Protein AF-A0A961BHJ2-F1 (afdb_monomer)

Sequence (379 aa):
MWKVFLVISMVVLGGAGFLGYQNQEKLKETYGARVSTEKSLGLARDDLEKTKGEVVQIVKAIEDVVVEIEKVQTQKSGLETTKQDDMIKLTELKNQLEGSNAELAKAKEFLALVPEIEKVKEDLMKNEQRILELQQAVANAEASIAQANLQQQKVEEFANEKAALLADIAAGRIRGEFASSIKKAFNDWGFVIIEGGSEQGVVKLAQLDVVRGGQPICKLLVTSVEPGEAAAEVIPGSLTPGQIIQEGDTVTKAAVPNVPVAPAAPAGGEAPAGAPPAEGAAPAGAPAMDPFGAPAAPAAPAAPAGAPAMDPFGAPPAAAPAGAAPAAMDPFGAPAAPAAPATPATPPAAGAPADPFAPAPGAPATPTPPAKPADPFAP

Mean predicted aligned error: 23.76 Å

Foldseek 3Di:
DVVVVVVVVVVVVVVVVVVVVVVVVVVVVVVVVVVVVVVVVVVVVVVVVVVVVVVVVVVVVVVVVVVVVVVVVVVVVVVVVVVVVVVVVVVVVVVVVVVVVVVVVVVVVVVVCVVVVVVVVVVVVVVVVVVVVVVVVVVVVVVVVVVVVVVVVVVVVVVVVVVVVVVCLVVQPQPDKAKWWFAADPQVQQKTKTQAFVCRRGGQQFKKFWDDPRHTAFIWGWHAGDNGMTMTGTDPPRGDPPDDDDGGTMIIGDDPPPDDDDDDDDDDDDDDDDDDDDDDDDDDDDDDDDDDDDDDDDDDDDDDDDDDDDDDDDDDDDDDDDDDDDDDDDDDDDDDDDDDDDDDDDDDDDDDDDDPDDDDDDDDDDDDDDDDDDDPDDD

Secondary structure (DSSP, 8-state):
-HHHHHHHHHHHHHHHHHHHHHHHHHHHHHHHHHHHHHHHHHHHHHHHHHHHHHHHHHHHHHHHHHHHHHHHHHHHHHHHHHHHHHHHHHHHHHHHHHHHHHHHHHHHHHHHHHHHHHHHHHHHHHHHHHHHHHHHHHHHHHHHHHHHHHHHHHHHHHHHHHHHHHHHHHTT---S--EEEEEEEETTTTEEEES--GGGT--TT-EEEEEETTEEEEEEEEEEE-SS-EEEEEPTT-SPTT----TT-EEEE--------PPPP----------------------PPP---PPPP------------------------------PPP---PPPP--------------PPPPTTPPPP-------PPPPPPPS---

Radius of gyration: 78.84 Å; Cα contacts (8 Å, |Δi|>4): 216; chains: 1; bounding box: 160×83×234 Å

Structure (mmCIF, N/CA/C/O backbone):
data_AF-A0A961BHJ2-F1
#
_entry.id   AF-A0A961BHJ2-F1
#
loop_
_atom_site.group_PDB
_atom_site.id
_atom_site.type_symbol
_atom_site.label_atom_id
_atom_site.label_alt_id
_atom_site.label_comp_id
_atom_site.label_asym_id
_atom_site.label_entity_id
_atom_site.label_seq_id
_atom_site.pdbx_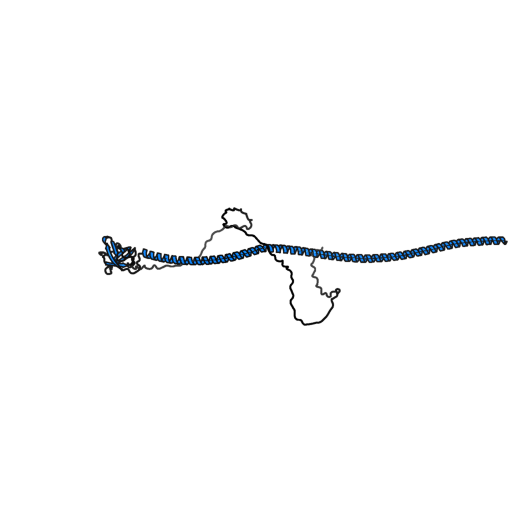PDB_ins_code
_atom_site.Cartn_x
_atom_site.Cartn_y
_atom_site.Cartn_z
_atom_site.occupancy
_atom_site.B_iso_or_equiv
_atom_site.auth_seq_id
_atom_site.auth_comp_id
_atom_site.auth_asym_id
_atom_site.auth_atom_id
_atom_site.pdbx_PDB_model_num
ATOM 1 N N . MET A 1 1 ? 97.255 7.649 -136.079 1.00 62.53 1 MET A N 1
ATOM 2 C CA . MET A 1 1 ? 97.137 8.483 -134.860 1.00 62.53 1 MET A CA 1
ATOM 3 C C . MET A 1 1 ? 95.678 8.705 -134.432 1.00 62.53 1 MET A C 1
ATOM 5 O O . MET A 1 1 ? 95.341 8.278 -133.341 1.00 62.53 1 MET A O 1
ATOM 9 N N . TRP A 1 2 ? 94.785 9.261 -135.267 1.00 65.94 2 TRP A N 1
ATOM 10 C CA . TRP A 1 2 ? 93.367 9.553 -134.923 1.00 65.94 2 TRP A CA 1
ATOM 11 C C . TRP A 1 2 ? 92.574 8.390 -134.285 1.00 65.94 2 TRP A C 1
ATOM 13 O O . TRP A 1 2 ? 91.906 8.573 -133.273 1.00 65.94 2 TRP A O 1
ATOM 23 N N . LYS A 1 3 ? 92.688 7.167 -134.827 1.00 64.75 3 LYS A N 1
ATOM 24 C CA . LYS A 1 3 ? 91.979 5.983 -134.300 1.00 64.75 3 LYS A CA 1
ATOM 25 C C . LYS A 1 3 ? 92.398 5.609 -132.866 1.00 64.75 3 LYS A C 1
ATOM 27 O O . LYS A 1 3 ? 91.571 5.118 -132.113 1.00 64.75 3 LYS A O 1
ATOM 32 N N . VAL A 1 4 ? 93.650 5.877 -132.477 1.00 68.62 4 VAL A N 1
ATOM 33 C CA . VAL A 1 4 ? 94.181 5.574 -131.131 1.00 68.62 4 VAL A CA 1
ATOM 34 C C . VAL A 1 4 ? 93.634 6.563 -130.097 1.00 68.62 4 VAL A C 1
ATOM 36 O O . VAL A 1 4 ? 93.212 6.149 -129.022 1.00 68.62 4 VAL A O 1
ATOM 39 N N . PHE A 1 5 ? 93.543 7.851 -130.447 1.00 71.19 5 PHE A N 1
ATOM 40 C CA . PHE A 1 5 ? 92.918 8.869 -129.593 1.00 71.19 5 PHE A CA 1
ATOM 41 C C . PHE A 1 5 ? 91.423 8.608 -129.351 1.00 71.19 5 PHE A C 1
ATOM 43 O O . PHE A 1 5 ? 90.938 8.826 -128.244 1.00 71.19 5 PHE A O 1
ATOM 50 N N . LEU A 1 6 ? 90.705 8.088 -130.351 1.00 72.75 6 LEU A N 1
ATOM 51 C CA . LEU A 1 6 ? 89.279 7.764 -130.234 1.00 72.75 6 LEU A CA 1
ATOM 52 C C . LEU A 1 6 ? 89.038 6.577 -129.282 1.00 72.75 6 LEU A C 1
ATOM 54 O O . LEU A 1 6 ? 88.152 6.640 -128.435 1.00 72.75 6 LEU A O 1
ATOM 58 N N . VAL A 1 7 ? 89.881 5.539 -129.351 1.00 73.44 7 VAL A N 1
ATOM 59 C CA . VAL A 1 7 ? 89.824 4.391 -128.426 1.00 73.44 7 VAL A CA 1
ATOM 60 C C . VAL A 1 7 ? 90.133 4.819 -126.988 1.00 73.44 7 VAL A C 1
ATOM 62 O O . VAL A 1 7 ? 89.395 4.456 -126.077 1.00 73.44 7 VAL A O 1
ATOM 65 N N . ILE A 1 8 ? 91.165 5.645 -126.776 1.00 75.19 8 ILE A N 1
ATOM 66 C CA . ILE A 1 8 ? 91.504 6.174 -125.443 1.00 75.19 8 ILE A CA 1
ATOM 67 C C . ILE A 1 8 ? 90.361 7.039 -124.893 1.00 75.19 8 ILE A C 1
ATOM 69 O O . ILE A 1 8 ? 89.979 6.886 -123.736 1.00 75.19 8 ILE A O 1
ATOM 73 N N . SER A 1 9 ? 89.762 7.900 -125.720 1.00 74.44 9 SER A N 1
ATOM 74 C CA . SER A 1 9 ? 88.609 8.718 -125.325 1.00 74.44 9 SER A CA 1
ATOM 75 C C . SER A 1 9 ? 87.400 7.864 -124.933 1.00 74.44 9 SER A C 1
ATOM 77 O O . SER A 1 9 ? 86.757 8.154 -123.927 1.00 74.44 9 SER A O 1
ATOM 79 N N . MET A 1 10 ? 87.129 6.769 -125.650 1.00 75.44 10 MET A N 1
ATOM 80 C CA . MET A 1 10 ? 86.037 5.854 -125.312 1.00 75.44 10 MET A CA 1
ATOM 81 C C . MET A 1 10 ? 86.281 5.122 -123.981 1.00 75.44 10 MET A C 1
ATOM 83 O O . MET A 1 10 ? 85.350 4.968 -123.195 1.00 75.44 10 MET A O 1
ATOM 87 N N . VAL A 1 11 ? 87.526 4.726 -123.691 1.00 78.88 11 VAL A N 1
ATOM 88 C CA . VAL A 1 11 ? 87.904 4.113 -122.403 1.00 78.88 11 VAL A CA 1
ATOM 89 C C . VAL A 1 11 ? 87.775 5.115 -121.254 1.00 78.88 11 VAL A C 1
ATOM 91 O O . VAL A 1 11 ? 87.250 4.770 -120.198 1.00 78.88 11 VAL A O 1
ATOM 94 N N . VAL A 1 12 ? 88.189 6.369 -121.460 1.00 78.69 12 VAL A N 1
ATOM 95 C CA . VAL A 1 12 ? 88.048 7.440 -120.459 1.00 78.69 12 VAL A CA 1
ATOM 96 C C . VAL A 1 12 ? 86.574 7.772 -120.206 1.00 78.69 12 VAL A C 1
ATOM 98 O O . VAL A 1 12 ? 86.173 7.899 -119.051 1.00 78.69 12 VAL A O 1
ATOM 101 N N . LEU A 1 13 ? 85.744 7.848 -121.251 1.00 79.94 13 LEU A N 1
ATOM 102 C CA . LEU A 1 13 ? 84.300 8.065 -121.119 1.00 79.94 13 LEU A CA 1
ATOM 103 C C . LEU A 1 13 ? 83.593 6.874 -120.456 1.00 79.94 13 LEU A C 1
ATOM 105 O O . LEU A 1 13 ? 82.729 7.079 -119.609 1.00 79.94 13 LEU A O 1
ATOM 109 N N . GLY A 1 14 ? 83.989 5.639 -120.779 1.00 77.75 14 GLY A N 1
ATOM 110 C CA . GLY A 1 14 ? 83.483 4.431 -120.122 1.00 77.75 14 GLY A CA 1
ATOM 111 C C . GLY A 1 14 ? 83.860 4.367 -118.638 1.00 77.75 14 GLY A C 1
ATOM 112 O O . GLY A 1 14 ? 83.008 4.084 -117.798 1.00 77.75 14 GLY A O 1
ATOM 113 N N . GLY A 1 15 ? 85.109 4.708 -118.298 1.00 78.88 15 GLY A N 1
ATOM 114 C CA . GLY A 1 15 ? 85.586 4.793 -116.915 1.00 78.88 15 GLY A CA 1
ATOM 115 C C . GLY A 1 15 ? 84.893 5.897 -116.112 1.00 78.88 15 GLY A C 1
ATOM 116 O O . GLY A 1 15 ? 84.471 5.658 -114.982 1.00 78.88 15 GLY A O 1
ATOM 117 N N . ALA A 1 16 ? 84.697 7.076 -116.709 1.00 81.56 16 ALA A N 1
ATOM 118 C CA . ALA A 1 16 ? 83.933 8.169 -116.107 1.00 81.56 16 ALA A CA 1
ATOM 119 C C . ALA A 1 16 ? 82.450 7.803 -115.921 1.00 81.56 16 ALA A C 1
ATOM 121 O O . ALA A 1 16 ? 81.873 8.109 -114.880 1.00 81.56 16 ALA A O 1
ATOM 122 N N . GLY A 1 17 ? 81.848 7.095 -116.883 1.00 82.56 17 GLY A N 1
ATOM 123 C CA . GLY A 1 17 ? 80.489 6.564 -116.773 1.00 82.56 17 GLY A CA 1
ATOM 124 C C . GLY A 1 17 ? 80.341 5.541 -115.643 1.00 82.56 17 GLY A C 1
ATOM 125 O O . GLY A 1 17 ? 79.384 5.613 -114.877 1.00 82.56 17 GLY A O 1
ATOM 126 N N . PHE A 1 18 ? 81.313 4.640 -115.473 1.00 83.75 18 PHE A N 1
ATOM 127 C CA . PHE A 1 18 ? 81.322 3.644 -114.395 1.00 83.75 18 PHE A CA 1
ATOM 128 C C . PHE A 1 18 ? 81.534 4.267 -113.008 1.00 83.75 18 PHE A C 1
ATOM 130 O O . PHE A 1 18 ? 80.818 3.934 -112.065 1.00 83.75 18 PHE A O 1
ATOM 137 N N . LEU A 1 19 ? 82.469 5.214 -112.882 1.00 84.56 19 LEU A N 1
ATOM 138 C CA . LEU A 1 19 ? 82.672 5.994 -111.654 1.00 84.56 19 LEU A CA 1
ATOM 139 C C . LEU A 1 19 ? 81.435 6.837 -111.317 1.00 84.56 19 LEU A C 1
ATOM 141 O O . LEU A 1 19 ? 81.037 6.905 -110.156 1.00 84.56 19 LEU A O 1
ATOM 145 N N . GLY A 1 20 ? 80.800 7.434 -112.329 1.00 86.12 20 GLY A N 1
ATOM 146 C CA . GLY A 1 20 ? 79.534 8.150 -112.193 1.00 86.12 20 GLY A CA 1
ATOM 147 C C . GLY A 1 20 ? 78.407 7.242 -111.702 1.00 86.12 20 GLY A C 1
ATOM 148 O O . GLY A 1 20 ? 77.694 7.618 -110.777 1.00 86.12 20 GLY A O 1
ATOM 149 N N . TYR A 1 21 ? 78.301 6.028 -112.248 1.00 84.94 21 TYR A N 1
ATOM 150 C CA . TYR A 1 21 ? 77.329 5.022 -111.819 1.00 84.94 21 TYR A CA 1
ATOM 151 C C . TYR A 1 21 ? 77.564 4.573 -110.367 1.00 84.94 21 TYR A C 1
ATOM 153 O O . TYR A 1 21 ? 76.637 4.629 -109.563 1.00 84.94 21 TYR A O 1
ATOM 161 N N . GLN A 1 22 ? 78.802 4.233 -109.984 1.00 85.81 22 GLN A N 1
ATOM 162 C CA . GLN A 1 22 ? 79.121 3.864 -108.596 1.00 85.81 22 GLN A CA 1
ATOM 163 C C . GLN A 1 22 ? 78.873 5.008 -107.606 1.00 85.81 22 GLN A C 1
ATOM 165 O O . GLN A 1 22 ? 78.408 4.785 -106.488 1.00 85.81 22 GLN A O 1
ATOM 170 N N . ASN A 1 23 ? 79.185 6.246 -107.998 1.00 87.69 23 ASN A N 1
ATOM 171 C CA . ASN A 1 23 ? 78.919 7.411 -107.163 1.00 87.69 23 ASN A CA 1
ATOM 172 C C . ASN A 1 23 ? 77.410 7.674 -107.041 1.00 87.69 23 ASN A C 1
ATOM 174 O O . ASN A 1 23 ? 76.925 8.001 -105.963 1.00 87.69 23 ASN A O 1
ATOM 178 N N . GLN A 1 24 ? 76.650 7.472 -108.120 1.00 82.38 24 GLN A N 1
ATOM 179 C CA . GLN A 1 24 ? 75.192 7.564 -108.113 1.00 82.38 24 GLN A CA 1
ATOM 180 C C . GLN A 1 24 ? 74.555 6.483 -107.227 1.00 82.38 24 GLN A C 1
ATOM 182 O O . GLN A 1 24 ? 73.568 6.758 -106.548 1.00 82.38 24 GLN A O 1
ATOM 187 N N . GLU A 1 25 ? 75.112 5.274 -107.203 1.00 83.25 25 GLU A N 1
ATOM 188 C CA . GLU A 1 25 ? 74.649 4.166 -106.364 1.00 83.25 25 GLU A CA 1
ATOM 189 C C . GLU A 1 25 ? 74.902 4.449 -104.871 1.00 83.25 25 GLU A C 1
ATOM 191 O O . GLU A 1 25 ? 73.967 4.389 -104.074 1.00 83.25 25 GLU A O 1
ATOM 196 N N . LYS A 1 26 ? 76.102 4.927 -104.507 1.00 83.12 26 LYS A N 1
ATOM 197 C CA . LYS A 1 26 ? 76.424 5.383 -103.137 1.00 83.12 26 LYS A CA 1
ATOM 198 C C . LYS A 1 26 ? 75.623 6.614 -102.704 1.00 83.12 26 LYS A C 1
ATOM 200 O O . LYS A 1 26 ? 75.233 6.726 -101.541 1.00 83.12 26 LYS A O 1
ATOM 205 N N . LEU A 1 27 ? 75.351 7.552 -103.615 1.00 82.19 27 LEU A N 1
ATOM 206 C CA . LEU A 1 27 ? 74.475 8.697 -103.343 1.00 82.19 27 LEU A CA 1
ATOM 207 C C . LEU A 1 27 ? 73.036 8.248 -103.077 1.00 82.19 27 LEU A C 1
ATOM 209 O O . LEU A 1 27 ? 72.411 8.745 -102.145 1.00 82.19 27 LEU A O 1
ATOM 213 N N . LYS A 1 28 ? 72.515 7.282 -103.843 1.00 84.19 28 LYS A N 1
ATOM 214 C CA . LYS A 1 28 ? 71.192 6.691 -103.590 1.00 84.19 28 LYS A CA 1
ATOM 215 C C . LYS A 1 28 ? 71.146 5.944 -102.258 1.00 84.19 28 LYS A C 1
ATOM 217 O O . LYS A 1 28 ? 70.163 6.083 -101.538 1.00 84.19 28 LYS A O 1
ATOM 222 N N . GLU A 1 29 ? 72.195 5.205 -101.908 1.00 85.44 29 GLU A N 1
ATOM 223 C CA . GLU A 1 29 ? 72.293 4.478 -100.638 1.00 85.44 29 GLU A CA 1
ATOM 224 C C . GLU A 1 29 ? 72.372 5.429 -99.436 1.00 85.44 29 GLU A C 1
ATOM 226 O O . GLU A 1 29 ? 71.609 5.287 -98.487 1.00 85.44 29 GLU A O 1
ATOM 231 N N . THR A 1 30 ? 73.229 6.452 -99.489 1.00 80.00 30 THR A N 1
ATOM 232 C CA . THR A 1 30 ? 73.352 7.460 -98.417 1.00 80.00 30 THR A CA 1
ATOM 233 C C . THR A 1 30 ? 72.104 8.328 -98.281 1.00 80.00 30 THR A C 1
ATOM 235 O O . THR A 1 30 ? 71.711 8.656 -97.160 1.00 80.00 30 THR A O 1
ATOM 238 N N . TYR A 1 31 ? 71.442 8.667 -99.391 1.00 84.19 31 TYR A N 1
ATOM 239 C CA . TYR A 1 31 ? 70.138 9.326 -99.371 1.00 84.19 31 TYR A CA 1
ATOM 240 C C . TYR A 1 31 ? 69.072 8.407 -98.764 1.00 84.19 31 TYR A C 1
ATOM 242 O O . TYR A 1 31 ? 68.369 8.818 -97.846 1.00 84.19 31 TYR A O 1
ATOM 250 N N . GLY A 1 32 ? 69.004 7.142 -99.189 1.00 83.56 32 GLY A N 1
ATOM 251 C CA . GLY A 1 32 ? 68.096 6.141 -98.625 1.00 83.56 32 GLY A CA 1
ATOM 252 C C . GLY A 1 32 ? 68.318 5.908 -97.126 1.00 83.56 32 GLY A C 1
ATOM 253 O O . GLY A 1 32 ? 67.356 5.866 -96.361 1.00 83.56 32 GLY A O 1
ATOM 254 N N . ALA A 1 33 ? 69.575 5.849 -96.680 1.00 84.44 33 ALA A N 1
ATOM 255 C CA . ALA A 1 33 ? 69.951 5.715 -95.275 1.00 84.44 33 ALA A CA 1
ATOM 256 C C . ALA A 1 33 ? 69.580 6.957 -94.449 1.00 84.44 33 ALA A C 1
ATOM 258 O O . ALA A 1 33 ? 69.050 6.818 -93.345 1.00 84.44 33 ALA A O 1
ATOM 259 N N . ARG A 1 34 ? 69.791 8.174 -94.978 1.00 83.62 34 ARG A N 1
ATOM 260 C CA . ARG A 1 34 ? 69.335 9.418 -94.333 1.00 83.62 34 ARG A CA 1
ATOM 261 C C . ARG A 1 34 ? 67.818 9.471 -94.224 1.00 83.62 34 ARG A C 1
ATOM 263 O O . ARG A 1 34 ? 67.323 9.705 -93.132 1.00 83.62 34 ARG A O 1
ATOM 270 N N . VAL A 1 35 ? 67.097 9.171 -95.302 1.00 85.94 35 VAL A N 1
ATOM 271 C CA . VAL A 1 35 ? 65.626 9.125 -95.310 1.00 85.94 35 VAL A CA 1
ATOM 272 C C . VAL A 1 35 ? 65.105 8.086 -94.311 1.00 85.94 35 VAL A C 1
ATOM 274 O O . VAL A 1 35 ? 64.168 8.361 -93.565 1.00 85.94 35 VAL A O 1
ATOM 277 N N . SER A 1 36 ? 65.735 6.909 -94.225 1.00 82.44 36 SER A N 1
ATOM 278 C CA . SER A 1 36 ? 65.386 5.888 -93.227 1.00 82.44 36 SER A CA 1
ATOM 279 C C . SER A 1 36 ? 65.659 6.356 -91.796 1.00 82.44 36 SER A C 1
ATOM 281 O O . SER A 1 36 ? 64.851 6.109 -90.902 1.00 82.44 36 SER A O 1
ATOM 283 N N . THR A 1 37 ? 66.779 7.047 -91.577 1.00 85.88 37 THR A N 1
ATOM 284 C CA . THR A 1 37 ? 67.158 7.583 -90.263 1.00 85.88 37 THR A CA 1
ATOM 285 C C . THR A 1 37 ? 66.204 8.698 -89.839 1.00 85.88 37 THR A C 1
ATOM 287 O O . THR A 1 37 ? 65.692 8.668 -88.725 1.00 85.88 37 THR A O 1
ATOM 290 N N . GLU A 1 38 ? 65.882 9.635 -90.734 1.00 85.38 38 GLU A N 1
ATOM 291 C CA . GLU A 1 38 ? 64.894 10.694 -90.499 1.00 85.38 38 GLU A CA 1
ATOM 292 C C . GLU A 1 38 ? 63.515 10.111 -90.189 1.00 85.38 38 GLU A C 1
ATOM 294 O O . GLU A 1 38 ? 62.869 10.551 -89.239 1.00 85.38 38 GLU A O 1
ATOM 299 N N . LYS A 1 39 ? 63.099 9.058 -90.905 1.00 90.00 39 LYS A N 1
ATOM 300 C CA . LYS A 1 39 ? 61.855 8.338 -90.612 1.00 90.00 39 LYS A CA 1
ATOM 301 C C . LYS A 1 39 ? 61.882 7.678 -89.232 1.00 90.00 39 LYS A C 1
ATOM 303 O O . LYS A 1 39 ? 60.921 7.819 -88.484 1.00 90.00 39 LYS A O 1
ATOM 308 N N . SER A 1 40 ? 62.969 6.994 -88.866 1.00 86.25 40 SER A N 1
ATOM 309 C CA . SER A 1 40 ? 63.105 6.387 -87.532 1.00 86.25 40 SER A CA 1
ATOM 310 C C . SER A 1 40 ? 63.160 7.424 -86.409 1.00 86.25 40 SER A C 1
ATOM 312 O O . SER A 1 40 ? 62.630 7.184 -85.331 1.00 86.25 40 SER A O 1
ATOM 314 N N . LEU A 1 41 ? 63.747 8.594 -86.670 1.00 90.56 41 LEU A N 1
ATOM 315 C CA . LEU A 1 41 ? 63.820 9.697 -85.719 1.00 90.56 41 LEU A CA 1
ATOM 316 C C . LEU A 1 41 ? 62.445 10.356 -85.551 1.00 90.56 41 LEU A C 1
ATOM 318 O O . LEU A 1 41 ? 62.072 10.683 -84.429 1.00 90.56 41 LEU A O 1
ATOM 322 N N . GLY A 1 42 ? 61.677 10.493 -86.637 1.00 91.69 42 GLY A N 1
ATOM 323 C CA . GLY A 1 42 ? 60.269 10.890 -86.595 1.00 91.69 42 GLY A CA 1
ATOM 324 C C . GLY A 1 42 ? 59.435 9.940 -85.735 1.00 91.69 42 GLY A C 1
ATOM 325 O O . GLY A 1 42 ? 58.832 10.383 -84.768 1.00 91.69 42 GLY A O 1
ATOM 326 N N . LEU A 1 43 ? 59.507 8.629 -85.996 1.00 91.25 43 LEU A N 1
ATOM 327 C CA . LEU A 1 43 ? 58.799 7.615 -85.201 1.00 91.25 43 LEU A CA 1
ATOM 328 C C . LEU A 1 43 ? 59.215 7.628 -83.723 1.00 91.25 43 LEU A C 1
ATOM 330 O O . LEU A 1 43 ? 58.360 7.604 -82.845 1.00 91.25 43 LEU A O 1
ATOM 334 N N . ALA A 1 44 ? 60.516 7.728 -83.436 1.00 89.44 44 ALA A N 1
ATOM 335 C CA . ALA A 1 44 ? 61.011 7.818 -82.064 1.00 89.44 44 ALA A CA 1
ATOM 336 C C . ALA A 1 44 ? 60.533 9.093 -81.350 1.00 89.44 44 ALA A C 1
ATOM 338 O O . ALA A 1 44 ? 60.314 9.069 -80.140 1.00 89.44 44 ALA A O 1
ATOM 339 N N . ARG A 1 45 ? 60.362 10.210 -82.072 1.00 91.31 45 ARG A N 1
ATOM 340 C CA . ARG A 1 45 ? 59.760 11.431 -81.517 1.00 91.31 45 ARG A CA 1
ATOM 341 C C . ARG A 1 45 ? 58.271 11.256 -81.246 1.00 91.31 45 ARG A C 1
ATOM 343 O O . ARG A 1 45 ? 57.844 11.619 -80.155 1.00 91.31 45 ARG A O 1
ATOM 350 N N . ASP A 1 46 ? 57.529 10.664 -82.177 1.00 93.50 46 ASP A N 1
ATOM 351 C CA . ASP A 1 46 ? 56.096 10.398 -82.018 1.00 93.50 46 ASP A CA 1
ATOM 352 C C . ASP A 1 46 ? 55.833 9.461 -80.827 1.00 93.50 46 ASP A C 1
ATOM 354 O O . ASP A 1 46 ? 54.933 9.702 -80.025 1.00 93.50 46 ASP A O 1
ATOM 358 N N . ASP A 1 47 ? 56.644 8.413 -80.661 1.00 91.00 47 ASP A N 1
ATOM 359 C CA . ASP A 1 47 ? 56.528 7.480 -79.536 1.00 91.00 47 ASP A CA 1
ATOM 360 C C . ASP A 1 47 ? 56.925 8.129 -78.203 1.00 91.00 47 ASP A C 1
ATOM 362 O O . ASP A 1 47 ? 56.298 7.868 -77.175 1.00 91.00 47 ASP A O 1
ATOM 366 N N . LEU A 1 48 ? 57.916 9.026 -78.201 1.00 91.75 48 LEU A N 1
ATOM 367 C CA . LEU A 1 48 ? 58.282 9.813 -77.020 1.00 91.75 48 LEU A CA 1
ATOM 368 C C . LEU A 1 48 ? 57.144 10.769 -76.629 1.00 91.75 48 LEU A C 1
ATOM 370 O O . LEU A 1 48 ? 56.834 10.902 -75.445 1.00 91.75 48 LEU A O 1
ATOM 374 N N . GLU A 1 49 ? 56.496 11.409 -77.603 1.00 92.94 49 GLU A N 1
ATOM 375 C CA . GLU A 1 49 ? 55.344 12.282 -77.371 1.00 92.94 49 GLU A CA 1
ATOM 376 C C . GLU A 1 49 ? 54.130 11.504 -76.842 1.00 92.94 49 GLU A C 1
ATOM 378 O O . GLU A 1 49 ? 53.539 11.921 -75.843 1.00 92.94 49 GLU A O 1
ATOM 383 N N . LYS A 1 50 ? 53.829 10.323 -77.402 1.00 93.38 50 LYS A N 1
ATOM 384 C CA . LYS A 1 50 ? 52.807 9.408 -76.858 1.00 93.38 50 LYS A CA 1
ATOM 385 C C . LYS A 1 50 ? 53.125 8.972 -75.433 1.00 93.38 50 LYS A C 1
ATOM 387 O O . LYS A 1 50 ? 52.276 9.108 -74.561 1.00 93.38 50 LYS A O 1
ATOM 392 N N . THR A 1 51 ? 54.355 8.523 -75.176 1.00 89.94 51 THR A N 1
ATOM 393 C CA . THR A 1 51 ? 54.778 8.061 -73.844 1.00 89.94 51 THR A CA 1
ATOM 394 C C . THR A 1 51 ? 54.683 9.190 -72.817 1.00 89.94 51 THR A C 1
ATOM 396 O O . THR A 1 51 ? 54.228 8.980 -71.698 1.00 89.94 51 THR A O 1
ATOM 399 N N . LYS A 1 52 ? 55.058 10.424 -73.183 1.00 92.94 52 LYS A N 1
ATOM 400 C CA . LYS A 1 52 ? 54.853 11.596 -72.318 1.00 92.94 52 LYS A CA 1
ATOM 401 C C . LYS A 1 52 ? 53.371 11.851 -72.048 1.00 92.94 52 LYS A C 1
ATOM 403 O O . LYS A 1 52 ? 53.020 12.147 -70.910 1.00 92.94 52 LYS A O 1
ATOM 408 N N . GLY A 1 53 ? 52.520 11.728 -73.066 1.00 92.94 53 GLY A N 1
ATOM 409 C CA . GLY A 1 53 ? 51.068 11.826 -72.919 1.00 92.94 53 GLY A CA 1
ATOM 410 C C . GLY A 1 53 ? 50.501 10.779 -71.955 1.00 92.94 53 GLY A C 1
ATOM 411 O O . GLY A 1 53 ? 49.742 11.129 -71.053 1.00 92.94 53 GLY A O 1
ATOM 412 N N . GLU A 1 54 ? 50.919 9.520 -72.087 1.00 92.44 54 GLU A N 1
ATOM 413 C CA . GLU A 1 54 ? 50.531 8.420 -71.196 1.00 92.44 54 GLU A CA 1
ATOM 414 C C . GLU A 1 54 ? 51.021 8.639 -69.762 1.00 92.44 54 GLU A C 1
ATOM 416 O O . GLU A 1 54 ? 50.252 8.460 -68.822 1.00 92.44 54 GLU A O 1
ATOM 421 N N . VAL A 1 55 ? 52.261 9.102 -69.568 1.00 92.56 55 VAL A N 1
ATOM 422 C CA . VAL A 1 55 ? 52.788 9.431 -68.233 1.00 92.56 55 VAL A CA 1
ATOM 423 C C . VAL A 1 55 ? 51.959 10.532 -67.575 1.00 92.56 55 VAL A C 1
ATOM 425 O O . VAL A 1 55 ? 51.617 10.407 -66.404 1.00 92.56 55 VAL A O 1
ATOM 428 N N . VAL A 1 56 ? 51.577 11.581 -68.310 1.00 94.31 56 VAL A N 1
ATOM 429 C CA . VAL A 1 56 ? 50.701 12.640 -67.776 1.00 94.31 56 VAL A CA 1
ATOM 430 C C . VAL A 1 56 ? 49.327 12.084 -67.391 1.00 94.31 56 VAL A C 1
ATOM 432 O O . VAL A 1 56 ? 48.796 12.445 -66.342 1.00 94.31 56 VAL A O 1
ATOM 435 N N . GLN A 1 57 ? 48.756 11.183 -68.196 1.00 94.12 57 GLN A N 1
ATOM 436 C CA . GLN A 1 57 ? 47.484 10.532 -67.868 1.00 94.12 57 GLN A CA 1
ATOM 437 C C . GLN A 1 57 ? 47.589 9.626 -66.638 1.00 94.12 57 GLN A C 1
ATOM 439 O O . GLN A 1 57 ? 46.706 9.666 -65.787 1.00 94.12 57 GLN A O 1
ATOM 444 N N . ILE A 1 58 ? 48.668 8.849 -66.511 1.00 89.81 58 ILE A N 1
ATOM 445 C CA . ILE A 1 58 ? 48.915 7.983 -65.352 1.00 89.81 58 ILE A CA 1
ATOM 446 C C . ILE A 1 58 ? 49.112 8.822 -64.090 1.00 89.81 58 ILE A C 1
ATOM 448 O O . ILE A 1 58 ? 48.531 8.499 -63.060 1.00 89.81 58 ILE A O 1
ATOM 452 N N . VAL A 1 59 ? 49.881 9.914 -64.158 1.00 93.31 59 VAL A N 1
ATOM 453 C CA . VAL A 1 59 ? 50.064 10.830 -63.021 1.00 93.31 59 VAL A CA 1
ATOM 454 C C . VAL A 1 59 ? 48.722 11.408 -62.580 1.00 93.31 59 VAL A C 1
ATOM 456 O O . VAL A 1 59 ? 48.406 11.356 -61.396 1.00 93.31 59 VAL A O 1
ATOM 459 N N . LYS A 1 60 ? 47.892 11.858 -63.527 1.00 95.00 60 LYS A N 1
ATOM 460 C CA . LYS A 1 60 ? 46.546 12.349 -63.217 1.00 95.00 60 LYS A CA 1
ATOM 461 C C . LYS A 1 60 ? 45.657 11.267 -62.591 1.00 95.00 60 LYS A C 1
ATOM 463 O O . LYS A 1 60 ? 44.986 11.528 -61.603 1.00 95.00 60 LYS A O 1
ATOM 468 N N . ALA A 1 61 ? 45.689 10.045 -63.120 1.00 92.12 61 ALA A N 1
ATOM 469 C CA . ALA A 1 61 ? 44.940 8.926 -62.554 1.00 92.12 61 ALA A CA 1
ATOM 470 C C . ALA A 1 61 ? 45.415 8.561 -61.134 1.00 92.12 61 ALA A C 1
ATOM 472 O O . ALA A 1 61 ? 44.598 8.206 -60.291 1.00 92.12 61 ALA A O 1
ATOM 473 N N . ILE A 1 62 ? 46.718 8.667 -60.846 1.00 92.06 62 ILE A N 1
ATOM 474 C CA . ILE A 1 62 ? 47.263 8.474 -59.494 1.00 92.06 62 ILE A CA 1
ATOM 475 C C . ILE A 1 62 ? 46.752 9.568 -58.550 1.00 92.06 62 ILE A C 1
ATOM 477 O O . ILE A 1 62 ? 46.332 9.244 -57.443 1.00 92.06 62 ILE A O 1
ATOM 481 N N . GLU A 1 63 ? 46.756 10.834 -58.974 1.00 93.81 63 GLU A N 1
ATOM 482 C CA . GLU A 1 63 ? 46.210 11.947 -58.183 1.00 93.81 63 GLU A CA 1
ATOM 483 C C . GLU A 1 63 ? 44.720 11.737 -57.866 1.00 93.81 63 GLU A C 1
ATOM 485 O O . GLU A 1 63 ? 44.326 11.842 -56.704 1.00 93.81 63 GLU A O 1
ATOM 490 N N . ASP A 1 64 ? 43.911 11.352 -58.859 1.00 92.62 64 ASP A N 1
ATOM 491 C CA . ASP A 1 64 ? 42.481 11.066 -58.674 1.00 92.62 64 ASP A CA 1
ATOM 492 C C . ASP A 1 64 ? 42.258 9.906 -57.679 1.00 92.62 64 ASP A C 1
ATOM 494 O O . ASP A 1 64 ? 41.435 10.010 -56.765 1.00 92.62 64 ASP A O 1
ATOM 498 N N . VAL A 1 65 ? 43.037 8.822 -57.788 1.00 93.19 65 VAL A N 1
ATOM 499 C CA . VAL A 1 65 ? 42.968 7.677 -56.860 1.00 93.19 65 VAL A CA 1
ATOM 500 C C . VAL A 1 65 ? 43.382 8.069 -55.437 1.00 93.19 65 VAL A C 1
ATOM 502 O O . VAL A 1 65 ? 42.778 7.595 -54.476 1.00 93.19 65 VAL A O 1
ATOM 505 N N . VAL A 1 66 ? 44.379 8.942 -55.266 1.00 92.75 66 VAL A N 1
ATOM 506 C CA . VAL A 1 66 ? 44.782 9.441 -53.938 1.00 92.75 66 VAL A CA 1
ATOM 507 C C . VAL A 1 66 ? 43.644 10.229 -53.286 1.00 92.75 66 VAL A C 1
ATOM 509 O O . VAL A 1 66 ? 43.329 9.984 -52.120 1.00 92.75 66 VAL A O 1
ATOM 512 N N . VAL A 1 67 ? 42.963 11.097 -54.041 1.00 95.19 67 VAL A N 1
ATOM 513 C CA . VAL A 1 67 ? 41.791 11.843 -53.551 1.00 95.19 67 VAL A CA 1
ATOM 514 C C . VAL A 1 67 ? 40.649 10.897 -53.158 1.00 95.19 67 VAL A C 1
ATOM 516 O O . VAL A 1 67 ? 39.998 11.091 -52.127 1.00 95.19 67 VAL A O 1
ATOM 519 N N . GLU A 1 68 ? 40.403 9.840 -53.937 1.00 93.12 68 GLU A N 1
ATOM 520 C CA . GLU A 1 68 ? 39.406 8.822 -53.589 1.00 93.12 68 GLU A CA 1
ATOM 521 C C . GLU A 1 68 ? 39.774 8.048 -52.316 1.00 93.12 68 GLU A C 1
ATOM 523 O O . GLU A 1 68 ? 38.901 7.823 -51.473 1.00 93.12 68 GLU A O 1
ATOM 528 N N . ILE A 1 69 ? 41.049 7.692 -52.126 1.00 91.50 69 ILE A N 1
ATOM 529 C CA . ILE A 1 69 ? 41.534 7.034 -50.903 1.00 91.50 69 ILE A CA 1
ATOM 530 C C . ILE A 1 69 ? 41.292 7.925 -49.680 1.00 91.50 69 ILE A C 1
ATOM 532 O O . ILE A 1 69 ? 40.739 7.448 -48.686 1.00 91.50 69 ILE A O 1
ATOM 536 N N . GLU A 1 70 ? 41.633 9.214 -49.747 1.00 93.50 70 GLU A N 1
ATOM 537 C CA . GLU A 1 70 ? 41.405 10.164 -48.648 1.00 93.50 70 GLU A CA 1
ATOM 538 C C . GLU A 1 70 ? 39.913 10.307 -48.309 1.00 93.50 70 GLU A C 1
ATOM 540 O O . GLU A 1 70 ? 39.515 10.311 -47.135 1.00 93.50 70 GLU A O 1
ATOM 545 N N . LYS A 1 71 ? 39.058 10.354 -49.337 1.00 93.38 71 LYS A N 1
ATOM 546 C CA . LYS A 1 71 ? 37.601 10.403 -49.176 1.00 93.38 71 LYS A CA 1
ATOM 547 C C . LYS A 1 71 ? 37.059 9.135 -48.517 1.00 93.38 71 LYS A C 1
ATOM 549 O O . LYS A 1 71 ? 36.283 9.232 -47.565 1.00 93.38 71 LYS A O 1
ATOM 554 N N . VAL A 1 72 ? 37.470 7.955 -48.982 1.00 92.69 72 VAL A N 1
ATOM 555 C CA . VAL A 1 72 ? 37.068 6.663 -48.400 1.00 92.69 72 VAL A CA 1
ATOM 556 C C . VAL A 1 72 ? 37.570 6.537 -46.962 1.00 92.69 72 VAL A C 1
ATOM 558 O O . VAL A 1 72 ? 36.846 6.043 -46.098 1.00 92.69 72 VAL A O 1
ATOM 561 N N . GLN A 1 73 ? 38.774 7.024 -46.666 1.00 90.81 73 GLN A N 1
ATOM 562 C CA . GLN A 1 73 ? 39.338 6.998 -45.320 1.00 90.81 73 GLN A CA 1
ATOM 563 C C . GLN A 1 73 ? 38.567 7.911 -44.355 1.00 90.81 73 GLN A C 1
ATOM 565 O O . GLN A 1 73 ? 38.287 7.504 -43.226 1.00 90.81 73 GLN A O 1
ATOM 570 N N . THR A 1 74 ? 38.134 9.084 -44.821 1.00 92.62 74 THR A N 1
ATOM 571 C CA . THR A 1 74 ? 37.281 10.003 -44.051 1.00 92.62 74 THR A CA 1
ATOM 572 C C . THR A 1 74 ? 35.881 9.422 -43.836 1.00 92.62 74 THR A C 1
ATOM 574 O O . THR A 1 74 ? 35.344 9.477 -42.731 1.00 92.62 74 THR A O 1
ATOM 577 N N . GLN A 1 75 ? 35.288 8.799 -44.859 1.00 91.12 75 GLN A N 1
ATOM 578 C CA . GLN A 1 75 ? 34.013 8.090 -44.710 1.00 91.12 75 GLN A CA 1
ATOM 579 C C . GLN A 1 75 ? 34.127 6.943 -43.704 1.00 91.12 75 GLN A C 1
ATOM 581 O O . GLN A 1 75 ? 33.270 6.804 -42.835 1.00 91.12 75 GLN A O 1
ATOM 586 N N . LYS A 1 76 ? 35.204 6.155 -43.769 1.00 90.94 76 LYS A N 1
ATOM 587 C CA . LYS A 1 76 ? 35.455 5.060 -42.830 1.00 90.94 76 LYS A CA 1
ATOM 588 C C . LYS A 1 76 ? 35.567 5.560 -41.390 1.00 90.94 76 LYS A C 1
ATOM 590 O O . LYS A 1 76 ? 34.958 4.954 -40.514 1.00 90.94 76 LYS A O 1
ATOM 595 N N . SER A 1 77 ? 36.297 6.651 -41.136 1.00 88.75 77 SER A N 1
ATOM 596 C CA . SER A 1 77 ? 36.379 7.202 -39.778 1.00 88.75 77 SER A CA 1
ATOM 597 C C . SER A 1 77 ? 35.024 7.727 -39.302 1.00 88.75 77 SER A C 1
ATOM 599 O O . SER A 1 77 ? 34.659 7.487 -38.158 1.00 88.75 77 SER A O 1
ATOM 601 N N . GLY A 1 78 ? 34.250 8.375 -40.182 1.00 90.56 78 GLY A N 1
ATOM 602 C CA . GLY A 1 78 ? 32.894 8.833 -39.874 1.00 90.56 78 GLY A CA 1
ATOM 603 C C . GLY A 1 78 ? 31.953 7.689 -39.489 1.00 90.56 78 GLY A C 1
ATOM 604 O O . GLY A 1 78 ? 31.294 7.766 -38.455 1.00 90.56 78 GLY A O 1
ATOM 605 N N . LEU A 1 79 ? 31.936 6.600 -40.268 1.00 89.50 79 LEU A N 1
ATOM 606 C CA . LEU A 1 79 ? 31.133 5.413 -39.955 1.00 89.50 79 LEU A CA 1
ATOM 607 C C . LEU A 1 79 ? 31.567 4.735 -38.650 1.00 89.50 79 LEU A C 1
ATOM 609 O O . LEU A 1 79 ? 30.708 4.262 -37.910 1.00 89.50 79 LEU A O 1
ATOM 613 N N . GLU A 1 80 ? 32.869 4.672 -38.357 1.00 90.50 80 GLU A N 1
ATOM 614 C CA . GLU A 1 80 ? 33.359 4.083 -37.104 1.00 90.50 80 GLU A CA 1
ATOM 615 C C . GLU A 1 80 ? 32.902 4.906 -35.889 1.00 90.50 80 GLU A C 1
ATOM 617 O O . GLU A 1 80 ? 32.439 4.328 -34.906 1.00 90.50 80 GLU A O 1
ATOM 622 N N . THR A 1 81 ? 32.932 6.241 -35.983 1.00 93.00 81 THR A N 1
ATOM 623 C CA . THR A 1 81 ? 32.380 7.133 -34.951 1.00 93.00 81 THR A CA 1
ATOM 624 C C . THR A 1 81 ? 30.877 6.920 -34.777 1.00 93.00 81 THR A C 1
ATOM 626 O O . THR A 1 81 ? 30.423 6.681 -33.663 1.00 93.00 81 THR A O 1
ATOM 629 N N . THR A 1 82 ? 30.094 6.912 -35.864 1.00 90.69 82 THR A N 1
ATOM 630 C CA . THR A 1 82 ? 28.640 6.670 -35.784 1.00 90.69 82 THR A CA 1
ATOM 631 C C . THR A 1 82 ? 28.321 5.305 -35.175 1.00 90.69 82 THR A C 1
ATOM 633 O O . THR A 1 82 ? 27.414 5.181 -34.358 1.00 90.69 82 THR A O 1
ATOM 636 N N . LYS A 1 83 ? 29.092 4.271 -35.520 1.00 91.75 83 LYS A N 1
ATOM 637 C CA . LYS A 1 83 ? 28.933 2.928 -34.956 1.00 91.75 83 LYS A CA 1
ATOM 638 C C . LYS A 1 83 ? 29.248 2.888 -33.458 1.00 91.75 83 LYS A C 1
ATOM 640 O O . LYS A 1 83 ? 28.568 2.167 -32.726 1.00 91.75 83 LYS A O 1
ATOM 645 N N . GLN A 1 84 ? 30.255 3.632 -32.996 1.00 90.38 84 GLN A N 1
ATOM 646 C CA . GLN A 1 84 ? 30.530 3.780 -31.565 1.00 90.38 84 GLN A CA 1
ATOM 647 C C . GLN A 1 84 ? 29.389 4.510 -30.851 1.00 90.38 84 GLN A C 1
ATOM 649 O O . GLN A 1 84 ? 28.904 4.006 -29.839 1.00 90.38 84 GLN A O 1
ATOM 654 N N . ASP A 1 85 ? 28.902 5.621 -31.407 1.00 91.12 85 ASP A N 1
ATOM 655 C CA . ASP A 1 85 ? 27.771 6.370 -30.848 1.00 91.12 85 ASP A CA 1
ATOM 656 C C . ASP A 1 85 ? 26.513 5.501 -30.741 1.00 91.12 85 ASP A C 1
ATOM 658 O O . ASP A 1 85 ? 25.830 5.500 -29.717 1.00 91.12 85 ASP A O 1
ATOM 662 N N . ASP A 1 86 ? 26.212 4.714 -31.774 1.00 91.25 86 ASP A N 1
ATOM 663 C CA . ASP A 1 86 ? 25.053 3.826 -31.771 1.00 91.25 86 ASP A CA 1
ATOM 664 C C . ASP A 1 86 ? 25.231 2.638 -30.813 1.00 91.25 86 ASP A C 1
ATOM 666 O O . ASP A 1 86 ? 24.259 2.229 -30.180 1.00 91.25 86 ASP A O 1
ATOM 670 N N . MET A 1 87 ? 26.450 2.119 -30.616 1.00 90.12 87 MET A N 1
ATOM 671 C CA . MET A 1 87 ? 26.726 1.136 -29.555 1.00 90.12 87 MET A CA 1
ATOM 672 C C . MET A 1 87 ? 26.515 1.714 -28.151 1.00 90.12 87 MET A C 1
ATOM 674 O O . MET A 1 87 ? 25.967 1.024 -27.285 1.00 90.12 87 MET A O 1
ATOM 678 N N . ILE A 1 88 ? 26.929 2.963 -27.922 1.00 93.69 88 ILE A N 1
ATOM 679 C CA . ILE A 1 88 ? 26.716 3.662 -26.649 1.00 93.69 88 ILE A CA 1
ATOM 680 C C . ILE A 1 88 ? 25.214 3.834 -26.409 1.00 93.69 88 ILE A C 1
ATOM 682 O O . ILE A 1 88 ? 24.714 3.391 -25.376 1.00 93.69 88 ILE A O 1
ATOM 686 N N . LYS A 1 89 ? 24.470 4.359 -27.394 1.00 93.94 89 LYS A N 1
ATOM 687 C CA . LYS A 1 89 ? 23.005 4.488 -27.311 1.00 93.94 89 LYS A CA 1
ATOM 688 C C . LYS A 1 89 ? 22.331 3.143 -27.069 1.00 93.94 89 LYS A C 1
ATOM 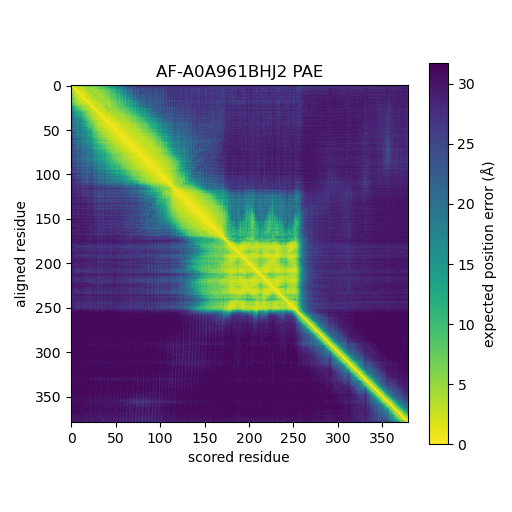690 O O . LYS A 1 89 ? 21.445 3.054 -26.234 1.00 93.94 89 LYS A O 1
ATOM 695 N N . LEU A 1 90 ? 22.739 2.082 -27.764 1.00 90.75 90 LEU A N 1
ATOM 696 C CA . LEU A 1 90 ? 22.155 0.749 -27.594 1.00 90.75 90 LEU A CA 1
ATOM 697 C C . LEU A 1 90 ? 22.384 0.219 -26.173 1.00 90.75 90 LEU A C 1
ATOM 699 O O . LEU A 1 90 ? 21.479 -0.369 -25.583 1.00 90.75 90 LEU A O 1
ATOM 703 N N . THR A 1 91 ? 23.568 0.454 -25.611 1.00 93.50 91 THR A N 1
ATOM 704 C CA . THR A 1 91 ? 23.883 0.102 -24.219 1.00 93.50 91 THR A CA 1
ATOM 705 C C . THR A 1 91 ? 23.022 0.898 -23.241 1.00 93.50 91 THR A C 1
ATOM 707 O O . THR A 1 91 ? 22.447 0.322 -22.321 1.00 93.50 91 THR A O 1
ATOM 710 N N . GLU A 1 92 ? 22.858 2.199 -23.471 1.00 94.12 92 GLU A N 1
ATOM 711 C CA . GLU A 1 92 ? 22.010 3.051 -22.640 1.00 94.12 92 GLU A CA 1
ATOM 712 C C . GLU A 1 92 ? 20.528 2.662 -22.726 1.00 94.12 92 GLU A C 1
ATOM 714 O O . GLU A 1 92 ? 19.887 2.483 -21.692 1.00 94.12 92 GLU A O 1
ATOM 719 N N . LEU A 1 93 ? 19.998 2.416 -23.929 1.00 92.88 93 LEU A N 1
ATOM 720 C CA . LEU A 1 93 ? 18.634 1.917 -24.116 1.00 92.88 93 LEU A CA 1
ATOM 721 C C . LEU A 1 93 ? 18.428 0.550 -23.455 1.00 92.88 93 LEU A C 1
ATOM 723 O O . LEU A 1 93 ? 17.358 0.306 -22.906 1.00 92.88 93 LEU A O 1
ATOM 727 N N . LYS A 1 94 ? 19.423 -0.347 -23.481 1.00 92.31 94 LYS A N 1
ATOM 728 C CA . LYS A 1 94 ? 19.345 -1.629 -22.763 1.00 92.31 94 LYS A CA 1
ATOM 729 C C . LYS A 1 94 ? 19.268 -1.429 -21.254 1.00 92.31 94 LYS A C 1
ATOM 731 O O . LYS A 1 94 ? 18.402 -2.027 -20.625 1.00 92.31 94 LYS A O 1
ATOM 736 N N . ASN A 1 95 ? 20.104 -0.558 -20.695 1.00 92.69 95 ASN A N 1
ATOM 737 C CA . ASN A 1 95 ? 20.070 -0.244 -19.266 1.00 92.69 95 ASN A CA 1
ATOM 738 C C . ASN A 1 95 ? 18.737 0.405 -18.863 1.00 92.69 95 ASN A C 1
ATOM 740 O O . ASN A 1 95 ? 18.168 0.056 -17.831 1.00 92.69 95 ASN A O 1
ATOM 744 N N . GLN A 1 96 ? 18.200 1.308 -19.691 1.00 89.94 96 GLN A N 1
ATOM 745 C CA . GLN A 1 96 ? 16.873 1.892 -19.481 1.00 89.94 96 GLN A CA 1
ATOM 746 C C . GLN A 1 96 ? 15.769 0.833 -19.557 1.00 89.94 96 GLN A C 1
ATOM 748 O O . GLN A 1 96 ? 14.889 0.821 -18.704 1.00 89.94 96 GLN A O 1
ATOM 753 N N . LEU A 1 97 ? 15.826 -0.085 -20.527 1.00 90.31 97 LEU A N 1
ATOM 754 C CA . LEU A 1 97 ? 14.862 -1.177 -20.656 1.00 90.31 97 LEU A CA 1
ATOM 755 C C . LEU A 1 97 ? 14.890 -2.095 -19.427 1.00 90.31 97 LEU A C 1
ATOM 757 O O . LEU A 1 97 ? 13.833 -2.447 -18.911 1.00 90.31 97 LEU A O 1
ATOM 761 N N . GLU A 1 98 ? 16.076 -2.468 -18.941 1.00 92.75 98 GLU A N 1
ATOM 762 C CA . GLU A 1 98 ? 16.231 -3.266 -17.720 1.00 92.75 98 GLU A CA 1
ATOM 763 C C . GLU A 1 98 ? 15.688 -2.527 -16.489 1.00 92.75 98 GLU A C 1
ATOM 765 O O . GLU A 1 98 ? 14.930 -3.113 -15.712 1.00 92.75 98 GLU A O 1
ATOM 770 N N . GLY A 1 99 ? 15.993 -1.232 -16.352 1.00 89.19 99 GLY A N 1
ATOM 771 C CA . GLY A 1 99 ? 15.458 -0.374 -15.293 1.00 89.19 99 GLY A CA 1
ATOM 772 C C . GLY A 1 99 ? 13.930 -0.283 -15.324 1.00 89.19 99 GLY A C 1
ATOM 773 O O . GLY A 1 99 ? 13.272 -0.592 -14.331 1.00 89.19 99 GLY A O 1
ATOM 774 N N . SER A 1 100 ? 13.347 0.047 -16.479 1.00 83.44 100 SER A N 1
ATOM 775 C CA . SER A 1 100 ? 11.893 0.112 -16.656 1.00 83.44 100 SER A CA 1
ATOM 776 C C . SER A 1 100 ? 11.220 -1.240 -16.435 1.00 83.44 100 SER A C 1
ATOM 778 O O . SER A 1 100 ? 10.134 -1.291 -15.867 1.00 83.44 100 SER A O 1
ATOM 780 N N . ASN A 1 101 ? 11.841 -2.354 -16.831 1.00 87.56 101 ASN A N 1
ATOM 781 C CA . ASN A 1 101 ? 11.273 -3.682 -16.598 1.00 87.56 101 ASN A CA 1
ATOM 782 C C . ASN A 1 101 ? 11.306 -4.060 -15.103 1.00 87.56 101 ASN A C 1
ATOM 784 O O . ASN A 1 101 ? 10.363 -4.676 -14.605 1.00 87.56 101 ASN A O 1
ATOM 788 N N . ALA A 1 102 ? 12.339 -3.636 -14.365 1.00 91.56 102 ALA A N 1
ATOM 789 C CA . ALA A 1 102 ? 12.398 -3.777 -12.909 1.00 91.56 102 ALA A CA 1
ATOM 790 C C . ALA A 1 102 ? 11.341 -2.911 -12.197 1.00 91.56 102 ALA A C 1
ATOM 792 O O . ALA A 1 102 ? 10.700 -3.370 -11.250 1.00 91.56 102 ALA A O 1
ATOM 793 N N . GLU A 1 103 ? 11.108 -1.682 -12.662 1.00 88.62 103 GLU A N 1
ATOM 794 C CA . GLU A 1 103 ? 10.016 -0.831 -12.169 1.00 88.62 103 GLU A CA 1
ATOM 795 C C . GLU A 1 103 ? 8.640 -1.432 -12.470 1.00 88.62 103 GLU A C 1
ATOM 797 O O . GLU A 1 103 ? 7.771 -1.438 -11.601 1.00 88.62 103 GLU A O 1
ATOM 802 N N . LEU A 1 104 ? 8.448 -2.009 -13.658 1.00 87.50 104 LEU A N 1
ATOM 803 C CA . LEU A 1 104 ? 7.209 -2.682 -14.048 1.00 87.50 104 LEU A CA 1
ATOM 804 C C . LEU A 1 104 ? 6.965 -3.937 -13.191 1.00 87.50 104 LEU A C 1
ATOM 806 O O . LEU A 1 104 ? 5.829 -4.208 -12.805 1.00 87.50 104 LEU A O 1
ATOM 810 N N . ALA A 1 105 ? 8.017 -4.685 -12.842 1.00 90.94 105 ALA A N 1
ATOM 811 C CA . ALA A 1 105 ? 7.921 -5.803 -11.905 1.00 90.94 105 ALA A CA 1
ATOM 812 C C . ALA A 1 105 ? 7.463 -5.336 -10.512 1.00 90.94 105 ALA A C 1
ATOM 814 O O . ALA A 1 105 ? 6.483 -5.868 -9.993 1.00 90.94 105 ALA A O 1
ATOM 815 N N . LYS A 1 106 ? 8.076 -4.278 -9.962 1.00 88.50 106 LYS A N 1
ATOM 816 C CA . LYS A 1 106 ? 7.638 -3.669 -8.692 1.00 88.50 106 LYS A CA 1
ATOM 817 C C . LYS A 1 106 ? 6.199 -3.156 -8.770 1.00 88.50 106 LYS A C 1
ATOM 819 O O . LYS A 1 106 ? 5.407 -3.393 -7.866 1.00 88.50 106 LYS A O 1
ATOM 824 N N . ALA A 1 107 ? 5.828 -2.484 -9.860 1.00 80.00 107 ALA A N 1
ATOM 825 C CA . ALA A 1 107 ? 4.469 -1.991 -10.069 1.00 80.00 107 ALA A CA 1
ATOM 826 C C . ALA A 1 107 ? 3.446 -3.137 -10.129 1.00 80.00 107 ALA A C 1
ATOM 828 O O . ALA A 1 107 ? 2.353 -3.005 -9.584 1.00 80.00 107 ALA A O 1
ATOM 829 N N . LYS A 1 108 ? 3.799 -4.279 -10.736 1.00 82.38 108 LYS A N 1
ATOM 830 C CA . LYS A 1 108 ? 2.972 -5.496 -10.729 1.00 82.38 108 LYS A CA 1
ATOM 831 C C . LYS A 1 108 ? 2.832 -6.100 -9.332 1.00 82.38 108 LYS A C 1
ATOM 833 O O . LYS A 1 108 ? 1.733 -6.525 -8.992 1.00 82.38 108 LYS A O 1
ATOM 838 N N . GLU A 1 109 ? 3.892 -6.116 -8.524 1.00 87.81 109 GLU A N 1
ATOM 839 C CA . GLU A 1 109 ? 3.821 -6.548 -7.118 1.00 87.81 109 GLU A CA 1
ATOM 840 C C . GLU A 1 109 ? 2.893 -5.641 -6.298 1.00 87.81 109 GLU A C 1
ATOM 842 O O . GLU A 1 109 ? 2.015 -6.136 -5.593 1.00 87.81 109 GLU A O 1
ATOM 847 N N . PHE A 1 110 ? 2.997 -4.316 -6.456 1.00 74.69 110 PHE A N 1
ATOM 848 C CA . PHE A 1 110 ? 2.058 -3.374 -5.837 1.00 74.69 110 PHE A CA 1
ATOM 849 C C . PHE A 1 110 ? 0.620 -3.571 -6.325 1.00 74.69 110 PHE A C 1
ATOM 851 O O . PHE A 1 110 ? -0.308 -3.511 -5.522 1.00 74.69 110 PHE A O 1
ATOM 858 N N . LEU A 1 111 ? 0.415 -3.854 -7.615 1.00 74.06 111 LEU A N 1
ATOM 859 C CA . LEU A 1 111 ? -0.911 -4.151 -8.156 1.00 74.06 111 LEU A CA 1
ATOM 860 C C . LEU A 1 111 ? -1.491 -5.454 -7.574 1.00 74.06 111 LEU A C 1
ATOM 862 O O . LEU A 1 111 ? -2.694 -5.544 -7.351 1.00 74.06 111 LEU A O 1
ATOM 866 N N . ALA A 1 112 ? -0.648 -6.451 -7.293 1.00 81.88 112 ALA A N 1
ATOM 867 C CA . ALA A 1 112 ? -1.062 -7.704 -6.660 1.00 81.88 112 ALA A CA 1
ATOM 868 C C . ALA A 1 112 ? -1.481 -7.527 -5.187 1.00 81.88 112 ALA A C 1
ATOM 870 O O . ALA A 1 112 ? -2.280 -8.320 -4.692 1.00 81.88 112 ALA A O 1
ATOM 871 N N . LEU A 1 113 ? -1.003 -6.476 -4.512 1.00 82.00 113 LEU A N 1
ATOM 872 C CA . LEU A 1 113 ? -1.410 -6.096 -3.150 1.00 82.00 113 LEU A CA 1
ATOM 873 C C . LEU A 1 113 ? -2.752 -5.338 -3.108 1.00 82.00 113 LEU A C 1
ATOM 875 O O . LEU A 1 113 ? -3.393 -5.282 -2.062 1.00 82.00 113 LEU A O 1
ATOM 879 N N . VAL A 1 114 ? -3.225 -4.783 -4.229 1.00 79.31 114 VAL A N 1
ATOM 880 C CA . VAL A 1 114 ? -4.526 -4.083 -4.321 1.00 79.31 114 VAL A CA 1
ATOM 881 C C . VAL A 1 114 ? -5.715 -4.921 -3.816 1.00 79.31 114 VAL A C 1
ATOM 883 O O . VAL A 1 114 ? -6.474 -4.400 -2.999 1.00 79.31 114 VAL A O 1
ATOM 886 N N . PRO A 1 115 ? -5.898 -6.201 -4.198 1.00 81.00 115 PRO A N 1
ATOM 887 C CA . PRO A 1 115 ? -6.982 -7.019 -3.646 1.00 81.00 115 PRO A CA 1
ATOM 888 C C . PRO A 1 115 ? -6.848 -7.275 -2.137 1.00 81.00 115 PRO A C 1
ATOM 890 O O . PRO A 1 115 ? -7.850 -7.491 -1.459 1.00 81.00 115 PRO A O 1
ATOM 893 N N . GLU A 1 116 ? -5.634 -7.253 -1.581 1.00 80.56 116 GLU A N 1
ATOM 894 C CA . GLU A 1 116 ? -5.429 -7.346 -0.131 1.00 80.56 116 GLU A CA 1
ATOM 895 C C . GLU A 1 116 ? -5.846 -6.044 0.567 1.00 80.56 116 GLU A C 1
ATOM 897 O O . GLU A 1 116 ? -6.516 -6.087 1.595 1.00 80.56 116 GLU A O 1
ATOM 902 N N . ILE A 1 117 ? -5.574 -4.887 -0.047 1.00 77.50 117 ILE A N 1
ATOM 903 C CA . ILE A 1 117 ? -6.061 -3.579 0.420 1.00 77.50 117 ILE A CA 1
ATOM 904 C C . ILE A 1 117 ? -7.597 -3.509 0.378 1.00 77.50 117 ILE A C 1
ATOM 906 O O . ILE A 1 117 ? -8.215 -2.988 1.308 1.00 77.50 117 ILE A O 1
ATOM 910 N N . GLU A 1 118 ? -8.238 -4.056 -0.659 1.00 81.19 118 GLU A N 1
ATOM 911 C CA . GLU A 1 118 ? -9.703 -4.141 -0.733 1.00 81.19 118 GLU A CA 1
ATOM 912 C C . GLU A 1 118 ? -10.287 -5.024 0.378 1.00 81.19 118 GLU A C 1
ATOM 914 O O . GLU A 1 118 ? -11.253 -4.617 1.027 1.00 81.19 118 GLU A O 1
ATOM 919 N N . LYS A 1 119 ? -9.664 -6.174 0.671 1.00 86.75 119 LYS A N 1
ATOM 920 C CA . LYS A 1 119 ? -10.049 -7.023 1.812 1.00 86.75 119 LYS A CA 1
ATOM 921 C C . LYS A 1 119 ? -9.887 -6.302 3.147 1.00 86.75 119 LYS A C 1
ATOM 923 O O . LYS A 1 119 ? -10.800 -6.335 3.962 1.00 86.75 119 LYS A O 1
ATOM 928 N N . VAL A 1 120 ? -8.773 -5.596 3.352 1.00 84.81 120 VAL A N 1
ATOM 929 C CA . VAL A 1 120 ? -8.545 -4.798 4.569 1.00 84.81 120 VAL A CA 1
ATOM 930 C C . VAL A 1 120 ? -9.620 -3.719 4.727 1.00 84.81 120 VAL A C 1
ATOM 932 O O . VAL A 1 120 ? -10.103 -3.495 5.834 1.00 84.81 120 VAL A O 1
ATOM 935 N N . LYS A 1 121 ? -10.049 -3.075 3.635 1.00 82.94 121 LYS A N 1
ATOM 936 C CA . LYS A 1 121 ? -11.150 -2.100 3.663 1.00 82.94 121 LYS A CA 1
ATOM 937 C C . LYS A 1 121 ? -12.491 -2.750 4.017 1.00 82.94 121 LYS A C 1
ATOM 939 O O . LYS A 1 121 ? -13.265 -2.171 4.777 1.00 82.94 121 LYS A O 1
ATOM 944 N N . GLU A 1 122 ? -12.773 -3.936 3.482 1.00 89.88 122 GLU A N 1
ATOM 945 C CA . GLU A 1 122 ? -13.976 -4.702 3.820 1.00 89.88 122 GLU A CA 1
ATOM 946 C C . GLU A 1 122 ? -13.983 -5.116 5.301 1.00 89.88 122 GLU A C 1
ATOM 948 O O . GLU A 1 122 ? -14.989 -4.935 5.990 1.00 89.88 122 GLU A O 1
ATOM 953 N N . ASP A 1 123 ? -12.852 -5.602 5.816 1.00 83.38 123 ASP A N 1
ATOM 954 C CA . ASP A 1 123 ? -12.685 -5.966 7.224 1.00 83.38 123 ASP A CA 1
ATOM 955 C C . ASP A 1 123 ? -12.801 -4.751 8.150 1.00 83.38 123 ASP A C 1
ATOM 957 O O . ASP A 1 123 ? -13.386 -4.855 9.229 1.00 83.38 123 ASP A O 1
ATOM 961 N N . LEU A 1 124 ? -12.321 -3.580 7.720 1.00 83.81 124 LEU A N 1
ATOM 962 C CA . LEU A 1 124 ? -12.491 -2.329 8.456 1.00 83.81 124 LEU A CA 1
ATOM 963 C C . LEU A 1 124 ? -13.975 -1.959 8.565 1.00 83.81 124 LEU A C 1
ATOM 965 O O . LEU A 1 124 ? -14.445 -1.714 9.673 1.00 83.81 124 LEU A O 1
ATOM 969 N N . MET A 1 125 ? -14.743 -2.028 7.471 1.00 89.44 125 MET A N 1
ATOM 970 C CA . MET A 1 125 ? -16.190 -1.771 7.524 1.00 89.44 125 MET A CA 1
ATOM 971 C C . MET A 1 125 ? -16.946 -2.795 8.385 1.00 89.44 125 MET A C 1
ATOM 973 O O . MET A 1 125 ? -17.853 -2.426 9.133 1.00 89.44 125 MET A O 1
ATOM 977 N N . LYS A 1 126 ? -16.569 -4.081 8.337 1.00 92.00 126 LYS A N 1
ATOM 978 C CA . LYS A 1 126 ? -17.143 -5.114 9.222 1.00 92.00 126 LYS A CA 1
ATOM 979 C C . LYS A 1 126 ? -16.814 -4.849 10.690 1.00 92.00 126 LYS A C 1
ATOM 981 O O . LYS A 1 126 ? -17.664 -5.048 11.556 1.00 92.00 126 LYS A O 1
ATOM 986 N N . ASN A 1 127 ? -15.593 -4.409 10.983 1.00 86.06 127 ASN A N 1
ATOM 987 C CA . ASN A 1 127 ? -15.182 -4.072 12.340 1.00 86.06 127 ASN A CA 1
ATOM 988 C C . ASN A 1 127 ? -15.884 -2.809 12.847 1.00 86.06 127 ASN A C 1
ATOM 990 O O . ASN A 1 127 ? -16.320 -2.803 13.992 1.00 86.06 127 ASN A O 1
ATOM 994 N N . GLU A 1 128 ? -16.080 -1.788 12.011 1.00 87.75 128 GLU A N 1
ATOM 995 C CA . GLU A 1 128 ? -16.892 -0.614 12.359 1.00 87.75 128 GLU A CA 1
ATOM 996 C C . GLU A 1 128 ? -18.341 -1.002 12.686 1.00 87.75 128 GLU A C 1
ATOM 998 O O . GLU A 1 128 ? -18.879 -0.571 13.707 1.00 87.75 128 GLU A O 1
ATOM 1003 N N . GLN A 1 129 ? -18.956 -1.880 11.885 1.00 92.25 129 GLN A N 1
ATOM 1004 C CA . GLN A 1 129 ? -20.293 -2.412 12.177 1.00 92.25 129 GLN A CA 1
ATOM 1005 C C . GLN A 1 129 ? -20.329 -3.185 13.502 1.00 92.25 129 GLN A C 1
ATOM 1007 O O . GLN A 1 129 ? -21.220 -2.949 14.318 1.00 92.25 129 GLN A O 1
ATOM 1012 N N . ARG A 1 130 ? -19.337 -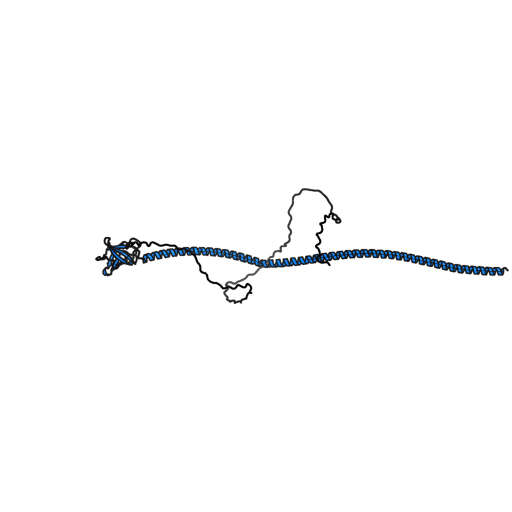4.047 13.761 1.00 91.06 130 ARG A N 1
ATOM 1013 C CA . ARG A 1 130 ? -19.212 -4.766 15.041 1.00 91.06 130 ARG A CA 1
ATOM 1014 C C . ARG A 1 130 ? -1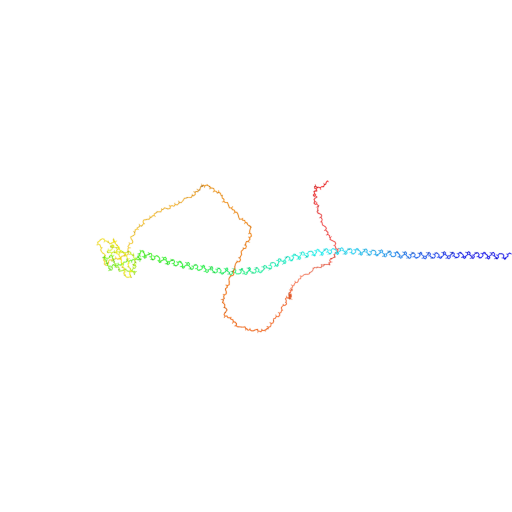9.017 -3.827 16.225 1.00 91.06 130 ARG A C 1
ATOM 1016 O O . ARG A 1 130 ? -19.575 -4.085 17.283 1.00 91.06 130 ARG A O 1
ATOM 1023 N N . ILE A 1 131 ? -18.244 -2.751 16.074 1.00 91.19 131 ILE A N 1
ATOM 1024 C CA . ILE A 1 131 ? -18.054 -1.750 17.132 1.00 91.19 131 ILE A CA 1
ATOM 1025 C C . ILE A 1 131 ? -19.388 -1.081 17.471 1.00 91.19 131 ILE A C 1
ATOM 1027 O O . ILE A 1 131 ? -19.697 -0.914 18.649 1.00 91.19 131 ILE A O 1
ATOM 1031 N N . LEU A 1 132 ? -20.195 -0.737 16.463 1.00 90.81 132 LEU A N 1
ATOM 1032 C CA . LEU A 1 132 ? -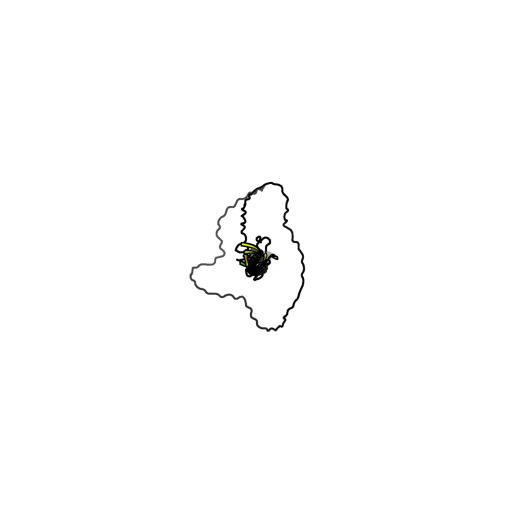21.504 -0.118 16.671 1.00 90.81 132 LEU A CA 1
ATOM 1033 C C . LEU A 1 132 ? -22.496 -1.086 17.335 1.00 90.81 132 LEU A C 1
ATOM 1035 O O . LEU A 1 132 ? -23.188 -0.706 18.280 1.00 90.81 132 LEU A O 1
ATOM 1039 N N . GLU A 1 133 ? -22.523 -2.346 16.895 1.00 93.06 133 GLU A N 1
ATOM 1040 C CA . GLU A 1 133 ? -23.329 -3.404 17.515 1.00 93.06 133 GLU A CA 1
ATOM 1041 C C . GLU A 1 133 ? -22.912 -3.649 18.974 1.00 93.06 133 GLU A C 1
ATOM 1043 O O . GLU A 1 133 ? -23.759 -3.693 19.866 1.00 93.06 133 GLU A O 1
ATOM 1048 N N . LEU A 1 134 ? -21.605 -3.730 19.246 1.00 91.56 134 LEU A N 1
ATOM 1049 C CA . LEU A 1 134 ? -21.074 -3.889 20.600 1.00 91.56 134 LEU A CA 1
ATOM 1050 C C . LEU A 1 134 ? -21.380 -2.676 21.483 1.00 91.56 134 LEU A C 1
ATOM 1052 O O . LEU A 1 134 ? -21.729 -2.864 22.644 1.00 91.56 134 LEU A O 1
ATOM 1056 N N . GLN A 1 135 ? -21.313 -1.448 20.963 1.00 90.12 135 GLN A N 1
ATOM 1057 C CA . GLN A 1 135 ? -21.730 -0.258 21.714 1.00 90.12 135 GLN A CA 1
ATOM 1058 C C . GLN A 1 135 ? -23.211 -0.312 22.092 1.00 90.12 135 GLN A C 1
ATOM 1060 O O . GLN A 1 135 ? -23.558 -0.015 23.235 1.00 90.12 135 GLN A O 1
ATOM 1065 N N . GLN A 1 136 ? -24.086 -0.729 21.172 1.00 91.62 136 GLN A N 1
ATOM 1066 C CA . GLN A 1 136 ? -25.505 -0.919 21.480 1.00 91.62 136 GLN A CA 1
ATOM 1067 C C . GLN A 1 136 ? -25.720 -2.041 22.504 1.00 91.62 136 GLN A C 1
ATOM 1069 O O . GLN A 1 136 ? -26.517 -1.881 23.428 1.00 91.62 136 GLN A O 1
ATOM 1074 N N . ALA A 1 137 ? -24.991 -3.154 22.388 1.00 89.06 137 ALA A N 1
ATOM 1075 C CA . ALA A 1 137 ? -25.059 -4.255 23.345 1.00 89.06 137 ALA A CA 1
ATOM 1076 C C . ALA A 1 137 ? -24.598 -3.831 24.749 1.00 89.06 137 ALA A C 1
ATOM 1078 O O . ALA A 1 137 ? -25.260 -4.171 25.729 1.00 89.06 137 ALA A O 1
ATOM 1079 N N . VAL A 1 138 ? -23.517 -3.050 24.850 1.00 91.69 138 VAL A N 1
ATOM 1080 C CA . VAL A 1 138 ? -23.032 -2.486 26.119 1.00 91.69 138 VAL A CA 1
ATOM 1081 C C . VAL A 1 138 ? -24.065 -1.535 26.716 1.00 91.69 138 VAL A C 1
ATOM 1083 O O . VAL A 1 138 ? -24.428 -1.712 27.874 1.00 91.69 138 VAL A O 1
ATOM 1086 N N . ALA A 1 139 ? -24.619 -0.604 25.933 1.00 91.81 139 ALA A N 1
ATOM 1087 C CA . ALA A 1 139 ? -25.653 0.314 26.418 1.00 91.81 139 ALA A CA 1
ATOM 1088 C C . ALA A 1 139 ? -26.903 -0.432 26.932 1.00 91.81 139 ALA A C 1
ATOM 1090 O O . ALA A 1 139 ? -27.456 -0.094 27.981 1.00 91.81 139 ALA A O 1
ATOM 1091 N N . ASN A 1 140 ? -27.325 -1.491 26.233 1.00 89.25 140 ASN A N 1
ATOM 1092 C CA . ASN A 1 140 ? -28.439 -2.338 26.661 1.00 89.25 140 ASN A CA 1
ATOM 1093 C C . ASN A 1 140 ? -28.112 -3.125 27.941 1.00 89.25 140 ASN A C 1
ATOM 1095 O O . ASN A 1 140 ? -28.956 -3.235 28.834 1.00 89.25 140 ASN A O 1
ATOM 1099 N N . ALA A 1 141 ? -26.893 -3.659 28.053 1.00 87.62 141 ALA A N 1
ATOM 1100 C CA . ALA A 1 141 ? -26.438 -4.373 29.242 1.00 87.62 141 ALA A CA 1
ATOM 1101 C C . ALA A 1 141 ? -26.345 -3.441 30.460 1.00 87.62 141 ALA A C 1
ATOM 1103 O O . ALA A 1 141 ? -26.828 -3.798 31.533 1.00 87.62 141 ALA A O 1
ATOM 1104 N N . GLU A 1 142 ? -25.809 -2.230 30.297 1.00 90.19 142 GLU A N 1
ATOM 1105 C CA . GLU A 1 142 ? -25.761 -1.206 31.346 1.00 90.19 142 GLU A CA 1
ATOM 1106 C C . GLU A 1 142 ? -27.164 -0.820 31.823 1.00 90.19 142 GLU A C 1
ATOM 1108 O O . GLU A 1 142 ? -27.417 -0.778 33.029 1.00 90.19 142 GLU A O 1
ATOM 1113 N N . ALA A 1 143 ? -28.110 -0.623 30.898 1.00 90.00 143 ALA A N 1
ATOM 1114 C CA . ALA A 1 143 ? -29.504 -0.360 31.243 1.00 90.00 143 ALA A CA 1
ATOM 1115 C C . ALA A 1 143 ? -30.136 -1.529 32.024 1.00 90.00 143 ALA A C 1
ATOM 1117 O O . ALA A 1 143 ? -30.826 -1.305 33.023 1.00 90.00 143 ALA A O 1
ATOM 1118 N N . SER A 1 144 ? -29.867 -2.776 31.622 1.00 86.81 144 SER A N 1
ATOM 1119 C CA . SER A 1 144 ? -30.345 -3.968 32.333 1.00 86.81 144 SER A CA 1
ATOM 1120 C C . SER A 1 144 ? -29.730 -4.098 33.730 1.00 86.81 144 SER A C 1
ATOM 1122 O O . SER A 1 144 ? -30.437 -4.459 34.670 1.00 86.81 144 SER A O 1
ATOM 1124 N N . ILE A 1 145 ? -28.438 -3.800 33.892 1.00 90.81 145 ILE A N 1
ATOM 1125 C CA . ILE A 1 145 ? -27.754 -3.820 35.194 1.00 90.81 145 ILE A CA 1
ATOM 1126 C C . ILE A 1 145 ? -28.323 -2.730 36.106 1.00 90.81 145 ILE A C 1
ATOM 1128 O O . ILE A 1 145 ? -28.606 -2.993 37.273 1.00 90.81 145 ILE A O 1
ATOM 1132 N N . ALA A 1 146 ? -28.558 -1.523 35.584 1.00 89.44 146 ALA A N 1
ATOM 1133 C CA . ALA A 1 146 ? -29.181 -0.444 36.345 1.00 89.44 146 ALA A CA 1
ATOM 1134 C C . ALA A 1 146 ? -30.587 -0.833 36.835 1.00 89.44 146 ALA A C 1
ATOM 1136 O O . ALA A 1 146 ? -30.920 -0.623 38.003 1.00 89.44 146 ALA A O 1
ATOM 1137 N N . GLN A 1 147 ? -31.397 -1.461 35.978 1.00 87.94 147 GLN A N 1
ATOM 1138 C CA . GLN A 1 147 ? -32.712 -1.975 36.366 1.00 87.94 147 GLN A CA 1
ATOM 1139 C C . GLN A 1 147 ? -32.619 -3.095 37.409 1.00 87.94 147 GLN A C 1
ATOM 1141 O O . GLN A 1 147 ? -33.373 -3.075 38.383 1.00 87.94 147 GLN A O 1
ATOM 1146 N N . ALA A 1 148 ? -31.694 -4.042 37.240 1.00 86.38 148 ALA A N 1
ATOM 1147 C CA . ALA A 1 148 ? -31.481 -5.130 38.190 1.00 86.38 148 ALA A CA 1
ATOM 1148 C C . ALA A 1 148 ? -31.038 -4.608 39.568 1.00 86.38 148 ALA A C 1
ATOM 1150 O O . ALA A 1 148 ? -31.573 -5.052 40.579 1.00 86.38 148 ALA A O 1
ATOM 1151 N N . ASN A 1 149 ? -30.148 -3.613 39.619 1.00 84.81 149 ASN A N 1
ATOM 1152 C CA . ASN A 1 149 ? -29.728 -2.969 40.868 1.00 84.81 149 ASN A CA 1
ATOM 1153 C C . ASN A 1 149 ? -30.893 -2.260 41.574 1.00 84.81 149 ASN A C 1
ATOM 1155 O O . ASN A 1 149 ? -31.046 -2.386 42.786 1.00 84.81 149 ASN A O 1
ATOM 1159 N N . LEU A 1 150 ? -31.760 -1.561 40.831 1.00 91.44 150 LEU A N 1
ATOM 1160 C CA . LEU A 1 150 ? -32.966 -0.951 41.407 1.00 91.44 150 LEU A CA 1
ATOM 1161 C C . LEU A 1 150 ? -33.944 -2.001 41.951 1.00 91.44 150 LEU A C 1
ATOM 1163 O O . LEU A 1 150 ? -34.597 -1.770 42.967 1.00 91.44 150 LEU A O 1
ATOM 1167 N N . GLN A 1 151 ? -34.070 -3.149 41.283 1.00 87.75 151 GLN A N 1
ATOM 1168 C CA . GLN A 1 151 ? -34.886 -4.256 41.782 1.00 87.75 151 GLN A CA 1
ATOM 1169 C C . GLN A 1 151 ? -34.271 -4.884 43.035 1.00 87.75 151 GLN A C 1
ATOM 1171 O O . GLN A 1 151 ? -35.001 -5.114 43.995 1.00 87.75 151 GLN A O 1
ATOM 1176 N N . GLN A 1 152 ? -32.953 -5.102 43.058 1.00 87.50 152 GLN A N 1
ATOM 1177 C CA . GLN A 1 152 ? -32.246 -5.597 44.240 1.00 87.50 152 GLN A CA 1
ATOM 1178 C C . GLN A 1 152 ? -32.447 -4.670 45.439 1.00 87.50 152 GLN A C 1
ATOM 1180 O O . GLN A 1 152 ? -32.889 -5.150 46.475 1.00 87.50 152 GLN A O 1
ATOM 1185 N N . GLN A 1 153 ? -32.253 -3.355 45.283 1.00 90.69 153 GLN A N 1
ATOM 1186 C CA . GLN A 1 153 ? -32.476 -2.391 46.370 1.00 90.69 153 GLN A CA 1
ATOM 1187 C C . GLN A 1 153 ? -33.905 -2.456 46.919 1.00 90.69 153 GLN A C 1
ATOM 1189 O O . GLN A 1 153 ? -34.098 -2.533 48.127 1.00 90.69 153 GLN A O 1
ATOM 1194 N N . LYS A 1 154 ? -34.921 -2.516 46.048 1.00 90.75 154 LYS A N 1
ATOM 1195 C CA . LYS A 1 154 ? -36.323 -2.645 46.483 1.00 90.75 154 LYS A CA 1
ATOM 1196 C C . LYS A 1 154 ? -36.596 -3.950 47.226 1.00 90.75 154 LYS A C 1
ATOM 1198 O O . LYS A 1 154 ? -37.356 -3.963 48.192 1.00 90.75 154 LYS A O 1
ATOM 1203 N N . VAL A 1 155 ? -36.017 -5.056 46.760 1.00 89.44 155 VAL A N 1
ATOM 1204 C CA . VAL A 1 155 ? -36.169 -6.366 47.406 1.00 89.44 155 VAL A CA 1
ATOM 1205 C C . VAL A 1 155 ? -35.449 -6.386 48.751 1.00 89.44 155 VAL A C 1
ATOM 1207 O O . VAL A 1 155 ? -36.004 -6.914 49.709 1.00 89.44 155 VAL A O 1
ATOM 1210 N N . GLU A 1 156 ? -34.264 -5.786 48.853 1.00 87.19 156 GLU A N 1
ATOM 1211 C CA . GLU A 1 156 ? -33.517 -5.653 50.106 1.00 87.19 156 GLU A CA 1
ATOM 1212 C C . GLU A 1 156 ? -34.239 -4.759 51.115 1.00 87.19 156 GLU A C 1
ATOM 1214 O O . GLU A 1 156 ? -34.366 -5.140 52.276 1.00 87.19 156 GLU A O 1
ATOM 1219 N N . GLU A 1 157 ? -34.773 -3.610 50.695 1.00 90.81 157 GLU A N 1
ATOM 1220 C CA . GLU A 1 157 ? -35.593 -2.740 51.548 1.00 90.81 157 GLU A CA 1
ATOM 1221 C C . GLU A 1 157 ? -36.819 -3.486 52.081 1.00 90.81 157 GLU A C 1
ATOM 1223 O O . GLU A 1 157 ? -37.070 -3.493 53.288 1.00 90.81 157 GLU A O 1
ATOM 1228 N N . PHE A 1 158 ? -37.536 -4.193 51.204 1.00 86.62 158 PHE A N 1
ATOM 1229 C CA . PHE A 1 158 ? -38.684 -5.004 51.597 1.00 86.62 158 PHE A CA 1
ATOM 1230 C C . PHE A 1 158 ? -38.284 -6.153 52.534 1.00 86.62 158 PHE A C 1
ATOM 1232 O O . PHE A 1 158 ? -38.960 -6.411 53.531 1.00 86.62 158 PHE A O 1
ATOM 1239 N N . ALA A 1 159 ? -37.176 -6.842 52.252 1.00 84.81 159 ALA A N 1
ATOM 1240 C CA . ALA A 1 159 ? -36.666 -7.917 53.096 1.00 84.81 159 ALA A CA 1
ATOM 1241 C C . ALA A 1 159 ? -36.269 -7.399 54.485 1.00 84.81 159 ALA A C 1
ATOM 1243 O O . ALA A 1 159 ? -36.637 -8.013 55.487 1.00 84.81 159 ALA A O 1
ATOM 1244 N N . ASN A 1 160 ? -35.594 -6.250 54.560 1.00 86.38 160 ASN A N 1
ATOM 1245 C CA . ASN A 1 160 ? -35.214 -5.602 55.813 1.00 86.38 160 ASN A CA 1
ATOM 1246 C C . ASN A 1 160 ? -36.440 -5.150 56.615 1.00 86.38 160 ASN A C 1
ATOM 1248 O O . ASN A 1 160 ? -36.492 -5.368 57.826 1.00 86.38 160 ASN A O 1
ATOM 1252 N N . GLU A 1 161 ? -37.461 -4.591 55.960 1.00 86.31 161 GLU A N 1
ATOM 1253 C CA . GLU A 1 161 ? -38.720 -4.217 56.611 1.00 86.31 161 GLU A CA 1
ATOM 1254 C C . GLU A 1 161 ? -39.423 -5.444 57.217 1.00 86.31 161 GLU A C 1
ATOM 1256 O O . GLU A 1 161 ? -39.856 -5.423 58.375 1.00 86.31 161 GLU A O 1
ATOM 1261 N N . LYS A 1 162 ? -39.499 -6.554 56.469 1.00 81.69 162 LYS A N 1
ATOM 1262 C CA . LYS A 1 162 ? -40.089 -7.806 56.967 1.00 81.69 162 LYS A CA 1
ATOM 1263 C C . LYS A 1 162 ? -39.259 -8.439 58.075 1.00 81.69 162 LYS A C 1
ATOM 1265 O O . LYS A 1 162 ? -39.838 -8.909 59.053 1.00 81.69 162 LYS A O 1
ATOM 1270 N N . ALA A 1 163 ? -37.934 -8.420 57.967 1.00 83.00 163 ALA A N 1
ATOM 1271 C CA . ALA A 1 163 ? -37.045 -8.910 59.013 1.00 83.00 163 ALA A CA 1
ATOM 1272 C C . ALA A 1 163 ? -37.210 -8.101 60.310 1.00 83.00 163 ALA A C 1
ATOM 1274 O O . ALA A 1 163 ? -37.322 -8.693 61.382 1.00 83.00 163 ALA A O 1
ATOM 1275 N N . ALA A 1 164 ? -37.321 -6.772 60.223 1.00 81.00 164 ALA A N 1
ATOM 1276 C CA . ALA A 1 164 ? -37.582 -5.909 61.375 1.00 81.00 164 ALA A CA 1
ATOM 1277 C C . ALA A 1 164 ? -38.956 -6.186 62.014 1.00 81.00 164 ALA A C 1
ATOM 1279 O O . ALA A 1 164 ? -39.080 -6.220 63.238 1.00 81.00 164 ALA A O 1
ATOM 1280 N N . LEU A 1 165 ? -39.989 -6.435 61.202 1.00 76.00 165 LEU A N 1
ATOM 1281 C CA . LEU A 1 165 ? -41.319 -6.813 61.687 1.00 76.00 165 LEU A CA 1
ATOM 1282 C C . LEU A 1 165 ? -41.277 -8.161 62.425 1.00 76.00 165 LEU A C 1
ATOM 1284 O O . LEU A 1 165 ? -41.787 -8.268 63.539 1.00 76.00 165 LEU A O 1
ATOM 1288 N N . LEU A 1 166 ? -40.625 -9.170 61.844 1.00 78.81 166 LEU A N 1
ATOM 1289 C CA . LEU A 1 166 ? -40.459 -10.476 62.483 1.00 78.81 166 LEU A CA 1
ATOM 1290 C C . LEU A 1 166 ? -39.634 -10.391 63.769 1.00 78.81 166 LEU A C 1
ATOM 1292 O O . LEU A 1 166 ? -39.979 -11.064 64.735 1.00 78.81 166 LEU A O 1
ATOM 1296 N N . ALA A 1 167 ? -38.595 -9.555 63.813 1.00 78.38 167 ALA A N 1
ATOM 1297 C CA . ALA A 1 167 ? -37.810 -9.326 65.022 1.00 78.38 167 ALA A CA 1
ATOM 1298 C C . ALA A 1 167 ? -38.657 -8.705 66.145 1.00 78.38 167 ALA A C 1
ATOM 1300 O O . ALA A 1 167 ? -38.569 -9.151 67.286 1.00 78.38 167 ALA A O 1
ATOM 1301 N N . ASP A 1 168 ? -39.520 -7.735 65.832 1.00 69.62 168 ASP A N 1
ATOM 1302 C CA . ASP A 1 168 ? -40.429 -7.140 66.820 1.00 69.62 168 ASP A CA 1
ATOM 1303 C C . ASP A 1 168 ? -41.503 -8.131 67.309 1.00 69.62 168 ASP A C 1
ATOM 1305 O O . ASP A 1 168 ? -41.820 -8.143 68.501 1.00 69.62 168 ASP A O 1
ATOM 1309 N N . ILE A 1 169 ? -42.016 -9.006 66.431 1.00 71.00 169 ILE A N 1
ATOM 1310 C CA . ILE A 1 169 ? -42.917 -10.106 66.826 1.00 71.00 169 ILE A CA 1
ATOM 1311 C C . ILE A 1 169 ? -42.178 -11.118 67.710 1.00 71.00 169 ILE A C 1
ATOM 1313 O O . ILE A 1 169 ? -42.690 -11.502 68.758 1.00 71.00 169 ILE A O 1
ATOM 1317 N N . ALA A 1 170 ? -40.973 -11.541 67.316 1.00 71.69 170 ALA A N 1
ATOM 1318 C CA . ALA A 1 170 ? -40.168 -12.506 68.064 1.00 71.69 170 ALA A CA 1
ATOM 1319 C C . ALA A 1 170 ? -39.737 -11.965 69.437 1.00 71.69 170 ALA A C 1
ATOM 1321 O O . ALA A 1 170 ? -39.635 -12.727 70.394 1.00 71.69 170 ALA A O 1
ATOM 1322 N N . ALA A 1 171 ? -39.531 -10.650 69.548 1.00 72.31 171 ALA A N 1
ATOM 1323 C CA . ALA A 1 171 ? -39.256 -9.964 70.805 1.00 72.31 171 ALA A CA 1
ATOM 1324 C C . ALA A 1 171 ? -40.513 -9.725 71.669 1.00 72.31 171 ALA A C 1
ATOM 1326 O O . ALA A 1 171 ? -40.389 -9.180 72.766 1.00 72.31 171 ALA A O 1
ATOM 1327 N N . GLY A 1 172 ? -41.714 -10.087 71.197 1.00 66.12 172 GLY A N 1
ATOM 1328 C CA . GLY A 1 172 ? -42.969 -9.917 71.937 1.00 66.12 172 GLY A CA 1
ATOM 1329 C C . GLY A 1 172 ? -43.336 -8.452 72.205 1.00 66.12 172 GLY A C 1
ATOM 1330 O O . GLY A 1 172 ? -44.023 -8.153 73.183 1.00 66.12 172 GLY A O 1
ATOM 1331 N N . ARG A 1 173 ? -42.856 -7.506 71.387 1.00 69.56 173 ARG A N 1
ATOM 1332 C CA . ARG A 1 173 ? -43.070 -6.071 71.619 1.00 69.56 173 ARG A CA 1
ATOM 1333 C C . ARG A 1 173 ? -44.424 -5.632 71.059 1.00 69.56 173 ARG A C 1
ATOM 1335 O O . ARG A 1 173 ? -44.628 -5.601 69.849 1.00 69.56 173 ARG A O 1
ATOM 1342 N N . ILE A 1 174 ? -45.324 -5.205 71.941 1.00 70.94 174 ILE A N 1
ATOM 1343 C CA . ILE A 1 174 ? -46.603 -4.593 71.559 1.00 70.94 174 ILE A CA 1
ATOM 1344 C C . ILE A 1 174 ? -46.338 -3.169 71.050 1.00 70.94 174 ILE A C 1
ATOM 1346 O O . ILE A 1 174 ? -45.836 -2.320 71.792 1.00 70.94 174 ILE A O 1
ATOM 1350 N N . ARG A 1 175 ? -46.655 -2.895 69.778 1.00 63.22 175 ARG A N 1
ATOM 1351 C CA . ARG A 1 175 ? -46.566 -1.544 69.198 1.00 63.22 175 ARG A CA 1
ATOM 1352 C C . ARG A 1 175 ? -47.849 -0.771 69.534 1.00 63.22 175 ARG A C 1
ATOM 1354 O O . ARG A 1 175 ? -48.898 -1.074 68.984 1.00 63.22 175 ARG A O 1
ATOM 1361 N N . GLY A 1 176 ? -47.759 0.218 70.430 1.00 70.50 176 GLY A N 1
ATOM 1362 C CA . GLY A 1 176 ? -48.882 1.084 70.824 1.00 70.50 176 GLY A CA 1
ATOM 1363 C C . GLY A 1 176 ? -49.087 1.200 72.339 1.00 70.50 176 GLY A C 1
ATOM 1364 O O . GLY A 1 176 ? -48.204 0.885 73.144 1.00 70.50 176 GLY A O 1
ATOM 1365 N N . GLU A 1 177 ? -50.251 1.698 72.746 1.00 70.62 177 GLU A N 1
ATOM 1366 C CA . GLU A 1 177 ? -50.723 1.666 74.131 1.00 70.62 177 GLU A CA 1
ATOM 1367 C C . GLU A 1 177 ? -51.836 0.622 74.224 1.00 70.62 177 GLU A C 1
ATOM 1369 O O . GLU A 1 177 ? -52.834 0.721 73.520 1.00 70.62 177 GLU A O 1
ATOM 1374 N N . PHE A 1 178 ? -51.615 -0.419 75.029 1.00 81.25 178 PHE A N 1
ATOM 1375 C CA . PHE A 1 178 ? -52.574 -1.501 75.235 1.00 81.25 178 PHE A CA 1
ATOM 1376 C C . PHE A 1 178 ? -53.095 -1.424 76.664 1.00 81.25 178 PHE A C 1
ATOM 1378 O O . PHE A 1 178 ? -52.299 -1.466 77.609 1.00 81.25 178 PHE A O 1
ATOM 1385 N N . ALA A 1 179 ? -54.414 -1.320 76.792 1.00 82.00 179 ALA A N 1
ATOM 1386 C CA . ALA A 1 179 ? -55.145 -1.428 78.041 1.00 82.00 179 ALA A CA 1
ATOM 1387 C C . ALA A 1 179 ? -56.388 -2.290 77.788 1.00 82.00 179 ALA A C 1
ATOM 1389 O O . ALA A 1 179 ? -57.209 -1.968 76.933 1.00 82.00 179 ALA A O 1
ATOM 1390 N N . SER A 1 180 ? -56.508 -3.395 78.511 1.00 86.50 180 SER A N 1
ATOM 1391 C CA . SER A 1 180 ? -57.651 -4.311 78.451 1.00 86.50 180 SER A CA 1
ATOM 1392 C C . SER A 1 180 ? -57.991 -4.791 79.865 1.00 86.50 180 SER A C 1
ATOM 1394 O O . SER A 1 180 ? -57.371 -4.350 80.831 1.00 86.50 180 SER A O 1
ATOM 1396 N N . SER A 1 181 ? -58.986 -5.660 80.016 1.00 89.19 181 SER A N 1
ATOM 1397 C CA . SER A 1 181 ? -59.352 -6.259 81.294 1.00 89.19 181 SER A CA 1
ATOM 1398 C C . SER A 1 181 ? -59.336 -7.785 81.234 1.00 89.19 181 SER A C 1
ATOM 1400 O O . SER A 1 181 ? -59.408 -8.395 80.161 1.00 89.19 181 SER A O 1
ATOM 1402 N N . ILE A 1 182 ? -59.199 -8.418 82.396 1.00 90.75 182 ILE A N 1
ATOM 1403 C CA . ILE A 1 182 ? -59.259 -9.874 82.508 1.00 90.75 182 ILE A CA 1
ATOM 1404 C C . ILE A 1 182 ? -60.712 -10.321 82.389 1.00 90.75 182 ILE A C 1
ATOM 1406 O O . ILE A 1 182 ? -61.534 -10.027 83.255 1.00 90.75 182 ILE A O 1
ATOM 1410 N N . LYS A 1 183 ? -61.008 -11.085 81.335 1.00 89.75 183 LYS A N 1
ATOM 1411 C CA . LYS A 1 183 ? -62.338 -11.639 81.080 1.00 89.75 183 LYS A CA 1
ATOM 1412 C C . LYS A 1 183 ? -62.639 -12.815 81.998 1.00 89.75 183 LYS A C 1
ATOM 1414 O O . LYS A 1 183 ? -63.736 -12.904 82.535 1.00 89.75 183 LYS A O 1
ATOM 1419 N N . LYS A 1 184 ? -61.675 -13.731 82.139 1.00 89.69 184 LYS A N 1
ATOM 1420 C CA . LYS A 1 184 ? -61.754 -14.915 83.009 1.00 89.69 184 LYS A CA 1
ATOM 1421 C C . LYS A 1 184 ? -60.380 -15.267 83.559 1.00 89.69 184 LYS A C 1
ATOM 1423 O O . LYS A 1 184 ? -59.404 -15.277 82.810 1.00 89.69 184 LYS A O 1
ATOM 1428 N N . ALA A 1 185 ? -60.313 -15.611 84.842 1.00 88.62 185 ALA A N 1
ATOM 1429 C CA . ALA A 1 185 ? -59.080 -16.037 85.499 1.00 88.62 185 ALA A CA 1
ATOM 1430 C C . ALA A 1 185 ? -59.171 -17.506 85.936 1.00 88.62 185 ALA A C 1
ATOM 1432 O O . ALA A 1 185 ? -60.036 -17.864 86.734 1.00 88.62 185 ALA A O 1
ATOM 1433 N N . PHE A 1 186 ? -58.260 -18.353 85.448 1.00 89.69 186 PHE A N 1
ATOM 1434 C CA . PHE A 1 186 ? -58.145 -19.757 85.852 1.00 89.69 186 PHE A CA 1
ATOM 1435 C C . PHE A 1 186 ? -56.943 -19.927 86.782 1.00 89.69 186 PHE A C 1
ATOM 1437 O O . PHE A 1 186 ? -55.894 -20.449 86.404 1.00 89.69 186 PHE A O 1
ATOM 1444 N N . ASN A 1 187 ? -57.105 -19.457 88.020 1.00 84.69 187 ASN A N 1
ATOM 1445 C CA . ASN A 1 187 ? -56.031 -19.417 89.017 1.00 84.69 187 ASN A CA 1
ATOM 1446 C C . ASN A 1 187 ? -55.453 -20.809 89.346 1.00 84.69 187 ASN A C 1
ATOM 1448 O O . ASN A 1 187 ? -54.256 -20.914 89.596 1.00 84.69 187 ASN A O 1
ATOM 1452 N N . ASP A 1 188 ? -56.262 -21.872 89.275 1.00 85.06 188 ASP A N 1
ATOM 1453 C CA . ASP A 1 188 ? -55.823 -23.255 89.538 1.00 85.06 188 ASP A CA 1
ATOM 1454 C C . ASP A 1 188 ? -54.854 -23.800 88.476 1.00 85.06 188 ASP A C 1
ATOM 1456 O O . ASP A 1 188 ? -54.054 -24.693 88.752 1.00 85.06 188 ASP A O 1
ATOM 1460 N N . TRP A 1 189 ? -54.919 -23.260 87.256 1.00 85.44 189 TRP A N 1
ATOM 1461 C CA . TRP A 1 189 ? -54.072 -23.654 86.126 1.00 85.44 189 TRP A CA 1
ATOM 1462 C C . TRP A 1 189 ? -53.033 -22.594 85.759 1.00 85.44 189 TRP A C 1
ATOM 1464 O O . TRP A 1 189 ? -52.233 -22.816 84.855 1.00 85.44 189 TRP A O 1
ATOM 1474 N N . GLY A 1 190 ? -53.034 -21.451 86.451 1.00 85.38 190 GLY A N 1
ATOM 1475 C CA . GLY A 1 190 ? -52.050 -20.392 86.251 1.00 85.38 190 GLY A CA 1
ATOM 1476 C C . GLY A 1 190 ? -52.162 -19.676 84.904 1.00 85.38 190 GLY A C 1
ATOM 1477 O O . GLY A 1 190 ? -51.162 -19.148 84.431 1.00 85.38 190 GLY A O 1
ATOM 1478 N N . PHE A 1 191 ? -53.343 -19.629 84.281 1.00 89.88 191 PHE A N 1
ATOM 1479 C CA . PHE A 1 191 ? -53.560 -18.854 83.055 1.00 89.88 191 PHE A CA 1
ATOM 1480 C C . PHE A 1 191 ? -54.832 -18.007 83.124 1.00 89.88 191 PHE A C 1
ATOM 1482 O O . PHE A 1 191 ? -55.755 -18.263 83.901 1.00 89.88 191 PHE A O 1
ATOM 1489 N N . VAL A 1 192 ? -54.880 -16.968 82.298 1.00 90.69 192 VAL A N 1
ATOM 1490 C CA . VAL A 1 192 ? -55.979 -16.005 82.227 1.00 90.69 192 VAL A CA 1
ATOM 1491 C C . VAL A 1 192 ? -56.373 -15.746 80.776 1.00 90.69 192 VAL A C 1
ATOM 1493 O O . VAL A 1 192 ? -55.552 -15.859 79.864 1.00 90.69 192 VAL A O 1
ATOM 1496 N N . ILE A 1 193 ? -57.641 -15.396 80.572 1.00 91.44 193 ILE A N 1
ATOM 1497 C CA . ILE A 1 193 ? -58.176 -14.941 79.289 1.00 91.44 193 ILE A CA 1
ATOM 1498 C C . ILE A 1 193 ? -58.409 -13.436 79.382 1.00 91.44 193 ILE A C 1
ATOM 1500 O O . ILE A 1 193 ? -59.110 -12.959 80.278 1.00 91.44 193 ILE A O 1
ATOM 1504 N N . ILE A 1 194 ? -57.824 -12.699 78.447 1.00 91.75 194 ILE A N 1
ATOM 1505 C CA . ILE A 1 194 ? -57.859 -11.238 78.376 1.00 91.75 194 ILE A CA 1
ATOM 1506 C C . ILE A 1 194 ? -58.843 -10.824 77.278 1.00 91.75 194 ILE A C 1
ATOM 1508 O O . ILE A 1 194 ? -58.867 -11.429 76.205 1.00 91.75 194 ILE A O 1
ATOM 1512 N N . GLU A 1 195 ? -59.630 -9.776 77.528 1.00 89.00 195 GLU A N 1
ATOM 1513 C CA . GLU A 1 195 ? -60.556 -9.164 76.560 1.00 89.00 195 GLU A CA 1
ATOM 1514 C C . GLU A 1 195 ? -59.807 -8.256 75.564 1.00 89.00 195 GLU A C 1
ATOM 1516 O O . GLU A 1 195 ? -60.057 -7.057 75.429 1.00 89.00 195 GLU A O 1
ATOM 1521 N N . GLY A 1 196 ? -58.769 -8.803 74.940 1.00 84.31 196 GLY A N 1
ATOM 1522 C CA . GLY A 1 196 ? -57.890 -8.090 74.028 1.00 84.31 196 GLY A CA 1
ATOM 1523 C C . GLY A 1 196 ? -57.061 -9.082 73.233 1.00 84.31 196 GLY A C 1
ATOM 1524 O O . GLY A 1 196 ? -56.321 -9.874 73.809 1.00 84.31 196 GLY A O 1
ATOM 1525 N N . GLY A 1 197 ? -57.221 -9.049 71.914 1.00 83.56 197 GLY A N 1
ATOM 1526 C CA . GLY A 1 197 ? -56.599 -9.982 70.982 1.00 83.56 197 GLY A CA 1
ATOM 1527 C C . GLY A 1 197 ? -55.661 -9.304 69.986 1.00 83.56 197 GLY A C 1
ATOM 1528 O O . GLY A 1 197 ? -55.173 -8.192 70.217 1.00 83.56 197 GLY A O 1
ATOM 1529 N N . SER A 1 198 ? -55.424 -9.953 68.845 1.00 82.56 198 SER A N 1
ATOM 1530 C CA . SER A 1 198 ? -54.551 -9.416 67.794 1.00 82.56 198 SER A CA 1
ATOM 1531 C C . SER A 1 198 ? -55.072 -8.098 67.216 1.00 82.56 198 SER A C 1
ATOM 1533 O O . SER A 1 198 ? -54.270 -7.275 66.783 1.00 82.56 198 SER A O 1
ATOM 1535 N N . GLU A 1 199 ? -56.391 -7.861 67.242 1.00 83.00 199 GLU A N 1
ATOM 1536 C CA . GLU A 1 199 ? -56.988 -6.586 66.811 1.00 83.00 199 GLU A CA 1
ATOM 1537 C C . GLU A 1 199 ? -56.575 -5.411 67.705 1.00 83.00 199 GLU A C 1
ATOM 1539 O O . GLU A 1 199 ? -56.457 -4.285 67.231 1.00 83.00 199 GLU A O 1
ATOM 1544 N N . GLN A 1 200 ? -56.299 -5.677 68.985 1.00 79.94 200 GLN A N 1
ATOM 1545 C CA . GLN A 1 200 ? -55.841 -4.681 69.959 1.00 79.94 200 GLN A CA 1
ATOM 1546 C C . GLN A 1 200 ? -54.303 -4.608 70.038 1.00 79.94 200 GLN A C 1
ATOM 1548 O O . GLN A 1 200 ? -53.750 -3.952 70.919 1.00 79.94 200 GLN A O 1
ATOM 1553 N N . GLY A 1 201 ? -53.597 -5.283 69.122 1.00 77.25 201 GLY A N 1
ATOM 1554 C CA . GLY A 1 201 ? -52.136 -5.256 69.021 1.00 77.25 201 GLY A CA 1
ATOM 1555 C C . GLY A 1 201 ? -51.399 -6.231 69.944 1.00 77.25 201 GLY A C 1
ATOM 1556 O O . GLY A 1 201 ? -50.176 -6.137 70.065 1.00 77.25 201 GLY A O 1
ATOM 1557 N N . VAL A 1 202 ? -52.099 -7.173 70.587 1.00 83.19 202 VAL A N 1
ATOM 1558 C CA . VAL A 1 202 ? -51.464 -8.211 71.414 1.00 83.19 202 VAL A CA 1
ATOM 1559 C C . VAL A 1 202 ? -50.718 -9.200 70.515 1.00 83.19 202 VAL A C 1
ATOM 1561 O O . VAL A 1 202 ? -51.269 -9.718 69.547 1.00 83.19 202 VAL A O 1
ATOM 1564 N N . VAL A 1 203 ? -49.455 -9.480 70.843 1.00 83.25 203 VAL A N 1
ATOM 1565 C CA . VAL A 1 203 ? -48.598 -10.437 70.124 1.00 83.25 203 VAL A CA 1
ATOM 1566 C C . VAL A 1 203 ? -48.249 -11.626 71.014 1.00 83.25 203 VAL A C 1
ATOM 1568 O O . VAL A 1 203 ? -48.140 -11.507 72.234 1.00 83.25 203 VAL A O 1
ATOM 1571 N N . LYS A 1 204 ? -48.061 -12.796 70.398 1.00 82.12 204 LYS A N 1
ATOM 1572 C CA . LYS A 1 204 ? -47.577 -13.994 71.094 1.00 82.12 204 LYS A CA 1
ATOM 1573 C C . LYS A 1 204 ? -46.202 -13.710 71.714 1.00 82.12 204 LYS A C 1
ATOM 1575 O O . LYS A 1 204 ? -45.398 -13.011 71.107 1.00 82.12 204 LYS A O 1
ATOM 1580 N N . LEU A 1 205 ? -45.937 -14.262 72.899 1.00 82.38 205 LEU A N 1
ATOM 1581 C CA . LEU A 1 205 ? -44.747 -14.010 73.729 1.00 82.38 205 LEU A CA 1
ATOM 1582 C C . LEU A 1 205 ? -44.642 -12.593 74.317 1.00 82.38 205 LEU A C 1
ATOM 1584 O O . LEU A 1 205 ? -43.636 -12.278 74.953 1.00 82.38 205 LEU A O 1
ATOM 1588 N N . ALA A 1 206 ? -45.660 -11.742 74.161 1.00 84.31 206 ALA A N 1
ATOM 1589 C CA . ALA A 1 206 ? -45.675 -10.455 74.840 1.00 84.31 206 ALA A CA 1
ATOM 1590 C C . ALA A 1 206 ? -45.789 -10.626 76.356 1.00 84.31 206 ALA A C 1
ATOM 1592 O O . ALA A 1 206 ? -46.546 -11.469 76.844 1.00 84.31 206 ALA A O 1
ATOM 1593 N N . GLN A 1 207 ? -45.059 -9.787 77.092 1.00 86.81 207 GLN A N 1
ATOM 1594 C CA . GLN A 1 207 ? -45.233 -9.649 78.533 1.00 86.81 207 GLN A CA 1
ATOM 1595 C C . GLN A 1 207 ? -46.228 -8.526 78.822 1.00 86.81 207 GLN A C 1
ATOM 1597 O O . GLN A 1 207 ? -46.109 -7.419 78.288 1.00 86.81 207 GLN A O 1
ATOM 1602 N N . LEU A 1 208 ? -47.208 -8.819 79.667 1.00 88.12 208 LEU A N 1
ATOM 1603 C CA . LEU A 1 208 ? -48.252 -7.893 80.088 1.00 88.12 208 LEU A CA 1
ATOM 1604 C C . LEU A 1 208 ? -48.224 -7.747 81.608 1.00 88.12 208 LEU A C 1
ATOM 1606 O O . LEU A 1 208 ? -47.977 -8.722 82.315 1.00 88.12 208 LEU A O 1
ATOM 1610 N N . ASP A 1 209 ? -48.504 -6.548 82.104 1.00 88.38 209 ASP A N 1
ATOM 1611 C CA . ASP A 1 209 ? -48.627 -6.282 83.535 1.00 88.38 209 ASP A CA 1
ATOM 1612 C C . ASP A 1 209 ? -50.113 -6.234 83.910 1.00 88.38 209 ASP A C 1
ATOM 1614 O O . ASP A 1 209 ? -50.910 -5.561 83.253 1.00 88.38 209 ASP A O 1
ATOM 1618 N N . VAL A 1 210 ? -50.494 -6.938 84.975 1.00 89.62 210 VAL A N 1
ATOM 1619 C CA . VAL A 1 210 ? -51.845 -6.866 85.552 1.00 89.62 210 VAL A CA 1
ATOM 1620 C C . VAL A 1 210 ? -51.830 -5.869 86.689 1.00 89.62 210 VAL A C 1
ATOM 1622 O O . VAL A 1 210 ? -50.999 -5.974 87.586 1.00 89.62 210 VAL A O 1
ATOM 1625 N N . VAL A 1 211 ? -52.768 -4.932 86.690 1.00 88.88 211 VAL A N 1
ATOM 1626 C CA . VAL A 1 211 ? -52.850 -3.816 87.623 1.00 88.88 211 VAL A CA 1
ATOM 1627 C C . VAL A 1 211 ? -54.245 -3.760 88.245 1.00 88.88 211 VAL A C 1
ATOM 1629 O O . VAL A 1 211 ? -55.257 -3.797 87.545 1.00 88.88 211 VAL A O 1
ATOM 1632 N N . ARG A 1 212 ? -54.310 -3.600 89.571 1.00 88.31 212 ARG A N 1
ATOM 1633 C CA . ARG A 1 212 ? -55.553 -3.317 90.310 1.00 88.31 212 ARG A CA 1
ATOM 1634 C C . ARG A 1 212 ? -55.367 -2.058 91.137 1.00 88.31 212 ARG A C 1
ATOM 1636 O O . ARG A 1 212 ? -54.441 -1.968 91.938 1.00 88.31 212 ARG A O 1
ATOM 1643 N N . GLY A 1 213 ? -56.223 -1.060 90.917 1.00 80.50 213 GLY A N 1
ATOM 1644 C CA . GLY A 1 213 ? -56.134 0.224 91.623 1.00 80.50 213 GLY A CA 1
ATOM 1645 C C . GLY A 1 213 ? -54.798 0.958 91.421 1.00 80.50 213 GLY A C 1
ATOM 1646 O O . GLY A 1 213 ? -54.349 1.660 92.321 1.00 80.50 213 GLY A O 1
ATOM 1647 N N . GLY A 1 214 ? -54.138 0.763 90.273 1.00 77.94 214 GLY A N 1
ATOM 1648 C CA . GLY A 1 214 ? -52.845 1.382 89.953 1.00 77.94 214 GLY A CA 1
ATOM 1649 C C . GLY A 1 214 ? -51.604 0.647 90.481 1.00 77.94 214 GLY A C 1
ATOM 1650 O O . GLY A 1 214 ? -50.497 1.113 90.229 1.00 77.94 214 GLY A O 1
ATOM 1651 N N . GLN A 1 215 ? -51.753 -0.486 91.180 1.00 82.06 215 GLN A N 1
ATOM 1652 C CA . GLN A 1 215 ? -50.632 -1.316 91.649 1.00 82.06 215 GLN A CA 1
ATOM 1653 C C . GLN A 1 215 ? -50.488 -2.598 90.806 1.00 82.06 215 GLN A C 1
ATOM 1655 O O . GLN A 1 215 ? -51.504 -3.264 90.575 1.00 82.06 215 GLN A O 1
ATOM 1660 N N . PRO A 1 216 ? -49.272 -2.968 90.353 1.00 84.56 216 PRO A N 1
ATOM 1661 C CA . PRO A 1 216 ? -49.047 -4.191 89.588 1.00 84.56 216 PRO A CA 1
ATOM 1662 C C . PRO A 1 216 ? -49.161 -5.426 90.491 1.00 84.56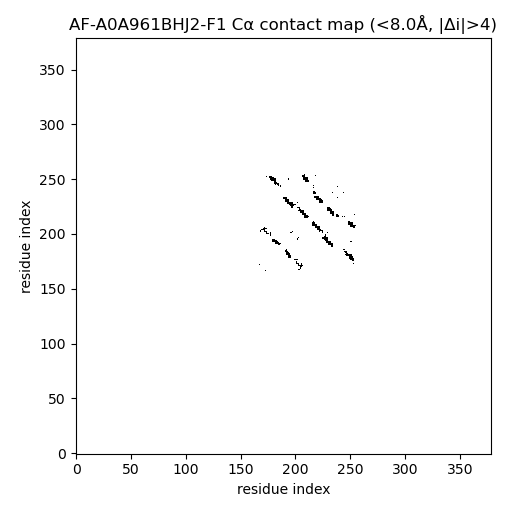 216 PRO A C 1
ATOM 1664 O O . PRO A 1 216 ? -48.477 -5.533 91.504 1.00 84.56 216 PRO A O 1
ATOM 1667 N N . ILE A 1 217 ? -50.026 -6.365 90.117 1.00 87.44 217 ILE A N 1
ATOM 1668 C CA . ILE A 1 217 ? -50.297 -7.602 90.853 1.00 87.44 217 ILE A CA 1
ATOM 1669 C C . ILE A 1 217 ? -49.384 -8.729 90.379 1.00 87.44 217 ILE A C 1
ATOM 1671 O O . ILE A 1 217 ? -48.835 -9.453 91.209 1.00 87.44 217 ILE A O 1
ATOM 1675 N N . CYS A 1 218 ? -49.274 -8.913 89.060 1.00 87.44 218 CYS A N 1
ATOM 1676 C CA . CYS A 1 218 ? -48.481 -9.973 88.443 1.00 87.44 218 CYS A CA 1
ATOM 1677 C C . CYS A 1 218 ? -48.114 -9.647 86.995 1.00 87.44 218 CYS A C 1
ATOM 1679 O O . CYS A 1 218 ? -48.654 -8.710 86.399 1.00 87.44 218 CYS A O 1
ATOM 1681 N N . LYS A 1 219 ? -47.212 -10.457 86.436 1.00 90.00 219 LYS A N 1
ATOM 1682 C CA . LYS A 1 219 ? -46.837 -10.419 85.025 1.00 90.00 219 LYS A CA 1
ATOM 1683 C C . LYS A 1 219 ? -47.408 -11.626 84.300 1.00 90.00 219 LYS A C 1
ATOM 1685 O O . LYS A 1 219 ? -47.368 -12.744 84.813 1.00 90.00 219 LYS A O 1
ATOM 1690 N N . LEU A 1 220 ? -47.890 -11.401 83.090 1.00 89.69 220 LEU A N 1
ATOM 1691 C CA . LEU A 1 220 ? -48.431 -12.425 82.211 1.00 89.69 220 LEU A CA 1
ATOM 1692 C C . LEU A 1 220 ? -47.543 -12.572 80.981 1.00 89.69 220 LEU A C 1
ATOM 1694 O O . LEU A 1 220 ? -47.017 -11.583 80.474 1.00 89.69 220 LEU A O 1
ATOM 1698 N N . LEU A 1 221 ? -47.420 -13.795 80.480 1.00 89.69 221 LEU A N 1
ATOM 1699 C CA . LEU A 1 221 ? -46.804 -14.119 79.204 1.00 89.69 221 LEU A CA 1
ATOM 1700 C C . LEU A 1 221 ? -47.883 -14.627 78.250 1.00 89.69 221 LEU A C 1
ATOM 1702 O O . LEU A 1 221 ? -48.525 -15.641 78.506 1.00 89.69 221 LEU A O 1
ATOM 1706 N N . VAL A 1 222 ? -48.084 -13.940 77.133 1.00 89.88 222 VAL A N 1
ATOM 1707 C CA . VAL A 1 222 ? -49.103 -14.326 76.151 1.00 89.88 222 VAL A CA 1
ATOM 1708 C C . VAL A 1 222 ? -48.667 -15.584 75.394 1.00 89.88 222 VAL A C 1
ATOM 1710 O O . VAL A 1 222 ? -47.623 -15.592 74.739 1.00 89.88 222 VAL A O 1
ATOM 1713 N N . THR A 1 223 ? -49.477 -16.643 75.432 1.00 87.44 223 THR A N 1
ATOM 1714 C CA . THR A 1 223 ? -49.164 -17.941 74.807 1.00 87.44 223 THR A CA 1
ATOM 1715 C C . THR A 1 223 ? -49.951 -18.181 73.520 1.00 87.44 223 THR A C 1
ATOM 1717 O O . THR A 1 223 ? -49.411 -18.763 72.573 1.00 87.44 223 THR A O 1
ATOM 1720 N N . SER A 1 224 ? -51.187 -17.679 73.443 1.00 87.12 224 SER A N 1
ATOM 1721 C CA . SER A 1 224 ? -52.026 -17.725 72.242 1.00 87.12 224 SER A CA 1
ATOM 1722 C C . SER A 1 224 ? -52.819 -16.434 72.075 1.00 87.12 224 SER A C 1
ATOM 1724 O O . SER A 1 224 ? -53.253 -15.834 73.058 1.00 87.12 224 SER A O 1
ATOM 1726 N N . VAL A 1 225 ? -53.016 -16.017 70.827 1.00 88.56 225 VAL A N 1
ATOM 1727 C CA . VAL A 1 225 ? -53.730 -14.787 70.478 1.00 88.56 225 VAL A CA 1
ATOM 1728 C C . VAL A 1 225 ? -54.784 -15.113 69.431 1.00 88.56 225 VAL A C 1
ATOM 1730 O O . VAL A 1 225 ? -54.454 -15.662 68.384 1.00 88.56 225 VAL A O 1
ATOM 1733 N N . GLU A 1 226 ? -56.024 -14.738 69.716 1.00 89.50 226 GLU A N 1
ATOM 1734 C CA . GLU A 1 226 ? -57.156 -14.724 68.788 1.00 89.50 226 GLU A CA 1
ATOM 1735 C C . GLU A 1 226 ? -57.507 -13.261 68.439 1.00 89.50 226 GLU A C 1
ATOM 1737 O O . GLU A 1 226 ? -56.990 -12.344 69.083 1.00 89.50 226 GLU A O 1
ATOM 1742 N N . PRO A 1 227 ? -58.372 -12.975 67.446 1.00 84.38 227 PRO A N 1
ATOM 1743 C CA . PRO A 1 227 ? -58.692 -11.599 67.049 1.00 84.38 227 PRO A CA 1
ATOM 1744 C C . PRO A 1 227 ? -59.210 -10.704 68.186 1.00 84.38 227 PRO A C 1
ATOM 1746 O O . PRO A 1 227 ? -58.713 -9.590 68.356 1.00 84.38 227 PRO A O 1
ATOM 1749 N N . GLY A 1 228 ? -60.131 -11.210 69.013 1.00 84.56 228 GLY A N 1
ATOM 1750 C CA . GLY A 1 228 ? -60.763 -10.455 70.106 1.00 84.56 228 GLY A CA 1
ATOM 1751 C C . GLY A 1 228 ? -60.358 -10.868 71.525 1.00 84.56 228 GLY A C 1
ATOM 1752 O O . GLY A 1 228 ? -60.724 -10.188 72.479 1.00 84.56 228 GLY A O 1
ATOM 1753 N N . GLU A 1 229 ? -59.614 -11.964 71.689 1.00 90.06 229 GLU A N 1
ATOM 1754 C CA . GLU A 1 229 ? -59.231 -12.511 72.998 1.00 90.06 229 GLU A CA 1
ATOM 1755 C C . GLU A 1 229 ? -57.793 -13.040 72.963 1.00 90.06 229 GLU A C 1
ATOM 1757 O O . GLU A 1 229 ? -57.303 -13.472 71.921 1.00 90.06 229 GLU A O 1
ATOM 1762 N N . ALA A 1 230 ? -57.111 -13.044 74.106 1.00 90.12 230 ALA A N 1
ATOM 1763 C CA . ALA A 1 230 ? -55.792 -13.657 74.231 1.00 90.12 230 ALA A CA 1
ATOM 1764 C C . ALA A 1 230 ? -55.712 -14.533 75.480 1.00 90.12 230 ALA A C 1
ATOM 1766 O O . ALA A 1 230 ? -56.231 -14.179 76.541 1.00 90.12 230 ALA A O 1
ATOM 1767 N N . ALA A 1 231 ? -55.028 -15.668 75.347 1.00 90.38 231 ALA A N 1
ATOM 1768 C CA . ALA A 1 231 ? -54.678 -16.534 76.460 1.00 90.38 231 ALA A CA 1
ATOM 1769 C C . ALA A 1 231 ? -53.258 -16.199 76.922 1.00 90.38 231 ALA A C 1
ATOM 1771 O O . ALA A 1 231 ? -52.309 -16.213 76.128 1.00 90.38 231 ALA A O 1
ATOM 1772 N N . ALA A 1 232 ? -53.113 -15.901 78.209 1.00 90.12 232 ALA A N 1
ATOM 1773 C CA . ALA A 1 232 ? -51.832 -15.574 78.811 1.00 90.12 232 ALA A CA 1
ATOM 1774 C C . ALA A 1 232 ? -51.583 -16.414 80.064 1.00 90.12 232 ALA A C 1
ATOM 1776 O O . ALA A 1 232 ? -52.475 -16.621 80.883 1.00 90.12 232 ALA A O 1
ATOM 1777 N N . GLU A 1 233 ? -50.360 -16.903 80.203 1.00 90.62 233 GLU A N 1
ATOM 1778 C CA . GLU A 1 233 ? -49.891 -17.659 81.357 1.00 90.62 233 GLU A CA 1
ATOM 1779 C C . GLU A 1 233 ? -49.322 -16.699 82.404 1.00 90.62 233 GLU A C 1
ATOM 1781 O O . GLU A 1 233 ? -48.642 -15.726 82.075 1.00 90.62 233 GLU A O 1
ATOM 1786 N N . VAL A 1 234 ? -49.602 -16.950 83.676 1.00 88.81 234 VAL A N 1
ATOM 1787 C CA . VAL A 1 234 ? -49.060 -16.167 84.785 1.00 88.81 234 VAL A CA 1
ATOM 1788 C C . VAL A 1 234 ? -47.596 -16.540 84.968 1.00 88.81 234 VAL A C 1
ATOM 1790 O O . VAL A 1 234 ? -47.277 -17.702 85.209 1.00 88.81 234 VAL A O 1
ATOM 1793 N N . ILE A 1 235 ? -46.692 -15.559 84.898 1.00 86.12 235 ILE A N 1
ATOM 1794 C CA . ILE A 1 235 ? -45.261 -15.811 85.089 1.00 86.12 235 ILE A CA 1
ATOM 1795 C C . ILE A 1 235 ? -45.039 -16.270 86.541 1.00 86.12 235 ILE A C 1
ATOM 1797 O O . ILE A 1 235 ? -45.335 -15.499 87.469 1.00 86.12 235 ILE A O 1
ATOM 1801 N N . PRO A 1 236 ? -44.502 -17.483 86.774 1.00 79.62 236 PRO A N 1
ATOM 1802 C CA . PRO A 1 236 ? -44.303 -18.007 88.120 1.00 79.62 236 PRO A CA 1
ATOM 1803 C C . PRO A 1 236 ? -43.433 -17.074 88.970 1.00 79.62 236 PRO A C 1
ATOM 1805 O O . PRO A 1 236 ? -42.383 -16.610 88.531 1.00 79.62 236 PRO A O 1
ATOM 1808 N N . GLY A 1 237 ? -43.878 -16.776 90.194 1.00 78.38 237 GLY A N 1
ATOM 1809 C CA . GLY A 1 237 ? -43.167 -15.887 91.123 1.00 78.38 237 GLY A CA 1
ATOM 1810 C C . GLY A 1 237 ? -43.360 -14.383 90.884 1.00 78.38 237 GLY A C 1
ATOM 1811 O O . GLY A 1 237 ? -42.845 -13.589 91.663 1.00 78.38 237 GLY A O 1
ATOM 1812 N N . SER A 1 238 ? -44.117 -13.976 89.856 1.00 81.88 238 SER A N 1
ATOM 1813 C CA . SER A 1 238 ? -44.462 -12.561 89.628 1.00 81.88 238 SER A CA 1
ATOM 1814 C C . SER A 1 238 ? -45.678 -12.078 90.428 1.00 81.88 238 SER A C 1
ATOM 1816 O O . SER A 1 238 ? -45.932 -10.879 90.479 1.00 81.88 238 SER A O 1
ATOM 1818 N N . LEU A 1 239 ? -46.433 -12.999 91.034 1.00 84.19 239 LEU A N 1
ATOM 1819 C CA . LEU A 1 239 ? -47.647 -12.703 91.789 1.00 84.19 239 LEU A CA 1
ATOM 1820 C C . LEU A 1 239 ? -47.315 -12.085 93.152 1.00 84.19 239 LEU A C 1
ATOM 1822 O O . LEU A 1 239 ? -46.535 -12.639 93.929 1.00 84.19 239 LEU A O 1
ATOM 1826 N N . THR A 1 240 ? -47.950 -10.958 93.458 1.00 82.75 240 THR A N 1
ATOM 1827 C CA . THR A 1 240 ? -47.809 -10.285 94.752 1.00 82.75 240 THR A CA 1
ATOM 1828 C C . THR A 1 240 ? -48.306 -11.198 95.885 1.00 82.75 240 THR A C 1
ATOM 1830 O O . THR A 1 240 ? -49.415 -11.736 95.788 1.00 82.75 240 THR A O 1
ATOM 1833 N N . PRO A 1 241 ? -47.525 -11.393 96.969 1.00 76.94 241 PRO A N 1
ATOM 1834 C CA . PRO A 1 241 ? -47.886 -12.313 98.044 1.00 76.94 241 PRO A CA 1
ATOM 1835 C C . PRO A 1 241 ? -49.267 -12.018 98.642 1.00 76.94 241 PRO A C 1
ATOM 1837 O O . PRO A 1 241 ? -49.545 -10.901 99.072 1.00 76.94 241 PRO A O 1
ATOM 1840 N N . GLY A 1 242 ? -50.126 -13.039 98.694 1.00 77.00 242 GLY A N 1
ATOM 1841 C CA . GLY A 1 242 ? -51.474 -12.948 99.270 1.00 77.00 242 GLY A CA 1
ATOM 1842 C C . GLY A 1 242 ? -52.550 -12.389 98.334 1.00 77.00 242 GLY A C 1
ATOM 1843 O O . GLY A 1 242 ? -53.703 -12.281 98.751 1.00 77.00 242 GLY A O 1
ATOM 1844 N N . GLN A 1 243 ? -52.215 -12.065 97.083 1.00 81.12 243 GLN A N 1
ATOM 1845 C CA . GLN A 1 243 ? -53.165 -11.545 96.103 1.00 81.12 243 GLN A CA 1
ATOM 1846 C C . GLN A 1 243 ? -53.491 -12.594 95.034 1.00 81.12 243 GLN A C 1
ATOM 1848 O O . GLN A 1 243 ? -52.612 -13.309 94.567 1.00 81.12 243 GLN A O 1
ATOM 1853 N N . ILE A 1 244 ? -54.766 -12.680 94.649 1.00 84.69 244 ILE A N 1
ATOM 1854 C CA . ILE A 1 244 ? -55.245 -13.529 93.548 1.00 84.69 244 ILE A CA 1
ATOM 1855 C C . ILE A 1 244 ? -55.723 -12.662 92.387 1.00 84.69 244 ILE A C 1
ATOM 1857 O O . ILE A 1 244 ? -56.232 -11.554 92.602 1.00 84.69 244 ILE A O 1
ATOM 1861 N N . ILE A 1 245 ? -55.581 -13.177 91.169 1.00 85.75 245 ILE A N 1
ATOM 1862 C CA . ILE A 1 245 ? -56.064 -12.517 89.957 1.00 85.75 245 ILE A CA 1
ATOM 1863 C C . ILE A 1 245 ? -57.591 -12.637 89.899 1.00 85.75 245 ILE A C 1
ATOM 1865 O O . ILE A 1 245 ? -58.146 -13.695 90.214 1.00 85.75 245 ILE A O 1
ATOM 1869 N N . GLN A 1 246 ? -58.265 -11.546 89.538 1.00 87.81 246 GLN A N 1
ATOM 1870 C CA . GLN A 1 246 ? -59.723 -11.462 89.474 1.00 87.81 246 GLN A CA 1
ATOM 1871 C C . GLN A 1 246 ? -60.195 -10.998 88.096 1.00 87.81 246 GLN A C 1
ATOM 1873 O O . GLN A 1 246 ? -59.478 -10.326 87.355 1.00 87.81 246 GLN A O 1
ATOM 1878 N N . GLU A 1 247 ? -61.429 -11.367 87.761 1.00 88.62 247 GLU A N 1
ATOM 1879 C CA . GLU A 1 247 ? -62.121 -10.838 86.586 1.00 88.62 247 GLU A CA 1
ATOM 1880 C C . GLU A 1 247 ? -62.297 -9.318 86.737 1.00 88.62 247 GLU A C 1
ATOM 1882 O O . GLU A 1 247 ? -62.634 -8.827 87.815 1.00 88.62 247 GLU A O 1
ATOM 1887 N N . GLY A 1 248 ? -62.032 -8.570 85.665 1.00 85.56 248 GLY A N 1
ATOM 1888 C CA . GLY A 1 248 ? -62.070 -7.105 85.651 1.00 85.56 248 GLY A CA 1
ATOM 1889 C C . GLY A 1 248 ? -60.770 -6.400 86.062 1.00 85.56 248 GLY A C 1
ATOM 1890 O O . GLY A 1 248 ? -60.704 -5.174 85.962 1.00 85.56 248 GLY A O 1
ATOM 1891 N N . ASP A 1 249 ? -59.720 -7.124 86.471 1.00 89.19 249 ASP A N 1
ATOM 1892 C CA . ASP A 1 249 ? -58.391 -6.524 86.657 1.00 89.19 249 ASP A CA 1
ATOM 1893 C C . ASP A 1 249 ? -57.881 -5.925 85.337 1.00 89.19 249 ASP A C 1
ATOM 1895 O O . ASP A 1 249 ? -58.091 -6.494 84.264 1.00 89.19 249 ASP A O 1
ATOM 1899 N N . THR A 1 250 ? -57.207 -4.773 85.399 1.00 88.75 250 THR A N 1
ATOM 1900 C CA . THR A 1 250 ? -56.713 -4.083 84.200 1.00 88.75 250 THR A CA 1
ATOM 1901 C C . THR A 1 250 ? -55.392 -4.692 83.751 1.00 88.75 250 THR A C 1
ATOM 1903 O O . THR A 1 250 ? -54.489 -4.891 84.555 1.00 88.75 250 THR A O 1
ATOM 1906 N N . VAL A 1 251 ? -55.251 -4.959 82.461 1.00 88.25 251 VAL A N 1
ATOM 1907 C CA . VAL A 1 251 ? -54.033 -5.471 81.838 1.00 88.25 251 VAL A CA 1
ATOM 1908 C C . VAL A 1 251 ? -53.442 -4.379 80.966 1.00 88.25 251 VAL A C 1
ATOM 1910 O O . VAL A 1 251 ? -54.097 -3.895 80.045 1.00 88.25 251 VAL A O 1
ATOM 1913 N N . THR A 1 252 ? -52.200 -4.001 81.238 1.00 86.50 252 THR A N 1
ATOM 1914 C CA . THR A 1 252 ? -51.469 -2.991 80.471 1.00 86.50 252 THR A CA 1
ATOM 1915 C C . THR A 1 252 ? -50.206 -3.578 79.859 1.00 86.50 252 THR A C 1
ATOM 1917 O O . THR A 1 252 ? -49.690 -4.599 80.321 1.00 86.50 252 THR A O 1
ATOM 1920 N N . LYS A 1 253 ? -49.674 -2.931 78.815 1.00 81.50 253 LYS A N 1
ATOM 1921 C CA . LYS A 1 253 ? -48.341 -3.273 78.290 1.00 81.50 253 LYS A CA 1
ATOM 1922 C C . LYS A 1 253 ? -47.316 -3.292 79.428 1.00 81.50 253 LYS A C 1
ATOM 1924 O O . LYS A 1 253 ? -47.344 -2.393 80.270 1.00 81.50 253 LYS A O 1
ATOM 1929 N N . ALA A 1 254 ? -46.423 -4.283 79.440 1.00 70.44 254 ALA A N 1
ATOM 1930 C CA . ALA A 1 254 ? -45.388 -4.318 80.460 1.00 70.44 254 ALA A CA 1
ATOM 1931 C C . ALA A 1 254 ? -44.532 -3.049 80.373 1.00 70.44 254 ALA A C 1
ATOM 1933 O O . ALA A 1 254 ? -43.980 -2.731 79.312 1.00 70.44 254 ALA A O 1
ATOM 1934 N N . ALA A 1 255 ? -44.432 -2.304 81.473 1.00 57.38 255 ALA A N 1
ATOM 1935 C CA . ALA A 1 255 ? -43.499 -1.193 81.531 1.00 57.38 255 ALA A CA 1
ATOM 1936 C C . ALA A 1 255 ? -42.096 -1.799 81.515 1.00 57.38 255 ALA A C 1
ATOM 1938 O O . ALA A 1 255 ? -41.699 -2.477 82.461 1.00 57.38 255 ALA A O 1
ATOM 1939 N N . VAL A 1 256 ? -41.344 -1.591 80.431 1.00 47.72 256 VAL A N 1
ATOM 1940 C CA . VAL A 1 256 ? -39.919 -1.935 80.416 1.00 47.72 256 VAL A CA 1
ATOM 1941 C C . VAL A 1 256 ? -39.287 -1.178 81.589 1.00 47.72 256 VAL A C 1
ATOM 1943 O O . VAL A 1 256 ? -39.311 0.056 81.568 1.00 47.72 256 VAL A O 1
ATOM 1946 N N . PRO A 1 257 ? -38.754 -1.848 82.630 1.00 35.22 257 PRO A N 1
ATOM 1947 C CA . PRO A 1 257 ? -37.983 -1.139 83.632 1.00 35.22 257 PRO A CA 1
ATOM 1948 C C . PRO A 1 257 ? -36.775 -0.543 82.911 1.00 35.22 257 PRO A C 1
ATOM 1950 O O . PRO A 1 257 ? -35.948 -1.268 82.359 1.00 35.22 257 PRO A O 1
ATOM 1953 N N . ASN A 1 258 ? -36.700 0.787 82.868 1.00 37.06 258 ASN A N 1
ATOM 1954 C CA . ASN A 1 258 ? -35.522 1.498 82.398 1.00 37.06 258 ASN A CA 1
ATOM 1955 C C . ASN A 1 258 ? -34.391 1.225 83.396 1.00 37.06 258 ASN A C 1
ATOM 1957 O O . ASN A 1 258 ? -34.268 1.917 84.405 1.00 37.06 258 ASN A O 1
ATOM 1961 N N . VAL A 1 259 ? -33.611 0.174 83.155 1.00 32.12 259 VAL A N 1
ATOM 1962 C CA . VAL A 1 259 ? -32.337 -0.030 83.839 1.00 32.12 259 VAL A CA 1
ATOM 1963 C C . VAL A 1 259 ? -31.300 0.770 83.049 1.00 32.12 259 VAL A C 1
ATOM 1965 O O . VAL A 1 259 ? -30.993 0.391 81.917 1.00 32.12 259 VAL A O 1
ATOM 1968 N N . PRO A 1 260 ? -30.766 1.883 83.586 1.00 34.06 260 PRO A N 1
ATOM 1969 C CA . PRO A 1 260 ? -29.700 2.613 82.923 1.00 34.06 260 PRO A CA 1
ATOM 1970 C C . PRO A 1 260 ? -28.445 1.735 82.905 1.00 34.06 260 PRO A C 1
ATOM 1972 O O . PRO A 1 260 ? -27.828 1.483 83.939 1.00 34.06 260 PRO A O 1
ATOM 1975 N N . VAL A 1 261 ? -28.068 1.253 81.721 1.00 35.91 261 VAL A N 1
ATOM 1976 C CA . VAL A 1 261 ? -26.743 0.671 81.495 1.00 35.91 261 VAL A CA 1
ATOM 1977 C C . VAL A 1 261 ? -25.733 1.810 81.582 1.00 35.91 261 VAL A C 1
ATOM 1979 O O . VAL A 1 261 ? -25.734 2.729 80.763 1.00 35.91 261 VAL A O 1
ATOM 1982 N N . ALA A 1 262 ? -24.903 1.765 82.622 1.00 31.77 262 ALA A N 1
ATOM 1983 C CA . ALA A 1 262 ? -23.795 2.685 82.810 1.00 31.77 262 ALA A CA 1
ATOM 1984 C C . ALA A 1 262 ? -22.767 2.547 81.661 1.00 31.77 262 ALA A C 1
ATOM 1986 O O . ALA A 1 262 ? -22.483 1.428 81.225 1.00 31.77 262 ALA A O 1
ATOM 1987 N N . PRO A 1 263 ? -22.208 3.665 81.165 1.00 36.50 263 PRO A N 1
ATOM 1988 C CA . PRO A 1 263 ? -21.336 3.693 79.996 1.00 36.50 263 PRO A CA 1
ATOM 1989 C C . PRO A 1 263 ? -19.924 3.179 80.307 1.00 36.50 263 PRO A C 1
ATOM 1991 O O . PRO A 1 263 ? -19.268 3.650 81.236 1.00 36.50 263 PRO A O 1
ATOM 1994 N N . ALA A 1 264 ? -19.426 2.262 79.475 1.00 36.75 264 ALA A N 1
ATOM 1995 C CA . ALA A 1 264 ? -18.003 1.959 79.391 1.00 36.75 264 ALA A CA 1
ATOM 1996 C C . ALA A 1 264 ? -17.300 3.092 78.627 1.00 36.75 264 ALA A C 1
ATOM 1998 O O . ALA A 1 264 ? -17.593 3.344 77.457 1.00 36.75 264 ALA A O 1
ATOM 1999 N N . ALA A 1 265 ? -16.397 3.787 79.316 1.00 32.94 265 ALA A N 1
ATOM 2000 C CA . ALA A 1 265 ? -15.510 4.791 78.746 1.00 32.94 265 ALA A CA 1
ATOM 2001 C C . ALA A 1 265 ? -14.191 4.151 78.244 1.00 32.94 265 ALA A C 1
ATOM 2003 O O . ALA A 1 265 ? -13.836 3.056 78.685 1.00 32.94 265 ALA A O 1
ATOM 2004 N N . PRO A 1 266 ? -13.485 4.814 77.309 1.00 38.72 266 PRO A N 1
ATOM 2005 C CA . PRO A 1 266 ? -12.649 4.191 76.286 1.00 38.72 266 PRO A CA 1
ATOM 2006 C C . PRO A 1 266 ? -11.143 4.304 76.572 1.00 38.72 266 PRO A C 1
ATOM 2008 O O . PRO A 1 266 ? -10.707 5.141 77.358 1.00 38.72 266 PRO A O 1
ATOM 2011 N N . ALA A 1 267 ? -10.334 3.533 75.844 1.00 32.56 267 ALA A N 1
ATOM 2012 C CA . ALA A 1 267 ? -8.914 3.820 75.655 1.00 32.56 267 ALA A CA 1
ATOM 2013 C C . ALA A 1 267 ? -8.532 3.566 74.185 1.00 32.56 267 ALA A C 1
ATOM 2015 O O . ALA A 1 267 ? -8.375 2.424 73.758 1.00 32.56 267 ALA A O 1
ATOM 2016 N N . GLY A 1 268 ? -8.417 4.651 73.408 1.00 29.23 268 GLY A N 1
ATOM 2017 C CA . GLY A 1 268 ? -7.414 4.731 72.338 1.00 29.23 268 GLY A CA 1
ATOM 2018 C C . GLY A 1 268 ? -6.025 4.853 72.980 1.00 29.23 268 GLY A C 1
ATOM 2019 O O . GLY A 1 268 ? -5.923 5.045 74.186 1.00 29.23 268 GLY A O 1
ATOM 2020 N N . GLY A 1 269 ? -4.900 4.751 72.299 1.00 27.58 269 GLY A N 1
ATOM 2021 C CA . GLY A 1 269 ? -4.550 4.619 70.897 1.00 27.58 269 GLY A CA 1
ATOM 2022 C C . GLY A 1 269 ? -3.012 4.632 70.838 1.00 27.58 269 GLY A C 1
ATOM 2023 O O . GLY A 1 269 ? -2.353 4.690 71.872 1.00 27.58 269 GLY A O 1
ATOM 2024 N N . GLU A 1 270 ? -2.488 4.636 69.616 1.00 29.91 270 GLU A N 1
ATOM 2025 C CA . GLU A 1 270 ? -1.106 4.976 69.233 1.00 29.91 270 GLU A CA 1
ATOM 2026 C C . GLU A 1 270 ? -0.006 3.901 69.324 1.00 29.91 270 GLU A C 1
ATOM 2028 O O . GLU A 1 270 ? 0.470 3.475 70.374 1.00 29.91 270 GLU A O 1
ATOM 2033 N N . ALA A 1 271 ? 0.445 3.541 68.119 1.00 30.73 271 ALA A N 1
ATOM 2034 C CA . ALA A 1 271 ? 1.762 3.011 67.794 1.00 30.73 271 ALA A CA 1
ATOM 2035 C C . ALA A 1 271 ? 2.843 4.111 67.863 1.00 30.73 271 ALA A C 1
ATOM 2037 O O . ALA A 1 271 ? 2.525 5.296 67.747 1.00 30.73 271 ALA A O 1
ATOM 2038 N N . PRO A 1 272 ? 4.130 3.723 67.895 1.00 38.78 272 PRO A N 1
ATOM 2039 C CA . PRO A 1 272 ? 5.073 4.336 66.957 1.00 38.78 272 PRO A CA 1
ATOM 2040 C C . PRO A 1 272 ? 6.039 3.339 66.283 1.00 38.78 272 PRO A C 1
ATOM 2042 O O . PRO A 1 272 ? 6.101 2.154 66.601 1.00 38.78 272 PRO A O 1
ATOM 2045 N N . ALA A 1 273 ? 6.746 3.866 65.281 1.00 28.84 273 ALA A N 1
ATOM 2046 C CA . ALA A 1 273 ? 7.433 3.199 64.176 1.00 28.84 273 ALA A CA 1
ATOM 2047 C C . ALA A 1 273 ? 8.964 3.009 64.336 1.00 28.84 273 ALA A C 1
ATOM 2049 O O . ALA A 1 273 ? 9.594 3.757 65.075 1.00 28.84 273 ALA A O 1
ATOM 2050 N N . GLY A 1 274 ? 9.532 2.106 63.505 1.00 26.67 274 GLY A N 1
ATOM 2051 C CA . GLY A 1 274 ? 10.922 2.077 62.965 1.00 26.67 274 GLY A CA 1
ATOM 2052 C C . GLY A 1 274 ? 12.044 1.628 63.924 1.00 26.67 274 GLY A C 1
ATOM 2053 O O . GLY A 1 274 ? 11.993 1.942 65.098 1.00 26.67 274 GLY A O 1
ATOM 2054 N N . ALA A 1 275 ? 13.135 0.938 63.560 1.00 30.58 275 ALA A N 1
ATOM 2055 C CA . ALA A 1 275 ? 13.727 0.402 62.323 1.00 30.58 275 ALA A CA 1
ATOM 2056 C C . ALA A 1 275 ? 14.894 -0.586 62.742 1.00 30.58 275 ALA A C 1
ATOM 2058 O O . ALA A 1 275 ? 15.106 -0.745 63.943 1.00 30.58 275 ALA A O 1
ATOM 2059 N N . PRO A 1 276 ? 15.623 -1.269 61.820 1.00 43.72 276 PRO A N 1
ATOM 2060 C CA . PRO A 1 276 ? 16.377 -2.550 61.995 1.00 43.72 276 PRO A CA 1
ATOM 2061 C C . PRO A 1 276 ? 17.897 -2.325 62.341 1.00 43.72 276 PRO A C 1
ATOM 2063 O O . PRO A 1 276 ? 18.169 -1.180 62.704 1.00 43.72 276 PRO A O 1
ATOM 2066 N N . PRO A 1 277 ? 18.914 -3.259 62.278 1.00 41.47 277 PRO A N 1
ATOM 2067 C CA . PRO A 1 277 ? 19.101 -4.474 61.436 1.00 41.47 277 PRO A CA 1
ATOM 2068 C C . PRO A 1 277 ? 19.815 -5.718 62.045 1.00 41.47 277 PRO A C 1
ATOM 2070 O O . PRO A 1 277 ? 20.443 -5.660 63.098 1.00 41.47 277 PRO A O 1
ATOM 2073 N N . ALA A 1 278 ? 19.783 -6.846 61.316 1.00 30.72 278 ALA A N 1
ATOM 2074 C CA . ALA A 1 278 ? 20.847 -7.860 61.322 1.00 30.72 278 ALA A CA 1
ATOM 2075 C C . ALA A 1 278 ? 20.867 -8.652 59.998 1.00 30.72 278 ALA A C 1
ATOM 2077 O O . ALA A 1 278 ? 19.835 -8.969 59.412 1.00 30.72 278 ALA A O 1
ATOM 2078 N N . GLU A 1 279 ? 22.084 -8.908 59.545 1.00 28.50 279 GLU A N 1
ATOM 2079 C CA . GLU A 1 279 ? 22.563 -9.295 58.220 1.00 28.50 279 GLU A CA 1
ATOM 2080 C C . GLU A 1 279 ? 22.855 -10.809 58.156 1.00 28.50 279 GLU A C 1
ATOM 2082 O O . GLU A 1 279 ? 23.217 -11.396 59.176 1.00 28.50 279 GLU A O 1
ATOM 2087 N N . GLY A 1 280 ? 22.748 -11.449 56.979 1.00 28.02 280 GLY A N 1
ATOM 2088 C CA . GLY A 1 280 ? 23.318 -12.792 56.786 1.00 28.02 280 GLY A CA 1
ATOM 2089 C C . GLY A 1 280 ? 22.804 -13.648 55.618 1.00 28.02 280 GLY A C 1
ATOM 2090 O O . GLY A 1 280 ? 21.898 -14.449 55.801 1.00 28.02 280 GLY A O 1
ATOM 2091 N N . ALA A 1 281 ? 23.530 -13.567 54.494 1.00 27.78 281 ALA A N 1
ATOM 2092 C CA . ALA A 1 281 ? 23.806 -14.617 53.491 1.00 27.78 281 ALA A CA 1
ATOM 2093 C C . ALA A 1 281 ? 22.790 -14.945 52.361 1.00 27.78 281 ALA A C 1
ATOM 2095 O O . ALA A 1 281 ? 21.754 -15.573 52.549 1.00 27.78 281 ALA A O 1
ATOM 2096 N N . ALA A 1 282 ? 23.215 -14.610 51.134 1.00 29.89 282 ALA A N 1
ATOM 2097 C CA . ALA A 1 282 ? 22.792 -15.154 49.830 1.00 29.89 282 ALA A CA 1
ATOM 2098 C C . ALA A 1 282 ? 23.926 -16.078 49.279 1.00 29.89 282 ALA A C 1
ATOM 2100 O O . ALA A 1 282 ? 24.859 -16.334 50.045 1.00 29.89 282 ALA A O 1
ATOM 2101 N N . PRO A 1 283 ? 24.022 -16.474 47.981 1.00 47.16 283 PRO A N 1
ATOM 2102 C CA . PRO A 1 283 ? 23.051 -16.544 46.866 1.00 47.16 283 PRO A CA 1
ATOM 2103 C C . PRO A 1 283 ? 23.165 -17.842 45.998 1.00 47.16 283 PRO A C 1
ATOM 2105 O O . PRO A 1 283 ? 24.129 -18.592 46.097 1.00 47.16 283 PRO A O 1
ATOM 2108 N N . ALA A 1 284 ? 22.228 -18.050 45.061 1.00 31.53 284 ALA A N 1
ATOM 2109 C CA . ALA A 1 284 ? 22.410 -18.675 43.727 1.00 31.53 284 ALA A CA 1
ATOM 2110 C C . ALA A 1 284 ? 21.057 -18.548 42.988 1.00 31.53 284 ALA A C 1
ATOM 2112 O O . ALA A 1 284 ? 20.027 -18.806 43.594 1.00 31.53 284 ALA A O 1
ATOM 2113 N N . GLY A 1 285 ? 20.895 -18.111 41.740 1.00 30.55 285 GLY A N 1
ATOM 2114 C CA . GLY A 1 285 ? 21.772 -18.081 40.573 1.00 30.55 285 GLY A CA 1
ATOM 2115 C C . GLY A 1 285 ? 20.964 -18.665 39.403 1.00 30.55 285 GLY A C 1
ATOM 2116 O O . GLY A 1 285 ? 20.865 -19.879 39.278 1.00 30.55 285 GLY A O 1
ATOM 2117 N N . ALA A 1 286 ? 20.312 -17.806 38.615 1.00 33.62 286 ALA A N 1
ATOM 2118 C CA . ALA A 1 286 ? 19.504 -18.168 37.444 1.00 33.62 286 ALA A CA 1
ATOM 2119 C C . ALA A 1 286 ? 20.371 -18.590 36.240 1.00 33.62 286 ALA A C 1
ATOM 2121 O O . ALA A 1 286 ? 21.524 -18.164 36.158 1.00 33.62 286 ALA A O 1
ATOM 2122 N N . PRO A 1 287 ? 19.804 -19.301 35.246 1.00 43.50 287 PRO A N 1
ATOM 2123 C CA . PRO A 1 287 ? 20.306 -19.200 33.880 1.00 43.50 287 PRO A CA 1
ATOM 2124 C C . PRO A 1 287 ? 19.275 -18.660 32.878 1.00 43.50 287 PRO A C 1
ATOM 2126 O O . PRO A 1 287 ? 18.061 -18.784 33.032 1.00 43.50 287 PRO A O 1
ATOM 2129 N N . ALA A 1 288 ? 19.850 -18.015 31.866 1.00 33.31 288 ALA A N 1
ATOM 2130 C CA . ALA A 1 288 ? 19.260 -17.170 30.844 1.00 33.31 288 ALA A CA 1
ATOM 2131 C C . ALA A 1 288 ? 18.532 -17.925 29.715 1.00 33.31 288 ALA A C 1
ATOM 2133 O O . ALA A 1 288 ? 18.757 -19.111 29.484 1.00 33.31 288 ALA A O 1
ATOM 2134 N N . MET A 1 289 ? 17.684 -17.176 29.001 1.00 33.97 289 MET A N 1
ATOM 2135 C CA . MET A 1 289 ? 16.976 -17.572 27.781 1.00 33.97 289 MET A CA 1
ATOM 2136 C C . MET A 1 289 ? 17.904 -17.562 26.555 1.00 33.97 289 MET A C 1
ATOM 2138 O O . MET A 1 289 ? 18.690 -16.631 26.380 1.00 33.97 289 MET A O 1
ATOM 2142 N N . ASP A 1 290 ? 17.746 -18.570 25.696 1.00 43.56 290 ASP A N 1
ATOM 2143 C CA . ASP A 1 290 ? 18.379 -18.720 24.379 1.00 43.56 290 ASP A CA 1
ATOM 2144 C C . ASP A 1 290 ? 17.399 -18.247 23.270 1.00 43.56 290 ASP A C 1
ATOM 2146 O O . ASP A 1 290 ? 16.241 -18.682 23.286 1.00 43.56 290 ASP A O 1
ATOM 2150 N N . PRO A 1 291 ? 17.789 -17.340 22.345 1.00 42.41 291 PRO A N 1
ATOM 2151 C CA . PRO A 1 291 ? 16.873 -16.678 21.413 1.00 42.41 291 PRO A CA 1
ATOM 2152 C C . PRO A 1 291 ? 16.878 -17.220 19.967 1.00 42.41 291 PRO A C 1
ATOM 2154 O O . PRO A 1 291 ? 16.538 -16.463 19.062 1.00 42.41 291 PRO A O 1
ATOM 2157 N N . PHE A 1 292 ? 17.233 -18.483 19.695 1.00 37.22 292 PHE A N 1
ATOM 2158 C CA . PHE A 1 292 ? 17.092 -19.064 18.344 1.00 37.22 292 PHE A CA 1
ATOM 2159 C C . PHE A 1 292 ? 16.770 -20.573 18.356 1.00 37.22 292 PHE A C 1
ATOM 2161 O O . PHE A 1 292 ? 17.626 -21.400 18.651 1.00 37.22 292 PHE A O 1
ATOM 2168 N N . GLY A 1 293 ? 15.551 -20.952 17.949 1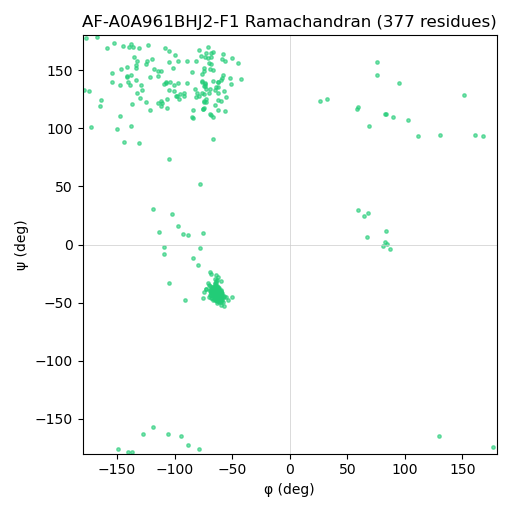.00 33.28 293 GLY A N 1
ATOM 2169 C CA . GLY A 1 293 ? 15.151 -22.354 17.763 1.00 33.28 293 GLY A CA 1
ATOM 2170 C C . GLY A 1 293 ? 13.874 -22.501 16.926 1.00 33.28 293 GLY A C 1
ATOM 2171 O O . GLY A 1 293 ? 12.855 -21.894 17.231 1.00 33.28 293 GLY A O 1
ATOM 2172 N N . ALA A 1 294 ? 13.969 -23.272 15.841 1.00 35.06 294 ALA A N 1
ATOM 2173 C CA . ALA A 1 294 ? 13.003 -23.460 14.750 1.00 35.06 294 ALA A CA 1
ATOM 2174 C C . ALA A 1 294 ? 11.601 -23.988 15.156 1.00 35.06 294 ALA A C 1
ATOM 2176 O O . ALA A 1 294 ? 11.469 -24.640 16.193 1.00 35.06 294 ALA A O 1
ATOM 2177 N N . PRO A 1 295 ? 10.552 -23.793 14.323 1.00 39.44 295 PRO A N 1
ATOM 2178 C CA . PRO A 1 295 ? 9.216 -24.287 14.636 1.00 39.44 295 PRO A CA 1
ATOM 2179 C C . PRO A 1 295 ? 9.073 -25.791 14.358 1.00 39.44 295 PRO A C 1
ATOM 2181 O O . PRO A 1 295 ? 9.328 -26.275 13.254 1.00 39.44 295 PRO A O 1
ATOM 2184 N N . ALA A 1 296 ? 8.597 -26.517 15.369 1.00 32.34 296 ALA A N 1
ATOM 2185 C CA . ALA A 1 296 ? 8.051 -27.860 15.238 1.00 32.34 296 ALA A CA 1
ATOM 2186 C C . ALA A 1 296 ? 6.597 -27.785 14.736 1.00 32.34 296 ALA A C 1
ATOM 2188 O O . ALA A 1 296 ? 5.777 -27.042 15.275 1.00 32.34 296 ALA A O 1
ATOM 2189 N N . ALA A 1 297 ? 6.277 -28.566 13.704 1.00 39.25 297 ALA A N 1
ATOM 2190 C CA . ALA A 1 297 ? 4.914 -28.776 13.226 1.00 39.25 297 ALA A CA 1
ATOM 2191 C C . ALA A 1 297 ? 4.080 -29.588 14.234 1.00 39.25 297 ALA A C 1
ATOM 2193 O O . ALA A 1 297 ? 4.618 -30.491 14.882 1.00 39.25 297 ALA A O 1
ATOM 2194 N N . PRO A 1 298 ? 2.752 -29.375 14.265 1.00 40.06 298 PRO A N 1
ATOM 2195 C CA . PRO A 1 298 ? 1.860 -30.489 14.555 1.00 40.06 298 PRO A CA 1
ATOM 2196 C C . PRO A 1 298 ? 0.662 -30.599 13.595 1.00 40.06 298 PRO A C 1
ATOM 2198 O O . PRO A 1 298 ? -0.062 -29.647 13.328 1.00 40.06 298 PRO A O 1
ATOM 2201 N N . ALA A 1 299 ? 0.509 -31.827 13.097 1.00 31.66 299 ALA A N 1
ATOM 2202 C CA . ALA A 1 299 ? -0.702 -32.647 13.018 1.00 31.66 299 ALA A CA 1
ATOM 2203 C C . ALA A 1 299 ? -2.087 -31.988 12.818 1.00 31.66 299 ALA A C 1
ATOM 2205 O O . ALA A 1 299 ? -2.587 -31.234 13.648 1.00 31.66 299 ALA A O 1
ATOM 2206 N N . ALA A 1 300 ? -2.769 -32.462 11.770 1.00 35.25 300 ALA A N 1
ATOM 2207 C CA . ALA A 1 300 ? -4.222 -32.423 11.608 1.00 35.25 300 ALA A CA 1
ATOM 2208 C C . ALA A 1 300 ? -4.965 -33.097 12.781 1.00 35.25 300 ALA A C 1
ATOM 2210 O O . ALA A 1 300 ? -4.416 -34.006 13.414 1.00 35.25 300 ALA A O 1
ATOM 2211 N N . PRO A 1 301 ? -6.250 -32.752 12.996 1.00 40.16 301 PRO A N 1
ATOM 2212 C CA . PRO A 1 301 ? -7.259 -33.796 12.788 1.00 40.16 301 PRO A CA 1
ATOM 2213 C C . PRO A 1 301 ? -8.637 -33.339 12.251 1.00 40.16 301 PRO A C 1
ATOM 2215 O O . PRO A 1 301 ? -9.132 -32.258 12.543 1.00 40.16 301 PRO A O 1
ATOM 2218 N N . ALA A 1 302 ? -9.246 -34.285 11.526 1.00 31.25 302 ALA A N 1
ATOM 2219 C CA . ALA A 1 302 ? -10.642 -34.743 11.567 1.00 31.25 302 ALA A CA 1
ATOM 2220 C C . ALA A 1 302 ? -11.827 -33.782 11.306 1.00 31.25 302 ALA A C 1
ATOM 2222 O O . ALA A 1 302 ? -12.168 -32.909 12.095 1.00 31.25 302 ALA A O 1
ATOM 2223 N N . ALA A 1 303 ? -12.568 -34.121 10.245 1.00 33.56 303 ALA A N 1
ATOM 2224 C CA . ALA A 1 303 ? -13.989 -33.822 10.064 1.00 33.56 303 ALA A CA 1
ATOM 2225 C C . ALA A 1 303 ? -14.879 -34.604 11.056 1.00 33.56 303 ALA A C 1
ATOM 2227 O O . ALA A 1 303 ? -14.466 -35.652 11.565 1.00 33.56 303 ALA A O 1
ATOM 2228 N N . PRO A 1 304 ? -16.151 -34.193 11.206 1.00 41.41 304 PRO A N 1
ATOM 2229 C CA . PRO A 1 304 ? -17.218 -35.173 11.014 1.00 41.41 304 PRO A CA 1
ATOM 2230 C C . PRO A 1 304 ? -18.378 -34.672 10.139 1.00 41.41 304 PRO A C 1
ATOM 2232 O O . PRO A 1 304 ? -18.659 -33.483 10.015 1.00 41.41 304 PRO A O 1
ATOM 2235 N N . ALA A 1 305 ? -19.040 -35.651 9.525 1.00 32.28 305 ALA A N 1
ATOM 2236 C CA . ALA A 1 305 ? -20.215 -35.540 8.674 1.00 32.28 305 ALA A CA 1
ATOM 2237 C C . ALA A 1 305 ? -21.527 -35.435 9.478 1.00 32.28 305 ALA A C 1
ATOM 2239 O O . ALA A 1 305 ? -21.611 -35.941 10.595 1.00 32.28 305 ALA A O 1
ATOM 2240 N N . GLY A 1 306 ? -22.575 -34.883 8.852 1.00 29.50 306 GLY A N 1
ATOM 2241 C CA . GLY A 1 306 ? -23.963 -35.014 9.312 1.00 29.50 306 GLY A CA 1
ATOM 2242 C C . GLY A 1 306 ? -24.950 -34.071 8.608 1.00 29.50 306 GLY A C 1
ATOM 2243 O O . GLY A 1 306 ? -25.136 -32.943 9.042 1.00 29.50 306 GLY A O 1
ATOM 2244 N N . ALA A 1 307 ? -25.590 -34.540 7.532 1.00 30.38 307 ALA A N 1
ATOM 2245 C CA . ALA A 1 307 ? -26.849 -34.000 6.977 1.00 30.38 307 ALA A CA 1
ATOM 2246 C C . ALA A 1 307 ? -28.060 -34.705 7.665 1.00 30.38 307 ALA A C 1
ATOM 2248 O O . ALA A 1 307 ? -27.787 -35.543 8.530 1.00 30.38 307 ALA A O 1
ATOM 2249 N N . PRO A 1 308 ? -29.357 -34.549 7.279 1.00 50.03 308 PRO A N 1
ATOM 2250 C CA . PRO A 1 308 ? -30.016 -33.640 6.311 1.00 50.03 308 PRO A CA 1
ATOM 2251 C C . PRO A 1 308 ? -31.389 -33.053 6.788 1.00 50.03 308 PRO A C 1
ATOM 2253 O O . PRO A 1 308 ? -31.979 -33.549 7.739 1.00 50.03 308 PRO A O 1
ATOM 2256 N N . ALA A 1 309 ? -31.961 -32.072 6.069 1.00 32.81 309 ALA A N 1
ATOM 2257 C CA . ALA A 1 309 ? -33.424 -31.839 5.933 1.00 32.81 309 ALA A CA 1
ATOM 2258 C C . ALA A 1 309 ? -33.671 -30.735 4.877 1.00 32.81 309 ALA A C 1
ATOM 2260 O O . ALA A 1 309 ? -33.256 -29.599 5.064 1.00 32.81 309 ALA A O 1
ATOM 2261 N N . MET A 1 310 ? -34.045 -31.104 3.650 1.00 34.62 310 MET A N 1
ATOM 2262 C CA . MET A 1 310 ? -35.402 -31.033 3.071 1.00 34.62 310 MET A CA 1
ATOM 2263 C C . MET A 1 310 ? -35.951 -29.619 2.801 1.00 34.62 310 MET A C 1
ATOM 2265 O O . MET A 1 310 ? -36.448 -28.919 3.677 1.00 34.62 310 MET A O 1
ATOM 2269 N N . ASP A 1 311 ? -35.878 -29.301 1.510 1.00 43.38 311 ASP A N 1
ATOM 2270 C CA . ASP A 1 311 ? -36.595 -28.305 0.713 1.00 43.38 311 ASP A CA 1
ATOM 2271 C C . ASP A 1 311 ? -38.108 -28.606 0.649 1.00 43.38 311 ASP A C 1
ATOM 2273 O O . ASP A 1 311 ? -38.466 -29.769 0.425 1.00 43.38 311 ASP A O 1
ATOM 2277 N N . PRO A 1 312 ? -39.002 -27.610 0.819 1.00 40.59 312 PRO A N 1
ATOM 2278 C CA . PRO A 1 312 ? -40.424 -27.827 0.625 1.00 40.59 312 PRO A CA 1
ATOM 2279 C C . PRO A 1 312 ? -41.076 -27.088 -0.551 1.00 40.59 312 PRO A C 1
ATOM 2281 O O . PRO A 1 312 ? -42.296 -27.152 -0.582 1.00 40.59 312 PRO A O 1
ATOM 2284 N N . PHE A 1 313 ? -40.405 -26.434 -1.515 1.00 34.59 313 PHE A N 1
ATOM 2285 C CA . PHE A 1 313 ? -41.154 -25.881 -2.670 1.00 34.59 313 PHE A CA 1
ATOM 2286 C C . PHE A 1 313 ? -40.374 -25.800 -3.991 1.00 34.59 313 PHE A C 1
ATOM 2288 O O . PHE A 1 313 ? -39.679 -24.829 -4.283 1.00 34.59 313 PHE A O 1
ATOM 2295 N N . GLY A 1 314 ? -40.615 -26.792 -4.854 1.00 32.91 314 GLY A N 1
ATOM 2296 C CA . GLY A 1 314 ? -40.198 -26.805 -6.254 1.00 32.91 314 GLY A CA 1
ATOM 2297 C C . GLY A 1 314 ? -41.308 -26.441 -7.257 1.00 32.91 314 GLY A C 1
ATOM 2298 O O . GLY A 1 314 ? -42.400 -27.002 -7.202 1.00 32.91 314 GLY A O 1
ATOM 2299 N N . ALA A 1 315 ? -40.904 -25.613 -8.236 1.00 33.56 315 ALA A N 1
ATOM 2300 C CA . ALA A 1 315 ? -41.249 -25.617 -9.677 1.00 33.56 315 ALA A CA 1
ATOM 2301 C C . ALA A 1 315 ? -42.644 -25.102 -10.138 1.00 33.56 315 ALA A C 1
ATOM 2303 O O . ALA A 1 315 ? -43.585 -25.147 -9.351 1.00 33.56 315 ALA A O 1
ATOM 2304 N N . PRO A 1 316 ? -42.831 -24.654 -11.418 1.00 47.31 316 PRO A N 1
ATOM 2305 C CA . PRO A 1 316 ? -42.003 -24.915 -12.619 1.00 47.31 316 PRO A CA 1
ATOM 2306 C C . PRO A 1 316 ? -41.725 -23.690 -13.557 1.00 47.31 316 PRO A C 1
ATOM 2308 O O . PRO A 1 316 ? -42.125 -22.570 -13.241 1.00 47.31 316 PRO A O 1
ATOM 2311 N N . PRO A 1 317 ? -40.998 -23.867 -14.692 1.00 43.59 317 PRO A N 1
ATOM 2312 C CA . PRO A 1 317 ? -40.413 -22.783 -15.491 1.00 43.59 317 PRO A CA 1
ATOM 2313 C C . PRO A 1 317 ? -41.279 -22.367 -16.694 1.00 43.59 317 PRO A C 1
ATOM 2315 O O . PRO A 1 317 ? -42.054 -23.168 -17.216 1.00 43.59 317 PRO A O 1
ATOM 2318 N N . ALA A 1 318 ? -41.085 -21.141 -17.197 1.00 33.12 318 ALA A N 1
ATOM 2319 C CA . ALA A 1 318 ? -41.667 -20.700 -18.465 1.00 33.12 318 ALA A CA 1
ATOM 2320 C C . ALA A 1 318 ? -40.692 -19.869 -19.320 1.00 33.12 318 ALA A C 1
ATOM 2322 O O . ALA A 1 318 ? -39.948 -19.024 -18.835 1.00 33.12 318 ALA A O 1
ATOM 2323 N N . ALA A 1 319 ? -40.745 -20.206 -20.606 1.00 33.72 319 ALA A N 1
ATOM 2324 C CA . ALA A 1 319 ? -39.991 -19.797 -21.783 1.00 33.72 319 ALA A CA 1
ATOM 2325 C C . ALA A 1 319 ? -39.703 -18.297 -22.017 1.00 33.72 319 ALA A C 1
ATOM 2327 O O . ALA A 1 319 ? -40.449 -17.406 -21.623 1.00 33.72 319 ALA A O 1
ATOM 2328 N N . ALA A 1 320 ? -38.635 -18.083 -22.794 1.00 32.66 320 ALA A N 1
ATOM 2329 C CA . ALA A 1 320 ? -38.227 -16.842 -23.454 1.00 32.66 320 ALA A CA 1
ATOM 2330 C C . ALA A 1 320 ? -39.289 -16.258 -24.411 1.00 32.66 320 ALA A C 1
ATOM 2332 O O . ALA A 1 320 ? -40.158 -16.981 -24.905 1.00 32.66 320 ALA A O 1
ATOM 2333 N N . PRO A 1 321 ? -39.125 -14.978 -24.795 1.00 40.78 321 PRO A N 1
ATOM 2334 C CA . PRO A 1 321 ? -38.800 -14.734 -26.202 1.00 40.78 321 PRO A CA 1
ATOM 2335 C C . PRO A 1 321 ? -37.674 -13.706 -26.426 1.00 40.78 321 PRO A C 1
ATOM 2337 O O . PRO A 1 321 ? -37.307 -12.919 -25.559 1.00 40.78 321 PRO A O 1
ATOM 2340 N N . ALA A 1 322 ? -37.125 -13.769 -27.637 1.00 32.88 322 ALA A N 1
ATOM 2341 C CA . ALA A 1 322 ? -36.042 -12.959 -28.178 1.00 32.88 322 ALA A CA 1
ATOM 2342 C C . ALA A 1 322 ? -36.421 -11.488 -28.440 1.00 32.88 322 ALA A C 1
ATOM 2344 O O . ALA A 1 322 ? -37.568 -11.194 -28.772 1.00 32.88 322 ALA A O 1
ATOM 2345 N N . GLY A 1 323 ? -35.414 -10.603 -28.456 1.00 28.28 323 GLY A N 1
ATOM 2346 C CA . GLY A 1 323 ? -35.456 -9.380 -29.265 1.00 28.28 323 GLY A CA 1
ATOM 2347 C C . GLY A 1 323 ? -34.656 -8.180 -28.744 1.00 28.28 323 GLY A C 1
ATOM 2348 O O . GLY A 1 323 ? -34.900 -7.709 -27.643 1.00 28.28 323 GLY A O 1
ATOM 2349 N N . ALA A 1 324 ? -33.823 -7.637 -29.641 1.00 31.19 324 ALA A N 1
ATOM 2350 C CA . ALA A 1 324 ? -33.269 -6.275 -29.706 1.00 31.19 324 ALA A CA 1
ATOM 2351 C C . ALA A 1 324 ? -31.935 -5.955 -28.989 1.00 31.19 324 ALA A C 1
ATOM 2353 O O . ALA A 1 324 ? -31.838 -5.831 -27.773 1.00 31.19 324 ALA A O 1
ATOM 2354 N N . ALA A 1 325 ? -30.914 -5.735 -29.827 1.00 34.94 325 ALA A N 1
ATOM 2355 C CA . ALA A 1 325 ? -29.645 -5.071 -29.529 1.00 34.94 325 ALA A CA 1
ATOM 2356 C C . ALA A 1 325 ? -29.829 -3.572 -29.205 1.00 34.94 325 ALA A C 1
ATOM 2358 O O . ALA A 1 325 ? -30.842 -2.983 -29.592 1.00 34.94 325 ALA A O 1
ATOM 2359 N N . PRO A 1 326 ? -28.799 -2.920 -28.630 1.00 41.38 326 PRO A N 1
ATOM 2360 C CA . PRO A 1 326 ? -28.209 -1.822 -29.400 1.00 41.38 326 PRO A CA 1
ATOM 2361 C C . PRO A 1 326 ? -26.675 -1.684 -29.324 1.00 41.38 326 PRO A C 1
ATOM 2363 O O . PRO A 1 326 ? -26.038 -1.909 -28.301 1.00 41.38 326 PRO A O 1
ATOM 2366 N N . ALA A 1 327 ? -26.154 -1.286 -30.488 1.00 33.84 327 ALA A N 1
ATOM 2367 C CA . ALA A 1 327 ? -25.049 -0.382 -30.820 1.00 33.84 327 ALA A CA 1
ATOM 2368 C C . ALA A 1 327 ? -23.881 -0.146 -29.838 1.00 33.84 327 ALA A C 1
ATOM 2370 O O . ALA A 1 327 ? -24.026 0.389 -28.742 1.00 33.84 327 ALA A O 1
ATOM 2371 N N . ALA A 1 328 ? -22.689 -0.415 -30.376 1.00 35.28 328 ALA A N 1
ATOM 2372 C CA . ALA A 1 328 ? -21.380 -0.006 -29.889 1.00 35.28 328 ALA A CA 1
ATOM 2373 C C . ALA A 1 328 ? -21.201 1.526 -29.879 1.00 35.28 328 ALA A C 1
ATOM 2375 O O . ALA A 1 328 ? -21.588 2.209 -30.828 1.00 35.28 328 ALA A O 1
ATOM 2376 N N . MET A 1 329 ? -20.561 2.041 -28.825 1.00 38.59 329 MET A N 1
ATOM 2377 C CA . MET A 1 329 ? -20.024 3.401 -28.751 1.00 38.59 329 MET A CA 1
ATOM 2378 C C . MET A 1 329 ? -18.519 3.383 -29.047 1.00 38.59 329 MET A C 1
ATOM 2380 O O . MET A 1 329 ? -17.766 2.620 -28.444 1.00 38.59 329 MET A O 1
ATOM 2384 N N . ASP A 1 330 ? -18.123 4.238 -29.987 1.00 44.44 330 ASP A N 1
ATOM 2385 C CA . ASP A 1 330 ? -16.754 4.565 -30.396 1.00 44.44 330 ASP A CA 1
ATOM 2386 C C . ASP A 1 330 ? -16.145 5.607 -29.420 1.00 44.44 330 ASP A C 1
ATOM 2388 O O . ASP A 1 330 ? -16.797 6.626 -29.165 1.00 44.44 330 ASP A O 1
ATOM 2392 N N . PRO A 1 331 ? -14.953 5.379 -28.826 1.00 40.12 331 PRO A N 1
ATOM 2393 C CA . PRO A 1 331 ? -14.438 6.184 -27.715 1.00 40.12 331 PRO A CA 1
ATOM 2394 C C . PRO A 1 331 ? -13.454 7.315 -28.085 1.00 40.12 331 PRO A C 1
ATOM 2396 O O . PRO A 1 331 ? -12.791 7.828 -27.184 1.00 40.12 331 PRO A O 1
ATOM 2399 N N . PHE A 1 332 ? -13.331 7.751 -29.345 1.00 42.09 332 PHE A N 1
ATOM 2400 C CA . PHE A 1 332 ? -12.403 8.846 -29.696 1.00 42.09 332 PHE A CA 1
ATOM 2401 C C . PHE A 1 332 ? -13.032 9.950 -30.562 1.00 42.09 332 PHE A C 1
ATOM 2403 O O . PHE A 1 332 ? -12.906 9.967 -31.782 1.00 42.09 332 PHE A O 1
ATOM 2410 N N . GLY A 1 333 ? -13.653 10.935 -29.902 1.00 33.59 333 GLY A N 1
ATOM 2411 C CA . GLY A 1 333 ? -14.097 12.200 -30.499 1.00 33.59 333 GLY A CA 1
ATOM 2412 C C . GLY A 1 333 ? -13.455 13.403 -29.800 1.00 33.59 333 GLY A C 1
ATOM 2413 O O . GLY A 1 333 ? -13.686 13.633 -28.616 1.00 33.59 333 GLY A O 1
ATOM 2414 N N . ALA A 1 334 ? -12.630 14.152 -30.535 1.00 37.09 334 ALA A N 1
ATOM 2415 C CA . ALA A 1 334 ? -11.899 15.335 -30.077 1.00 37.09 334 ALA A CA 1
ATOM 2416 C C . ALA A 1 334 ? -12.820 16.534 -29.734 1.00 37.09 334 ALA A C 1
ATOM 2418 O O . ALA A 1 334 ? -13.869 16.692 -30.363 1.00 37.09 334 ALA A O 1
ATOM 2419 N N . PRO A 1 335 ? -12.439 17.409 -28.779 1.00 44.31 335 PRO A N 1
ATOM 2420 C CA . PRO A 1 335 ? -13.283 18.518 -28.344 1.00 44.31 335 PRO A CA 1
ATOM 2421 C C . PRO A 1 335 ? -13.157 19.785 -29.209 1.00 44.31 335 PRO A C 1
ATOM 2423 O O . PRO A 1 335 ? -12.100 20.119 -29.743 1.00 44.31 335 PRO A O 1
ATOM 2426 N N . ALA A 1 336 ? -14.279 20.504 -29.287 1.00 34.09 336 ALA A N 1
ATOM 2427 C CA . ALA A 1 336 ? -14.468 21.786 -29.954 1.00 34.09 336 ALA A CA 1
ATOM 2428 C C . ALA A 1 336 ? -13.846 22.976 -29.191 1.00 34.09 336 ALA A C 1
ATOM 2430 O O . ALA A 1 336 ? -13.752 22.982 -27.964 1.00 34.09 336 ALA A O 1
ATOM 2431 N N . ALA A 1 337 ? -13.467 24.003 -29.955 1.00 36.78 337 ALA A N 1
ATOM 2432 C CA . ALA A 1 337 ? -12.913 25.283 -29.511 1.00 36.78 337 ALA A CA 1
ATOM 2433 C C . ALA A 1 337 ? -13.917 26.185 -28.762 1.00 36.78 337 ALA A C 1
ATOM 2435 O O . ALA A 1 337 ? -15.125 26.084 -28.990 1.00 36.78 337 ALA A O 1
ATOM 2436 N N . PRO A 1 338 ? -13.414 27.176 -27.998 1.00 42.62 338 PRO A N 1
ATOM 2437 C CA . PRO A 1 338 ? -14.130 28.438 -27.844 1.00 42.62 338 PRO A CA 1
ATOM 2438 C C . PRO A 1 338 ? -13.268 29.702 -28.065 1.00 42.62 338 PRO A C 1
ATOM 2440 O O . PRO A 1 338 ? -12.051 29.665 -28.217 1.00 42.62 338 PRO A O 1
ATOM 2443 N N . ALA A 1 339 ? -13.995 30.817 -28.146 1.00 33.28 339 ALA A N 1
ATOM 2444 C CA . ALA A 1 339 ? -13.704 32.114 -28.753 1.00 33.28 339 ALA A CA 1
ATOM 2445 C C . ALA A 1 339 ? -12.659 33.031 -28.069 1.00 33.28 339 ALA A C 1
ATOM 2447 O O . ALA A 1 339 ? -12.394 32.938 -26.875 1.00 33.28 339 ALA A O 1
ATOM 2448 N N . ALA A 1 340 ? -12.150 33.990 -28.857 1.00 34.03 340 ALA A N 1
ATOM 2449 C CA . ALA A 1 340 ? -11.365 35.165 -28.441 1.00 34.03 340 ALA A CA 1
ATOM 2450 C C . ALA A 1 340 ? -12.269 36.291 -27.863 1.00 34.03 340 ALA A C 1
ATOM 2452 O O . ALA A 1 340 ? -13.485 36.224 -28.074 1.00 34.03 340 ALA A O 1
ATOM 2453 N N . PRO A 1 341 ? -11.735 37.345 -27.188 1.00 42.91 341 PRO A N 1
ATOM 2454 C CA . PRO A 1 341 ? -11.123 38.474 -27.923 1.00 42.91 341 PRO A CA 1
ATOM 2455 C C . PRO A 1 341 ? -10.001 39.286 -27.206 1.00 42.91 341 PRO A C 1
ATOM 2457 O O . PRO A 1 341 ? -9.781 39.169 -26.006 1.00 42.91 341 PRO A O 1
ATOM 2460 N N . ALA A 1 342 ? -9.413 40.206 -27.996 1.00 31.17 342 ALA A N 1
ATOM 2461 C CA . ALA A 1 342 ? -8.744 41.483 -27.664 1.00 31.17 342 ALA A CA 1
ATOM 2462 C C . ALA A 1 342 ? -7.193 41.557 -27.664 1.00 31.17 342 ALA A C 1
ATOM 2464 O O . ALA A 1 342 ? -6.505 41.130 -26.745 1.00 31.17 342 ALA A O 1
ATOM 2465 N N . THR A 1 343 ? -6.669 42.237 -28.691 1.00 35.66 343 THR A N 1
ATOM 2466 C CA . THR A 1 343 ? -5.340 42.888 -28.792 1.00 35.66 343 THR A CA 1
ATOM 2467 C C . THR A 1 343 ? -5.534 44.415 -28.656 1.00 35.66 343 THR A C 1
ATOM 2469 O O . THR A 1 343 ? -6.636 44.861 -28.993 1.00 35.66 343 THR A O 1
ATOM 2472 N N . PRO A 1 344 ? -4.542 45.255 -28.263 1.00 43.09 344 PRO A N 1
ATOM 2473 C CA . PRO A 1 344 ? -3.501 45.680 -29.226 1.00 43.09 344 PRO A CA 1
ATOM 2474 C C . PRO A 1 344 ? -2.131 46.103 -28.635 1.00 43.09 344 PRO A C 1
ATOM 2476 O O . PRO A 1 344 ? -2.072 46.741 -27.592 1.00 43.09 344 PRO A O 1
ATOM 2479 N N . ALA A 1 345 ? -1.039 45.851 -29.373 1.00 28.34 345 ALA A N 1
ATOM 2480 C CA . ALA A 1 345 ? 0.082 46.790 -29.585 1.00 28.34 345 ALA A CA 1
ATOM 2481 C C . ALA A 1 345 ? 1.155 46.172 -30.515 1.00 28.34 345 ALA A C 1
ATOM 2483 O O . ALA A 1 345 ? 1.586 45.040 -30.329 1.00 28.34 345 ALA A O 1
ATOM 2484 N N . THR A 1 346 ? 1.604 46.948 -31.499 1.00 34.72 346 THR A N 1
ATOM 2485 C CA . THR A 1 346 ? 2.719 46.713 -32.451 1.00 34.72 346 THR A CA 1
ATOM 2486 C C . THR A 1 346 ? 3.720 47.878 -32.330 1.00 34.72 346 THR A C 1
ATOM 2488 O O . THR A 1 346 ? 3.283 48.940 -31.883 1.00 34.72 346 THR A O 1
ATOM 2491 N N . PRO A 1 347 ? 4.923 47.863 -32.952 1.00 51.03 347 PRO A N 1
ATOM 2492 C CA . PRO A 1 347 ? 6.018 46.873 -33.060 1.00 51.03 347 PRO A CA 1
ATOM 2493 C C . PRO A 1 347 ? 7.385 47.550 -32.657 1.00 51.03 347 PRO A C 1
ATOM 2495 O O . PRO A 1 347 ? 7.319 48.604 -32.021 1.00 51.03 347 PRO A O 1
ATOM 2498 N N . PRO A 1 348 ? 8.616 47.038 -32.950 1.00 42.50 348 PRO A N 1
ATOM 2499 C CA . PRO A 1 348 ? 9.217 47.098 -34.299 1.00 42.50 348 PRO A CA 1
ATOM 2500 C C . PRO A 1 348 ? 10.166 45.919 -34.669 1.00 42.50 348 PRO A C 1
ATOM 2502 O O . PRO A 1 348 ? 10.289 44.930 -33.960 1.00 42.50 348 PRO A O 1
ATOM 2505 N N . ALA A 1 349 ? 10.765 46.051 -35.856 1.00 34.59 349 ALA A N 1
ATOM 2506 C CA . ALA A 1 349 ? 11.384 45.069 -36.752 1.00 34.59 349 ALA A CA 1
ATOM 2507 C C . ALA A 1 349 ? 12.818 44.555 -36.430 1.00 34.59 349 ALA A C 1
ATOM 2509 O O . ALA A 1 349 ? 13.449 45.005 -35.480 1.00 34.59 349 ALA A O 1
ATOM 2510 N N . ALA A 1 350 ? 13.325 43.722 -37.367 1.00 30.64 350 ALA A N 1
ATOM 2511 C CA . ALA A 1 350 ? 14.665 43.106 -37.542 1.00 30.64 350 ALA A CA 1
ATOM 2512 C C . ALA A 1 350 ? 14.784 41.679 -36.963 1.00 30.64 350 ALA A C 1
ATOM 2514 O O . ALA A 1 350 ? 14.245 41.406 -35.906 1.00 30.64 350 ALA A O 1
ATOM 2515 N N . GLY A 1 351 ? 15.433 40.681 -37.571 1.00 32.19 351 GLY A N 1
ATOM 2516 C CA . GLY A 1 351 ? 16.311 40.560 -38.736 1.00 32.19 351 GLY A CA 1
ATOM 2517 C C . GLY A 1 351 ? 16.657 39.062 -38.936 1.00 32.19 351 GLY A C 1
ATOM 2518 O O . GLY A 1 351 ? 16.197 38.218 -38.177 1.00 32.19 351 GLY A O 1
ATOM 2519 N N . ALA A 1 352 ? 17.413 38.753 -39.990 1.00 38.97 352 ALA A N 1
ATOM 2520 C CA . ALA A 1 352 ? 17.705 37.441 -40.598 1.00 38.97 352 ALA A CA 1
ATOM 2521 C C . ALA A 1 352 ? 18.176 36.267 -39.686 1.00 38.97 352 ALA A C 1
ATOM 2523 O O . ALA A 1 352 ? 18.723 36.507 -38.612 1.00 38.97 352 ALA A O 1
ATOM 2524 N N . PRO A 1 353 ? 18.055 34.993 -40.138 1.00 44.38 353 PRO A N 1
ATOM 2525 C CA . PRO A 1 353 ? 18.657 33.838 -39.463 1.00 44.38 353 PRO A CA 1
ATOM 2526 C C . PRO A 1 353 ? 20.185 33.779 -39.648 1.00 44.38 353 PRO A C 1
ATOM 2528 O O . PRO A 1 353 ? 20.702 34.027 -40.736 1.00 44.38 353 PRO A O 1
ATOM 2531 N N . ALA A 1 354 ? 20.888 33.450 -38.561 1.00 44.78 354 ALA A N 1
ATOM 2532 C CA . ALA A 1 354 ? 22.344 33.420 -38.452 1.00 44.78 354 ALA A CA 1
ATOM 2533 C C . ALA A 1 354 ? 22.998 32.191 -39.119 1.00 44.78 354 ALA A C 1
ATOM 2535 O O . ALA A 1 354 ? 22.455 31.088 -39.123 1.00 44.78 354 ALA A O 1
ATOM 2536 N N . ASP A 1 355 ? 24.192 32.444 -39.652 1.00 56.66 355 ASP A N 1
ATOM 2537 C CA . ASP A 1 355 ? 25.114 31.573 -40.387 1.00 56.66 355 ASP A CA 1
ATOM 2538 C C . ASP A 1 355 ? 25.812 30.539 -39.462 1.00 56.66 355 ASP A C 1
ATOM 2540 O O . ASP A 1 355 ? 26.294 30.924 -38.391 1.00 56.66 355 ASP A O 1
ATOM 2544 N N . PRO A 1 356 ? 25.901 29.240 -39.822 1.00 51.47 356 PRO A N 1
ATOM 2545 C CA . PRO A 1 356 ? 26.491 28.191 -38.978 1.00 51.47 356 PRO A CA 1
ATOM 2546 C C . PRO A 1 356 ? 28.035 28.177 -38.892 1.00 51.47 356 PRO A C 1
ATOM 2548 O O . PRO A 1 356 ? 28.593 27.233 -38.335 1.00 51.47 356 PRO A O 1
ATOM 2551 N N . PHE A 1 357 ? 28.742 29.193 -39.404 1.00 52.09 357 PHE A N 1
ATOM 2552 C CA . PHE A 1 357 ? 30.216 29.216 -39.484 1.00 52.09 357 PHE A CA 1
ATOM 2553 C C . PHE A 1 357 ? 30.922 30.349 -38.706 1.00 52.09 357 PHE A C 1
ATOM 2555 O O . PHE A 1 357 ? 32.014 30.777 -39.082 1.00 52.09 357 PHE A O 1
ATOM 2562 N N . ALA A 1 358 ? 30.368 30.823 -37.585 1.00 47.56 358 ALA A N 1
ATOM 2563 C CA . ALA A 1 358 ? 31.064 31.795 -36.729 1.00 47.56 358 ALA A CA 1
ATOM 2564 C C . ALA A 1 358 ? 31.897 31.120 -35.604 1.00 47.56 358 ALA A C 1
ATOM 2566 O O . ALA A 1 358 ? 31.347 30.323 -34.841 1.00 47.56 358 ALA A O 1
ATOM 2567 N N . PRO A 1 359 ? 33.201 31.442 -35.443 1.00 50.69 359 PRO A N 1
ATOM 2568 C CA . PRO A 1 359 ? 34.029 30.941 -34.341 1.00 50.69 359 PRO A CA 1
ATOM 2569 C C . PRO A 1 359 ? 33.720 31.653 -33.010 1.00 50.69 359 PRO A C 1
ATOM 2571 O O . PRO A 1 359 ? 33.522 32.867 -32.965 1.00 50.69 359 PRO A O 1
ATOM 2574 N N . ALA A 1 360 ? 33.707 30.892 -31.911 1.00 48.41 360 ALA A N 1
ATOM 2575 C CA . ALA A 1 360 ? 33.398 31.385 -30.566 1.00 48.41 360 ALA A CA 1
ATOM 2576 C C . ALA A 1 360 ? 34.497 32.323 -30.008 1.00 48.41 360 ALA A C 1
ATOM 2578 O O . ALA A 1 360 ? 35.676 31.963 -30.056 1.00 48.41 360 ALA A O 1
ATOM 2579 N N . PRO A 1 361 ? 34.151 33.489 -29.425 1.00 45.16 361 PRO A N 1
ATOM 2580 C CA . PRO A 1 361 ? 35.115 34.356 -28.759 1.00 45.16 361 PRO A CA 1
ATOM 2581 C C . PRO A 1 361 ? 35.134 34.138 -27.236 1.00 45.16 361 PRO A C 1
ATOM 2583 O O . PRO A 1 361 ? 34.090 34.091 -26.592 1.00 45.16 361 PRO A O 1
ATOM 2586 N N . GLY A 1 362 ? 36.338 34.132 -26.655 1.00 42.69 362 GLY A N 1
ATOM 2587 C CA . GLY A 1 362 ? 36.555 34.568 -25.269 1.00 42.69 362 GLY A CA 1
ATOM 2588 C C . GLY A 1 362 ? 36.938 33.486 -24.258 1.00 42.69 362 GLY A C 1
ATOM 2589 O O . GLY A 1 362 ? 36.088 32.909 -23.591 1.00 42.69 362 GLY A O 1
ATOM 2590 N N . ALA A 1 363 ? 38.246 33.308 -24.067 1.00 41.94 363 ALA A N 1
ATOM 2591 C CA . ALA A 1 363 ? 38.817 32.785 -22.826 1.00 41.94 363 ALA A CA 1
ATOM 2592 C C . ALA A 1 363 ? 38.651 33.800 -21.676 1.00 41.94 363 ALA A C 1
ATOM 2594 O O . ALA A 1 363 ? 38.643 35.011 -21.924 1.00 41.94 363 ALA A O 1
ATOM 2595 N N . PRO A 1 364 ? 38.645 33.331 -20.417 1.00 47.44 364 PRO A N 1
ATOM 2596 C CA . PRO A 1 364 ? 39.598 33.925 -19.481 1.00 47.44 364 PRO A CA 1
ATOM 2597 C C . PRO A 1 364 ? 40.306 32.922 -18.549 1.00 47.44 364 PRO A C 1
ATOM 2599 O O . PRO A 1 364 ? 39.722 31.963 -18.060 1.00 47.44 364 PRO A O 1
ATOM 2602 N N . ALA A 1 365 ? 41.567 33.272 -18.277 1.00 39.56 365 ALA A N 1
ATOM 2603 C CA . ALA A 1 365 ? 42.352 33.094 -17.052 1.00 39.56 365 ALA A CA 1
ATOM 2604 C C . ALA A 1 365 ? 42.590 31.685 -16.456 1.00 39.56 365 ALA A C 1
ATOM 2606 O O . ALA A 1 365 ? 41.723 31.020 -15.901 1.00 39.56 365 ALA A O 1
ATOM 2607 N N . THR A 1 366 ? 43.876 31.335 -16.455 1.00 50.16 366 THR A N 1
ATOM 2608 C CA . THR A 1 366 ? 44.561 30.299 -15.671 1.00 50.16 366 THR A CA 1
ATOM 2609 C C . THR A 1 366 ? 44.315 30.381 -14.159 1.00 50.16 366 THR A C 1
ATOM 2611 O O . THR A 1 366 ? 44.437 31.471 -13.594 1.00 50.16 366 THR A O 1
A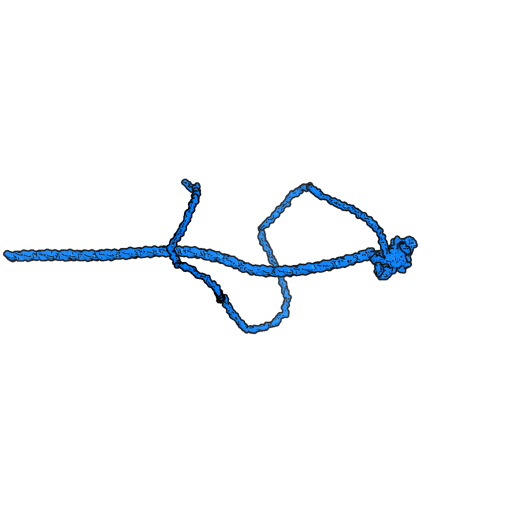TOM 2614 N N . PRO A 1 367 ? 44.207 29.230 -13.474 1.00 49.50 367 PRO A N 1
ATOM 2615 C CA . PRO A 1 367 ? 44.703 29.085 -12.113 1.00 49.50 367 PRO A CA 1
ATOM 2616 C C . PRO A 1 367 ? 45.954 28.187 -12.049 1.00 49.50 367 PRO A C 1
ATOM 2618 O O . PRO A 1 367 ? 46.072 27.160 -12.712 1.00 49.50 367 PRO A O 1
ATOM 2621 N N . THR A 1 368 ? 46.894 28.644 -11.231 1.00 53.28 368 THR A N 1
ATOM 2622 C CA . THR A 1 368 ? 48.181 28.078 -10.806 1.00 53.28 368 THR A CA 1
ATOM 2623 C C . THR A 1 368 ? 48.145 26.571 -10.478 1.00 53.28 368 THR A C 1
ATOM 2625 O O . THR A 1 368 ? 47.188 26.121 -9.847 1.00 53.28 368 THR A O 1
ATOM 2628 N N . PRO A 1 369 ? 49.188 25.782 -10.814 1.00 60.69 369 PRO A N 1
ATOM 2629 C CA . PRO A 1 369 ? 49.245 24.364 -10.455 1.00 60.69 369 PRO A CA 1
ATOM 2630 C C . PRO A 1 369 ? 49.532 24.154 -8.953 1.00 60.69 369 PRO A C 1
ATOM 2632 O O . PRO A 1 369 ? 50.397 24.841 -8.400 1.00 60.69 369 PRO A O 1
ATOM 2635 N N . PRO A 1 370 ? 48.872 23.193 -8.277 1.00 54.47 370 PRO A N 1
ATOM 2636 C CA . PRO A 1 370 ? 49.259 22.767 -6.937 1.00 54.47 370 PRO A CA 1
ATOM 2637 C C . PRO A 1 370 ? 50.529 21.898 -6.956 1.00 54.47 370 PRO A C 1
ATOM 2639 O O . PRO A 1 370 ? 50.829 21.190 -7.916 1.00 54.47 370 PRO A O 1
ATOM 2642 N N . ALA A 1 371 ? 51.281 22.001 -5.863 1.00 47.47 371 ALA A N 1
ATOM 2643 C CA . ALA A 1 371 ? 52.610 21.447 -5.650 1.00 47.47 371 ALA A CA 1
ATOM 2644 C C . ALA A 1 371 ? 52.716 19.916 -5.804 1.00 47.47 371 ALA A C 1
ATOM 2646 O O . ALA A 1 371 ? 51.831 19.156 -5.417 1.00 47.47 371 ALA A O 1
ATOM 2647 N N . LYS A 1 372 ? 53.878 19.488 -6.307 1.00 56.12 372 LYS A N 1
ATOM 2648 C CA . LYS A 1 372 ? 54.356 18.102 -6.385 1.00 56.12 372 LYS A CA 1
ATOM 2649 C C . LYS A 1 372 ? 54.508 17.493 -4.976 1.00 56.12 372 LYS A C 1
ATOM 2651 O O . LYS A 1 372 ? 55.271 18.052 -4.188 1.00 56.12 372 LYS A O 1
ATOM 2656 N N . PRO A 1 373 ? 53.881 16.348 -4.651 1.00 56.94 373 PRO A N 1
ATOM 2657 C CA . PRO A 1 373 ? 54.312 15.537 -3.520 1.00 56.94 373 PRO A CA 1
ATOM 2658 C C . PRO A 1 373 ? 55.605 14.790 -3.883 1.00 56.94 373 PRO A C 1
ATOM 2660 O O . PRO A 1 373 ? 55.768 14.294 -4.997 1.00 56.94 373 PRO A O 1
ATOM 2663 N N . ALA A 1 374 ? 56.554 14.780 -2.950 1.00 53.44 374 ALA A N 1
ATOM 2664 C CA . ALA A 1 374 ? 57.830 14.090 -3.076 1.00 53.44 374 ALA A CA 1
ATOM 2665 C C . ALA A 1 374 ? 57.630 12.567 -3.152 1.00 53.44 374 ALA A C 1
ATOM 2667 O O . ALA A 1 374 ? 56.923 12.002 -2.320 1.00 53.44 374 ALA A O 1
ATOM 2668 N N . ASP A 1 375 ? 58.291 11.919 -4.113 1.00 61.66 375 ASP A N 1
ATOM 2669 C CA . ASP A 1 375 ? 58.502 10.469 -4.117 1.00 61.66 375 ASP A CA 1
ATOM 2670 C C . ASP A 1 375 ? 59.578 10.120 -3.073 1.00 61.66 375 ASP A C 1
ATOM 2672 O O . ASP A 1 375 ? 60.690 10.646 -3.169 1.00 61.66 375 ASP A O 1
ATOM 2676 N N . PRO A 1 376 ? 59.305 9.244 -2.089 1.00 62.34 376 PRO A N 1
ATOM 2677 C CA . PRO A 1 376 ? 60.309 8.795 -1.127 1.00 62.34 376 PRO A CA 1
ATOM 2678 C C . PRO A 1 376 ? 61.104 7.560 -1.591 1.00 62.34 376 PRO A C 1
ATOM 2680 O O . PRO A 1 376 ? 61.873 7.017 -0.805 1.00 62.34 376 PRO A O 1
ATOM 2683 N N . PHE A 1 377 ? 60.950 7.105 -2.840 1.00 56.53 377 PHE A N 1
ATOM 2684 C CA . PHE A 1 377 ? 61.682 5.951 -3.375 1.00 56.53 377 PHE A CA 1
ATOM 2685 C C . PHE A 1 377 ? 62.053 6.138 -4.852 1.00 56.53 377 PHE A C 1
ATOM 2687 O O . PHE A 1 377 ? 61.347 5.686 -5.749 1.00 56.53 377 PHE A O 1
ATOM 2694 N N . ALA A 1 378 ? 63.208 6.751 -5.099 1.00 54.78 378 ALA A N 1
ATOM 2695 C CA . ALA A 1 378 ? 63.985 6.534 -6.316 1.00 54.78 378 ALA A CA 1
ATOM 2696 C C . ALA A 1 378 ? 65.485 6.496 -5.937 1.00 54.78 378 ALA A C 1
ATOM 2698 O O . ALA A 1 378 ? 65.868 7.234 -5.027 1.00 54.78 378 ALA A O 1
ATOM 2699 N N . PRO A 1 379 ? 66.280 5.595 -6.545 1.00 63.19 379 PRO A N 1
ATOM 2700 C CA . PRO A 1 379 ? 67.632 5.223 -6.109 1.00 63.19 379 PRO A CA 1
ATOM 2701 C C . PRO A 1 379 ? 68.699 6.309 -6.274 1.00 63.19 379 PRO A C 1
ATOM 2703 O O . PRO A 1 379 ? 68.572 7.139 -7.205 1.00 63.19 379 PRO A O 1
#

pLDDT: mean 70.56, std 23.02, range [26.67, 95.19]

Nearest PDB structures (foldseek):
  5b0o-assembly4_D  TM=5.182E-01  e=1.982E-02  Salmonella enterica subsp. enterica serovar Typhimurium str. LT2
  7yqa-assembly1_A  TM=6.152E-01  e=7.568E-01  Chlamydomonas reinhardtii
  4tko-assembly1_B  TM=6.030E-01  e=3.487E+00  Aquifex aeolicus VF5

Solvent-accessible surface area (backbone atoms only — not comparable to full-atom values): 23805 Å² total; per-residue (Å²): 112,73,71,58,56,52,53,52,50,51,50,51,51,50,51,50,50,50,53,50,48,55,49,51,50,51,51,50,48,53,50,50,51,48,54,51,48,54,50,51,51,50,51,53,47,53,52,49,52,48,51,51,52,51,50,53,50,51,52,50,52,51,52,53,50,51,54,50,50,54,52,52,52,53,50,50,53,51,52,52,51,53,52,50,54,51,52,51,50,51,52,51,52,49,54,50,49,53,50,52,50,53,51,51,50,52,52,48,54,55,58,65,43,48,64,56,52,52,48,53,52,52,51,48,53,52,49,52,51,48,50,52,52,49,50,52,51,48,56,52,48,52,53,50,50,55,51,50,52,55,50,48,53,52,50,51,53,51,48,51,53,51,49,54,51,51,49,38,50,75,66,14,60,59,80,78,87,44,78,36,33,28,66,42,61,41,75,94,76,42,34,37,34,32,58,40,5,45,75,63,41,51,45,50,62,16,55,31,31,31,31,56,96,89,43,78,41,32,38,30,36,24,73,46,64,41,61,65,33,21,39,25,36,52,44,86,88,44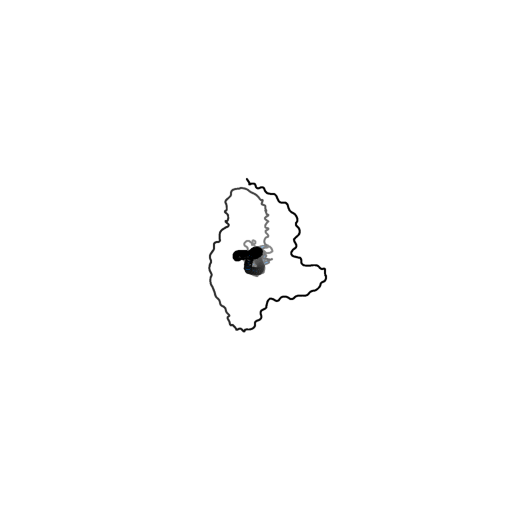,56,42,89,96,62,79,85,50,64,66,35,34,35,31,62,48,78,76,78,85,72,83,77,79,84,87,82,87,81,86,80,86,84,89,81,89,80,89,90,88,87,87,86,85,90,88,85,86,85,83,89,82,94,82,82,84,89,79,85,80,82,87,82,83,86,86,88,82,86,88,85,86,88,88,85,83,86,86,89,83,82,85,83,89,86,84,86,83,82,89,82,84,92,83,79,86,85,82,87,85,84,88,90,89,84,91,89,86,86,88,87,89,80,83,89,84,75,97,82,75,82,87,85,81,87,82,84,88,80,84,84,80,82,83,80,84,82,94,79,79,135